Protein 3OWR (pdb70)

CATH classification: 2.60.40.4120

Secondary structure (DSSP, 8-state):
-TT---EEEEEEEEEEEEEEE-TTT-PEEEEEEEPEEEEEEEGGGTEEEEEEEPPPPBTTB-HHHHTT--GGGBEEEEEESTT---EEPTTPPPTTS-B--SS-EEEE--TTS---EEEEEEEEE-/-GGG---EEEEEEEEEEEEEEEPTTT-SEEEEEEEPEEEEEEETTTTEEEEEEEPPPPBTTB-HHHHTT--GGGEEEEEEE-TT---EE-TTPPPTTSEE--SS-EEEE--TTS---EEEEEEEE--/-GGG---EEEEEEEEEEEEEEE-TTT-PEEEEEEEPEEEEEEEGGGTEEEEEEEPPPPBTTB-HHHHTT--GGGEEEEEEESTT---EE-TTSPPTTSEE--SS-EEEE--TTS---EEEEEEEEE-/-GGGG---EEEEEEEEEEEEEEE-TTT--EEEEEEEPEEEEEEETTTTEEEEEEEPPPPBTTB-HHHHTT--TTSEEEEEEE-TT---EE-TTPPPTTSEE--SS-EEEE--TTS---EEEEEEEE--

Sequence (508 aa):
AYEEAEITKVGAYHRFYSGDKDAITGENIVAEKELDRTNNIDSEHGVVATTAVFTIPAAGGKFTEAERAKVSLSNNLVVYVNVSTAARVTPLDGSPKFGVPADWTREHKYSVAADGTKKIWTVKVTLNNKPAYEEAEITKVGAYHRFYSGDKDAITGENIVAEKELDRTNNIDSEEHGVATAVFTIPAAGGKFTEEAERAKVSLSNLVVYVNVSTAARVTPLDDGSPKFGVPADWTREHKYSVAADGTKKIWTVKVTLNKPAYEEAEITKVGAYHRFYSGDKDAITGENIIVAEKELDRTNNIDSEHGVVATAVFTIPAAGGKFTEAERAKVSLSNLVVYVNVSTAARVTPLDGSPKFGVPADWTREHKYSVAADGTKKIWTVKVTLNKLPAYEEAEITKVGAYHRFYSGDKDAITGENIVAEKELDRRTNNIDSEEEHGVATAVFTIPAAGGKFTEEAERAKVSLSNLVVYVNVSTAARVTPLDGSPKFGVPADWTRREHKYSVAADGTKKIWTVKKVTLNNKK

InterPro domains:
  IPR054460 DUF5018-related [PF22243] (39-154)

Organism: Bacteroides fragilis (strain ATCC 25285 / DSM 2151 / CCUG 4856 / JCM 11019 / LMG 10263 / NCTC 9343 / Onslow / VPI 2553 / EN-2) (NCBI:txid272559)

Structure (mmCIF, N/CA/C/O backbone):
data_3OWR
#
_entry.id   3OWR
#
_cell.length_a   103.967
_cell.length_b   103.967
_cell.length_c   59.866
_cell.angle_alpha   90.000
_cell.angle_beta   90.000
_cell.angle_gamma   90.000
#
_symmetry.space_group_name_H-M   'P 4'
#
loop_
_entity.id
_entity.type
_entity.pdbx_description
1 polymer 'uncharacterized hypothetical protein'
2 non-polymer DI(HYDROXYETHYL)ETHER
3 non-polymer 'PHOSPHATE ION'
4 non-polymer 'TETRAETHYLENE GLYCOL'
5 water water
#
loop_
_atom_site.group_PDB
_atom_site.id
_atom_site.type_symbol
_atom_site.label_atom_id
_atom_site.label_alt_id
_atom_site.label_comp_id
_atom_site.label_asym_id
_atom_site.label_entity_id
_atom_site.label_seq_id
_atom_site.pdbx_PDB_ins_code
_atom_site.Cartn_x
_atom_site.Cartn_y
_atom_site.Cartn_z
_atom_site.occupancy
_atom_site.B_iso_or_equiv
_atom_site.auth_seq_id
_atom_site.auth_comp_id
_atom_site.auth_asym_id
_atom_site.auth_atom_id
_atom_site.pdbx_PDB_model_num
ATOM 1 N N . ALA A 1 8 ? 65.921 24.135 32.819 1.00 51.77 33 ALA A N 1
ATOM 2 C CA . ALA A 1 8 ? 65.253 23.984 31.475 1.00 51.73 33 ALA A CA 1
ATOM 3 C C . ALA A 1 8 ? 63.955 23.163 31.590 1.00 50.94 33 ALA A C 1
ATOM 4 O O . ALA A 1 8 ? 62.869 23.661 31.281 1.00 50.06 33 ALA A O 1
ATOM 6 N N . TYR A 1 9 ? 64.088 21.909 32.037 1.00 50.33 34 TYR A N 1
ATOM 7 C CA . TYR A 1 9 ? 62.950 21.049 32.433 1.00 47.72 34 TYR A CA 1
ATOM 8 C C . TYR A 1 9 ? 62.292 21.531 33.745 1.00 43.94 34 TYR A C 1
ATOM 9 O O . TYR A 1 9 ? 61.252 21.001 34.163 1.00 42.07 34 TYR A O 1
ATOM 11 N N . GLU A 1 10 ? 62.939 22.493 34.407 1.00 40.91 35 GLU A N 1
ATOM 12 C CA . GLU A 1 10 ? 62.453 23.077 35.648 1.00 39.61 35 GLU A CA 1
ATOM 13 C C . GLU A 1 10 ? 61.518 24.247 35.406 1.00 32.38 35 GLU A C 1
ATOM 14 O O . GLU A 1 10 ? 61.078 24.856 36.360 1.00 33.40 35 GLU A O 1
ATOM 20 N N . GLU A 1 11 ? 61.212 24.601 34.155 1.00 28.28 36 GLU A N 1
ATOM 21 C CA . GLU A 1 11 ? 60.528 25.891 33.929 1.00 24.34 36 GLU A CA 1
ATOM 22 C C . GLU A 1 11 ? 59.007 25.748 33.948 1.00 19.62 36 GLU A C 1
ATOM 23 O O . GLU A 1 11 ? 58.460 24.817 33.377 1.00 21.16 36 GLU A O 1
ATOM 29 N N . ALA A 1 12 ? 58.352 26.669 34.665 1.00 18.63 37 ALA A N 1
ATOM 30 C CA . ALA A 1 12 ? 56.906 26.675 34.885 1.00 19.17 37 ALA A CA 1
ATOM 31 C C . ALA A 1 12 ? 56.409 28.084 34.634 1.00 18.39 37 ALA A C 1
ATOM 32 O O . ALA A 1 12 ? 55.699 28.675 35.468 1.00 18.65 37 ALA A O 1
ATOM 34 N N . GLU A 1 13 ? 56.795 28.641 33.485 1.00 19.36 38 GLU A N 1
ATOM 35 C CA . GLU A 1 13 ? 56.540 30.054 33.202 1.00 17.13 38 GLU A CA 1
ATOM 36 C C . GLU A 1 13 ? 55.376 30.201 32.268 1.00 18.08 38 GLU A C 1
ATOM 37 O O . GLU A 1 13 ? 55.142 29.333 31.434 1.00 19.03 38 GLU A O 1
ATOM 43 N N . ILE A 1 14 ? 54.621 31.288 32.425 1.00 15.68 39 ILE A N 1
ATOM 44 C CA . ILE A 1 14 ? 53.672 31.739 31.388 1.00 13.90 39 ILE A CA 1
ATOM 45 C C . ILE A 1 14 ? 54.483 32.586 30.436 1.00 15.11 39 ILE A C 1
ATOM 46 O O . ILE A 1 14 ? 55.255 33.446 30.867 1.00 17.01 39 ILE A O 1
ATOM 51 N N . THR A 1 15 ? 54.338 32.331 29.135 1.00 14.24 40 THR A N 1
ATOM 52 C CA . THR A 1 15 ? 55.096 33.068 28.125 1.00 16.42 40 THR A CA 1
ATOM 53 C C . THR A 1 15 ? 54.216 33.965 27.235 1.00 16.26 40 THR A C 1
ATOM 54 O O . THR A 1 15 ? 54.734 34.853 26.542 1.00 16.34 40 THR A O 1
ATOM 58 N N . LYS A 1 16 ? 52.900 33.755 27.280 1.00 14.78 41 LYS A N 1
ATOM 59 C CA . LYS A 1 16 ? 51.967 34.512 26.471 1.00 14.16 41 LYS A CA 1
ATOM 60 C C . LYS A 1 16 ? 50.584 34.415 27.070 1.00 15.72 41 LYS A C 1
ATOM 61 O O . LYS A 1 16 ? 50.171 33.359 27.564 1.00 14.60 41 LYS A O 1
ATOM 67 N N . VAL A 1 17 ? 49.839 35.504 26.992 1.00 13.63 42 VAL A N 1
ATOM 68 C CA . VAL A 1 17 ? 48.438 35.506 27.382 1.00 13.33 42 VAL A CA 1
ATOM 69 C C . VAL A 1 17 ? 47.720 36.089 26.196 1.00 13.29 42 VAL A C 1
ATOM 70 O O . VAL A 1 17 ? 47.956 37.243 25.850 1.00 15.95 42 VAL A O 1
ATOM 74 N N . GLY A 1 18 ? 46.846 35.292 25.574 1.00 13.47 43 GLY A N 1
ATOM 75 C CA . GLY A 1 18 ? 46.136 35.692 24.358 1.00 12.58 43 GLY A CA 1
ATOM 76 C C . GLY A 1 18 ? 44.636 35.543 24.509 1.00 11.35 43 GLY A C 1
ATOM 77 O O . GLY A 1 18 ? 44.152 35.018 25.520 1.00 11.70 43 GLY A O 1
ATOM 78 N N . ALA A 1 19 ? 43.900 35.996 23.499 1.00 12.23 44 ALA A N 1
ATOM 79 C CA . ALA A 1 19 ? 42.436 35.905 23.498 1.00 12.77 44 ALA A CA 1
ATOM 80 C C . ALA A 1 19 ? 41.955 35.853 22.073 1.00 13.63 44 ALA A C 1
ATOM 81 O O . ALA A 1 19 ? 42.604 36.396 21.164 1.00 11.89 44 ALA A O 1
ATOM 83 N N . TYR A 1 20 ? 40.808 35.204 21.895 1.00 12.85 45 TYR A N 1
ATOM 84 C CA . TYR A 1 20 ? 40.201 35.035 20.556 1.00 13.56 45 TYR A CA 1
ATOM 85 C C . TYR A 1 20 ? 38.693 34.803 20.739 1.00 15.01 45 TYR A C 1
ATOM 86 O O . TYR A 1 20 ? 38.199 34.517 21.837 1.00 14.72 45 TYR A O 1
ATOM 95 N N . HIS A 1 21 ? 37.971 34.971 19.652 1.00 16.19 46 HIS A N 1
ATOM 96 C CA . HIS A 1 21 ? 36.537 34.781 19.654 1.00 14.58 46 HIS A CA 1
ATOM 97 C C . HIS A 1 21 ? 36.195 33.915 18.473 1.00 14.46 46 HIS A C 1
ATOM 98 O O . HIS A 1 21 ? 36.450 34.293 17.342 1.00 13.38 46 HIS A O 1
ATOM 105 N N . ARG A 1 22 ? 35.620 32.745 18.745 1.00 15.23 47 ARG A N 1
ATOM 106 C CA . ARG A 1 22 ? 35.110 31.865 17.703 1.00 14.69 47 ARG A CA 1
ATOM 107 C C . ARG A 1 22 ? 33.591 31.954 17.649 1.00 13.72 47 ARG A C 1
ATOM 108 O O . ARG A 1 22 ? 32.936 32.135 18.666 1.00 17.42 47 ARG A O 1
ATOM 116 N N . PHE A 1 23 ? 33.016 31.859 16.458 1.00 13.68 48 PHE A N 1
ATOM 117 C CA . PHE A 1 23 ? 31.576 32.119 16.284 1.00 15.18 48 PHE A CA 1
ATOM 118 C C . PHE A 1 23 ? 31.173 31.563 14.938 1.00 17.12 48 PHE A C 1
ATOM 119 O O . PHE A 1 23 ? 32.013 31.426 14.034 1.00 15.26 48 PHE A O 1
ATOM 127 N N . TYR A 1 24 ? 29.912 31.186 14.798 1.00 17.56 49 TYR A N 1
ATOM 128 C CA . TYR A 1 24 ? 29.442 30.676 13.527 1.00 17.98 49 TYR A CA 1
ATOM 129 C C . TYR A 1 24 ? 29.355 31.783 12.506 1.00 19.38 49 TYR A C 1
ATOM 130 O O . TYR A 1 24 ? 28.747 32.817 12.756 1.00 19.45 49 TYR A O 1
ATOM 139 N N . SER A 1 25 ? 29.972 31.569 11.354 1.00 19.20 50 SER A N 1
ATOM 140 C CA . SER A 1 25 ? 30.037 32.623 10.339 1.00 21.36 50 SER A CA 1
ATOM 141 C C . SER A 1 25 ? 28.708 32.780 9.616 1.00 24.43 50 SER A C 1
ATOM 142 O O . SER A 1 25 ? 28.477 33.810 8.988 1.00 27.30 50 SER A O 1
ATOM 145 N N . GLY A 1 26 ? 27.865 31.751 9.698 1.00 24.71 51 GLY A N 1
ATOM 146 C CA . GLY A 1 26 ? 26.636 31.650 8.904 1.00 26.84 51 GLY A CA 1
ATOM 147 C C . GLY A 1 26 ? 26.810 30.839 7.621 1.00 25.69 51 GLY A C 1
ATOM 148 O O . GLY A 1 26 ? 25.827 30.552 6.951 1.00 26.82 51 GLY A O 1
ATOM 149 N N . ASP A 1 27 ? 28.052 30.514 7.247 1.00 22.49 52 ASP A N 1
ATOM 150 C CA . ASP A 1 27 ? 28.326 29.680 6.077 1.00 24.04 52 ASP A CA 1
ATOM 151 C C . ASP A 1 27 ? 28.296 28.208 6.467 1.00 23.26 52 ASP A C 1
ATOM 152 O O . ASP A 1 27 ? 28.560 27.839 7.635 1.00 21.25 52 ASP A O 1
ATOM 157 N N . LYS A 1 28 ? 28.071 27.375 5.463 1.00 20.53 53 LYS A N 1
ATOM 158 C CA . LYS A 1 28 ? 28.217 25.948 5.608 1.00 21.20 53 LYS A CA 1
ATOM 159 C C . LYS A 1 28 ? 29.271 25.461 4.639 1.00 21.44 53 LYS A C 1
ATOM 160 O O . LYS A 1 28 ? 29.430 26.018 3.531 1.00 22.72 53 LYS A O 1
ATOM 164 N N . ASP A 1 29 ? 30.013 24.440 5.069 1.00 19.01 54 ASP A N 1
ATOM 165 C CA . ASP A 1 29 ? 31.120 23.928 4.301 1.00 19.22 54 ASP A CA 1
ATOM 166 C C . ASP A 1 29 ? 30.626 23.424 2.937 1.00 22.35 54 ASP A C 1
ATOM 167 O O . ASP A 1 29 ? 29.590 22.751 2.838 1.00 23.35 54 ASP A O 1
ATOM 172 N N . ALA A 1 30 ? 31.407 23.708 1.902 1.00 21.66 55 ALA A N 1
ATOM 173 C CA . ALA A 1 30 ? 31.010 23.398 0.520 1.00 23.71 55 ALA A CA 1
ATOM 174 C C . ALA A 1 30 ? 30.941 21.911 0.226 1.00 24.97 55 ALA A C 1
ATOM 175 O O . ALA A 1 30 ? 30.241 21.505 -0.680 1.00 27.21 55 ALA A O 1
ATOM 177 N N . ILE A 1 31 ? 31.715 21.117 0.953 1.00 23.70 56 ILE A N 1
ATOM 178 C CA . ILE A 1 31 ? 31.754 19.683 0.765 1.00 24.92 56 ILE A CA 1
ATOM 179 C C . ILE A 1 31 ? 30.859 18.948 1.769 1.00 26.76 56 ILE A C 1
ATOM 180 O O . ILE A 1 31 ? 30.031 18.109 1.377 1.00 25.93 56 ILE A O 1
ATOM 185 N N . THR A 1 32 ? 31.001 19.272 3.055 1.00 23.76 57 THR A N 1
ATOM 186 C CA . THR A 1 32 ? 30.327 18.497 4.104 1.00 23.36 57 THR A CA 1
ATOM 187 C C . THR A 1 32 ? 29.032 19.122 4.642 1.00 23.60 57 THR A C 1
ATOM 188 O O . THR A 1 32 ? 28.241 18.434 5.281 1.00 25.11 57 THR A O 1
ATOM 192 N N . GLY A 1 33 ? 28.829 20.417 4.417 1.00 21.82 58 GLY A N 1
ATOM 193 C CA . GLY A 1 33 ? 27.659 21.124 4.973 1.00 24.24 58 GLY A CA 1
ATOM 194 C C . GLY A 1 33 ? 27.799 21.565 6.430 1.00 23.44 58 GLY A C 1
ATOM 195 O O . GLY A 1 33 ? 26.865 22.140 7.003 1.00 20.39 58 GLY A O 1
ATOM 196 N N . GLU A 1 34 ? 28.952 21.270 7.030 1.00 20.90 59 GLU A N 1
ATOM 197 C CA . GLU A 1 34 ? 29.196 21.590 8.443 1.00 19.29 59 GLU A CA 1
ATOM 198 C C . GLU A 1 34 ? 29.224 23.111 8.626 1.00 18.91 59 GLU A C 1
ATOM 199 O O . GLU A 1 34 ? 29.788 23.854 7.788 1.00 21.67 59 GLU A O 1
ATOM 205 N N . ASN A 1 35 ? 28.583 23.569 9.700 1.00 18.78 60 ASN A N 1
ATOM 206 C CA . ASN A 1 35 ? 28.555 24.981 10.069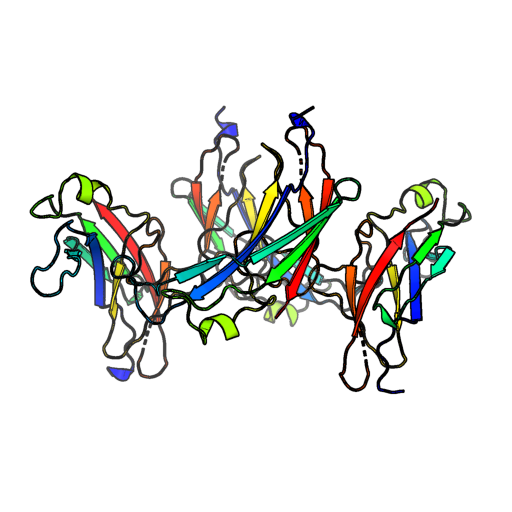 1.00 19.29 60 ASN A CA 1
ATOM 207 C C . ASN A 1 35 ? 29.980 25.474 10.283 1.00 18.22 60 ASN A C 1
ATOM 208 O O . ASN A 1 35 ? 30.724 24.903 11.078 1.00 22.00 60 ASN A O 1
ATOM 213 N N . ILE A 1 36 ? 30.346 26.534 9.578 1.00 18.14 61 ILE A N 1
ATOM 214 C CA . ILE A 1 36 ? 31.722 27.057 9.612 1.00 16.88 61 ILE A CA 1
ATOM 215 C C . ILE A 1 36 ? 31.929 27.976 10.805 1.00 16.65 61 ILE A C 1
ATOM 216 O O . ILE A 1 36 ? 31.113 28.839 11.099 1.00 16.48 61 ILE A O 1
ATOM 221 N N . VAL A 1 37 ? 33.020 27.744 11.522 1.00 16.75 62 VAL A N 1
ATOM 222 C CA . VAL A 1 37 ? 33.399 28.587 12.645 1.00 13.62 62 VAL A CA 1
ATOM 223 C C . VAL A 1 37 ? 34.512 29.531 12.221 1.00 15.58 62 VAL A C 1
ATOM 224 O O . VAL A 1 37 ? 35.589 29.093 11.841 1.00 17.88 62 VAL A O 1
ATOM 228 N N . ALA A 1 38 ? 34.241 30.821 12.299 1.00 15.33 63 ALA A N 1
ATOM 229 C CA . ALA A 1 38 ? 35.248 31.835 12.065 1.00 13.91 63 ALA A CA 1
ATOM 230 C C . ALA A 1 38 ? 35.949 32.110 13.394 1.00 14.67 63 ALA A C 1
ATOM 231 O O . ALA A 1 38 ? 35.291 32.119 14.451 1.00 14.94 63 ALA A O 1
ATOM 233 N N . GLU A 1 39 ? 37.267 32.361 13.341 1.00 15.23 64 GLU A N 1
ATOM 234 C CA . GLU A 1 39 ? 38.079 32.601 14.536 1.00 12.84 64 GLU A CA 1
ATOM 235 C C . GLU A 1 39 ? 38.765 33.949 14.385 1.00 15.20 64 GLU A C 1
ATOM 236 O O . GLU A 1 39 ? 39.446 34.167 13.391 1.00 14.95 64 GLU A O 1
ATOM 242 N N . LYS A 1 40 ? 38.514 34.853 15.333 1.00 12.52 65 LYS A N 1
ATOM 243 C CA . LYS A 1 40 ? 39.110 36.179 15.344 1.00 14.81 65 LYS A CA 1
ATOM 244 C C . LYS A 1 40 ? 40.024 36.303 16.555 1.00 14.19 65 LYS A C 1
ATOM 245 O O . LYS A 1 40 ? 39.554 36.295 17.685 1.00 12.43 65 LYS A O 1
ATOM 251 N N . GLU A 1 41 ? 41.331 36.406 16.309 1.00 12.93 66 GLU A N 1
ATOM 252 C CA . GLU A 1 41 ? 42.293 36.621 17.364 1.00 12.31 66 GLU A CA 1
ATOM 253 C C . GLU A 1 41 ? 42.230 38.074 17.804 1.00 13.61 66 GLU A C 1
ATOM 254 O O . GLU A 1 41 ? 42.158 38.984 16.993 1.00 13.01 66 GLU A O 1
ATOM 260 N N . LEU A 1 42 ? 42.233 38.307 19.102 1.00 11.84 67 LEU A N 1
ATOM 261 C CA . LEU A 1 42 ? 42.259 39.703 19.591 1.00 12.12 67 LEU A CA 1
ATOM 262 C C . LEU A 1 42 ? 43.684 40.227 19.617 1.00 12.18 67 LEU A C 1
ATOM 263 O O . LEU A 1 42 ? 44.664 39.472 19.810 1.00 12.71 67 LEU A O 1
ATOM 268 N N . ASP A 1 43 ? 43.826 41.532 19.361 1.00 12.46 68 ASP A N 1
ATOM 269 C CA . ASP A 1 43 ? 45.135 42.187 19.468 1.00 13.88 68 ASP A CA 1
ATOM 270 C C . ASP A 1 43 ? 45.514 42.200 20.946 1.00 16.65 68 ASP A C 1
ATOM 271 O O . ASP A 1 43 ? 44.643 42.191 21.799 1.00 17.23 68 ASP A O 1
ATOM 276 N N . ARG A 1 44 ? 46.810 42.192 21.246 1.00 16.70 69 ARG A N 1
ATOM 277 C CA . ARG A 1 44 ? 47.229 42.040 22.638 1.00 16.98 69 ARG A CA 1
ATOM 278 C C . ARG A 1 44 ? 48.542 42.733 22.926 1.00 16.08 69 ARG A C 1
ATOM 279 O O . ARG A 1 44 ? 49.404 42.834 22.035 1.00 16.91 69 ARG A O 1
ATOM 287 N N . THR A 1 45 ? 48.689 43.168 24.177 1.00 17.67 70 THR A N 1
ATOM 288 C CA . THR A 1 45 ? 50.002 43.408 24.777 1.00 18.97 70 THR A CA 1
ATOM 289 C C . THR A 1 45 ? 50.018 42.582 26.054 1.00 17.32 70 THR A C 1
ATOM 290 O O . THR A 1 45 ? 48.964 42.302 26.623 1.00 16.40 70 THR A O 1
ATOM 294 N N . ASN A 1 46 ? 51.195 42.131 26.468 1.00 15.71 71 ASN A N 1
ATOM 295 C CA . ASN A 1 46 ? 51.337 41.417 27.725 1.00 15.48 71 ASN A CA 1
ATOM 296 C C . ASN A 1 46 ? 52.325 42.143 28.618 1.00 16.67 71 ASN A C 1
ATOM 297 O O . ASN A 1 46 ? 53.286 42.757 28.125 1.00 19.08 71 ASN A O 1
ATOM 302 N N . ASN A 1 47 ? 52.129 42.002 29.920 1.00 14.70 72 ASN A N 1
ATOM 303 C CA . ASN A 1 47 ? 53.182 42.295 30.873 1.00 17.14 72 ASN A CA 1
ATOM 304 C C . ASN A 1 47 ? 53.311 41.082 31.791 1.00 17.40 72 ASN A C 1
ATOM 305 O O . ASN A 1 47 ? 52.494 40.879 32.695 1.00 17.49 72 ASN A O 1
ATOM 310 N N . ILE A 1 48 ? 54.311 40.252 31.509 1.00 14.99 73 ILE A N 1
ATOM 311 C CA . ILE A 1 48 ? 54.521 38.999 32.252 1.00 16.01 73 ILE A CA 1
ATOM 312 C C . ILE A 1 48 ? 55.625 39.281 33.264 1.00 17.34 73 ILE A C 1
ATOM 313 O O . ILE A 1 48 ? 56.765 39.545 32.893 1.00 17.91 73 ILE A O 1
ATOM 318 N N . ASP A 1 49 ? 55.253 39.320 34.542 1.00 15.32 74 ASP A N 1
ATOM 319 C CA . ASP A 1 49 ? 56.181 39.694 35.618 1.00 13.75 74 ASP A CA 1
ATOM 320 C C . ASP A 1 49 ? 56.409 38.439 36.476 1.00 15.91 74 ASP A C 1
ATOM 321 O O . ASP A 1 49 ? 55.730 38.220 37.486 1.00 15.65 74 ASP A O 1
ATOM 326 N N . SER A 1 50 ? 57.378 37.635 36.056 1.00 16.53 75 SER A N 1
ATOM 327 C CA . SER A 1 50 ? 57.639 36.324 36.659 1.00 17.00 75 SER A CA 1
ATOM 328 C C . SER A 1 50 ? 58.022 36.385 38.133 1.00 16.53 75 SER A C 1
ATOM 329 O O . SER A 1 50 ? 57.571 35.551 38.940 1.00 17.87 75 SER A O 1
ATOM 332 N N . GLU A 1 51 ? 58.850 37.356 38.494 1.00 15.40 76 GLU A N 1
ATOM 333 C CA . GLU A 1 51 ? 59.330 37.457 39.877 1.00 17.20 76 GLU A CA 1
ATOM 334 C C . GLU A 1 51 ? 58.214 37.842 40.857 1.00 14.87 76 GLU A C 1
ATOM 335 O O . GLU A 1 51 ? 58.358 37.651 42.076 1.00 15.24 76 GLU A O 1
ATOM 341 N N . HIS A 1 52 ? 57.109 38.359 40.332 1.00 14.09 77 HIS A N 1
ATOM 342 C CA . HIS A 1 52 ? 55.947 38.686 41.160 1.00 15.98 77 HIS A CA 1
ATOM 343 C C . HIS A 1 52 ? 54.756 37.768 40.924 1.00 16.32 77 HIS A C 1
ATOM 344 O O . HIS A 1 52 ? 53.684 37.960 41.526 1.00 17.51 77 HIS A O 1
ATOM 351 N N . GLY A 1 53 ? 54.942 36.754 40.077 1.00 15.99 78 GLY A N 1
ATOM 352 C CA . GLY A 1 53 ? 53.915 35.737 39.834 1.00 16.27 78 GLY A CA 1
ATOM 353 C C . GLY A 1 53 ? 52.654 36.280 39.173 1.00 16.42 78 GLY A C 1
ATOM 354 O O . GLY A 1 53 ? 51.564 35.752 39.392 1.00 17.38 78 GLY A O 1
ATOM 355 N N . VAL A 1 54 ? 52.797 37.314 38.358 1.00 16.58 79 VAL A N 1
ATOM 356 C CA A VAL A 1 54 ? 51.636 37.863 37.689 0.50 16.38 79 VAL A CA 1
ATOM 357 C CA B VAL A 1 54 ? 51.661 37.971 37.710 0.50 16.00 79 VAL A CA 1
ATOM 358 C C . VAL A 1 54 ? 51.889 38.076 36.194 1.00 15.22 79 VAL A C 1
ATOM 359 O O . VAL A 1 54 ? 52.952 38.504 35.771 1.00 16.22 79 VAL A O 1
ATOM 366 N N . ALA A 1 55 ? 50.880 37.710 35.415 1.00 15.50 80 ALA A N 1
ATOM 367 C CA . ALA A 1 55 ? 50.861 37.884 33.955 1.00 15.19 80 ALA A CA 1
ATOM 368 C C . ALA A 1 55 ? 49.634 38.702 33.629 1.00 17.11 80 ALA A C 1
ATOM 369 O O . ALA A 1 55 ? 48.532 38.324 33.986 1.00 17.36 80 ALA A O 1
ATOM 371 N N . THR A 1 56 ? 49.828 39.845 32.980 1.00 17.32 81 THR A N 1
ATOM 372 C CA A THR A 1 56 ? 48.768 40.762 32.662 0.50 16.49 81 THR A CA 1
ATOM 373 C CA B THR A 1 56 ? 48.706 40.691 32.626 0.50 15.71 81 THR A CA 1
ATOM 374 C C . THR A 1 56 ? 48.648 40.912 31.133 1.00 16.10 81 THR A C 1
ATOM 375 O O . THR A 1 56 ? 49.655 40.843 30.423 1.00 14.88 81 THR A O 1
ATOM 382 N N . ALA A 1 57 ? 47.437 41.148 30.654 1.00 14.52 82 ALA A N 1
ATOM 383 C CA . ALA A 1 57 ? 47.244 41.439 29.221 1.00 16.52 82 ALA A CA 1
ATOM 384 C C . ALA A 1 57 ? 46.213 42.534 29.034 1.00 16.75 82 ALA A C 1
ATOM 385 O O . ALA A 1 57 ? 45.296 42.675 29.853 1.00 17.28 82 ALA A O 1
ATOM 387 N N . VAL A 1 58 ? 46.389 43.318 27.971 1.00 17.02 83 VAL A N 1
ATOM 388 C CA . VAL A 1 58 ? 45.355 44.235 27.476 1.00 16.50 83 VAL A CA 1
ATOM 389 C C . VAL A 1 58 ? 45.045 43.772 26.059 1.00 15.33 83 VAL A C 1
ATOM 390 O O . VAL A 1 58 ? 45.945 43.682 25.189 1.00 15.41 83 VAL A O 1
ATOM 394 N N . PHE A 1 59 ? 43.780 43.440 25.838 1.00 14.89 84 PHE A N 1
ATOM 395 C CA . PHE A 1 59 ? 43.332 42.976 24.566 1.00 13.02 84 PHE A CA 1
ATOM 396 C C . PHE A 1 59 ? 42.556 44.089 23.895 1.00 15.52 84 PHE A C 1
ATOM 397 O O . PHE A 1 59 ? 41.815 44.819 24.539 1.00 17.02 84 PHE A O 1
ATOM 405 N N . THR A 1 60 ? 42.726 44.194 22.590 1.00 15.64 85 THR A N 1
ATOM 406 C CA . THR A 1 60 ? 41.953 45.130 21.800 1.00 16.87 85 THR A CA 1
ATOM 407 C C . THR A 1 60 ? 41.199 44.341 20.749 1.00 15.56 85 THR A C 1
ATOM 408 O O . THR A 1 60 ? 41.781 43.513 20.043 1.00 14.97 85 THR A O 1
ATOM 412 N N . ILE A 1 61 ? 39.905 44.613 20.669 1.00 17.85 86 ILE A N 1
ATOM 413 C CA . ILE A 1 61 ? 39.045 43.924 19.729 1.00 18.66 86 ILE A CA 1
ATOM 414 C C . ILE A 1 61 ? 39.284 44.567 18.377 1.00 17.68 86 ILE A C 1
ATOM 415 O O . ILE A 1 61 ? 39.102 45.785 18.215 1.00 16.02 86 ILE A O 1
ATOM 420 N N . PRO A 1 62 ? 39.694 43.766 17.402 1.00 16.88 87 PRO A N 1
ATOM 421 C CA . PRO A 1 62 ? 39.895 44.337 16.078 1.00 18.06 87 PRO A CA 1
ATOM 422 C C . PRO A 1 62 ? 38.619 44.890 15.459 1.00 16.22 87 PRO A C 1
ATOM 423 O O . PRO A 1 62 ? 37.516 44.525 15.853 1.00 14.66 87 PRO A O 1
ATOM 427 N N . ALA A 1 63 ? 38.794 45.752 14.473 1.00 16.11 88 ALA A N 1
ATOM 428 C CA . ALA A 1 63 ? 37.671 46.348 13.761 1.00 19.56 88 ALA A CA 1
ATOM 429 C C . ALA A 1 63 ? 36.808 45.285 13.100 1.00 19.85 88 ALA A C 1
ATOM 430 O O . ALA A 1 63 ? 37.331 44.270 12.641 1.00 17.49 88 ALA A O 1
ATOM 432 N N . ALA A 1 64 ? 35.495 45.541 13.038 1.00 17.60 89 ALA A N 1
ATOM 433 C CA . ALA A 1 64 ? 34.578 44.707 12.271 1.00 17.81 89 ALA A CA 1
ATOM 434 C C . ALA A 1 64 ? 35.097 44.549 10.844 1.00 16.38 89 ALA A C 1
ATOM 435 O O . ALA A 1 64 ? 35.716 45.474 10.280 1.00 16.69 89 ALA A O 1
ATOM 437 N N . GLY A 1 65 ? 34.896 43.355 10.308 1.00 17.46 90 GLY A N 1
ATOM 438 C CA . GLY A 1 65 ? 35.280 43.024 8.942 1.00 16.15 90 GLY A CA 1
ATOM 439 C C . GLY A 1 65 ? 34.997 41.583 8.592 1.00 16.44 90 GLY A C 1
ATOM 440 O O . GLY A 1 65 ? 35.021 40.722 9.454 1.00 18.14 90 GLY A O 1
ATOM 441 N N . GLY A 1 66 ? 34.780 41.314 7.303 1.00 16.47 91 GLY A N 1
ATOM 442 C CA . GLY A 1 66 ? 34.483 39.960 6.835 1.00 19.24 91 GLY A CA 1
ATOM 443 C C . GLY A 1 66 ? 33.292 39.417 7.597 1.00 20.74 91 GLY A C 1
ATOM 444 O O . GLY A 1 66 ? 32.312 40.142 7.803 1.00 20.29 91 GLY A O 1
ATOM 445 N N . LYS A 1 67 ? 33.380 38.177 8.063 1.00 17.12 92 LYS A N 1
ATOM 446 C CA . LYS A 1 67 ? 32.270 37.574 8.826 1.00 16.84 92 LYS A CA 1
ATOM 447 C C . LYS A 1 67 ? 32.169 38.089 10.278 1.00 17.01 92 LYS A C 1
ATOM 448 O O . LYS A 1 67 ? 31.162 37.858 10.964 1.00 17.10 92 LYS A O 1
ATOM 454 N N . PHE A 1 68 ? 33.205 38.799 10.726 1.00 15.10 93 PHE A N 1
ATOM 455 C CA . PHE A 1 68 ? 33.237 39.435 12.043 1.00 12.71 93 PHE A CA 1
ATOM 456 C C . PHE A 1 68 ? 32.544 40.783 11.928 1.00 15.10 93 PHE A C 1
ATOM 457 O O . PHE A 1 68 ? 33.179 41.842 11.913 1.00 17.92 93 PHE A O 1
ATOM 465 N N . THR A 1 69 ? 31.229 40.720 11.839 1.00 15.54 94 THR A N 1
ATOM 466 C CA . THR A 1 69 ? 30.408 41.876 11.602 1.00 18.68 94 THR A CA 1
ATOM 467 C C . THR A 1 69 ? 30.346 42.691 12.859 1.00 17.58 94 THR A C 1
ATOM 468 O O . THR A 1 69 ? 30.765 42.259 13.916 1.00 17.52 94 THR A O 1
ATOM 472 N N . GLU A 1 70 ? 29.821 43.900 12.735 1.00 20.50 95 GLU A N 1
ATOM 473 C CA . GLU A 1 70 ? 29.646 44.732 13.897 1.00 20.61 95 GLU A CA 1
ATOM 474 C C . GLU A 1 70 ? 28.742 44.059 14.941 1.00 18.17 95 GLU A C 1
ATOM 475 O O . GLU A 1 70 ? 29.012 44.160 16.153 1.00 17.67 95 GLU A O 1
ATOM 478 N N . ALA A 1 71 ? 27.694 43.389 14.469 1.00 18.52 96 ALA A N 1
ATOM 479 C CA . ALA A 1 71 ? 26.778 42.658 15.324 1.00 21.42 96 ALA A CA 1
ATOM 480 C C . ALA A 1 71 ? 27.541 41.600 16.136 1.00 20.51 96 ALA A C 1
ATOM 481 O O . ALA A 1 71 ? 27.330 41.454 17.356 1.00 22.36 96 ALA A O 1
ATOM 483 N N . GLU A 1 72 ? 28.446 40.885 15.474 1.00 19.78 97 GLU A N 1
ATOM 484 C CA . GLU A 1 72 ? 29.243 39.863 16.149 1.00 18.52 97 GLU A CA 1
ATOM 485 C C . GLU A 1 72 ? 30.264 40.456 17.108 1.00 18.43 97 GLU A C 1
A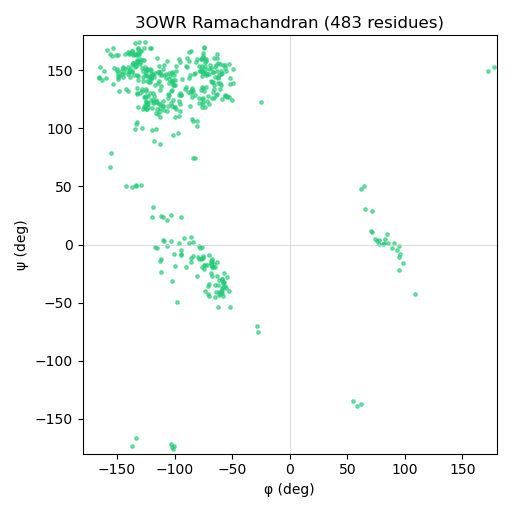TOM 486 O O . GLU A 1 72 ? 30.452 39.962 18.228 1.00 19.40 97 GLU A O 1
ATOM 492 N N . ARG A 1 73 ? 30.953 41.498 16.653 1.00 18.65 98 ARG A N 1
ATOM 493 C CA . ARG A 1 73 ? 31.893 42.242 17.500 1.00 17.25 98 ARG A CA 1
ATOM 494 C C . ARG A 1 73 ? 31.258 42.700 18.816 1.00 17.60 98 ARG A C 1
ATOM 495 O O . ARG A 1 73 ? 31.914 42.675 19.858 1.00 18.34 98 ARG A O 1
ATOM 503 N N . ALA A 1 74 ? 30.000 43.140 18.748 1.00 18.59 99 ALA A N 1
ATOM 504 C CA . ALA A 1 74 ? 29.242 43.557 19.945 1.00 21.24 99 ALA A CA 1
ATOM 505 C C . ALA A 1 74 ? 29.010 42.437 20.956 1.00 22.01 99 ALA A C 1
ATOM 506 O O . ALA A 1 74 ? 28.667 42.714 22.115 1.00 21.71 99 ALA A O 1
ATOM 508 N N . LYS A 1 75 ? 29.221 41.188 20.553 1.00 19.14 100 LYS A N 1
ATOM 509 C CA . LYS A 1 75 ? 29.019 40.066 21.476 1.00 21.71 100 LYS A CA 1
ATOM 510 C C . LYS A 1 75 ? 30.247 39.767 22.336 1.00 22.05 100 LYS A C 1
ATOM 511 O O . LYS A 1 75 ? 30.136 39.016 23.297 1.00 25.12 100 LYS A O 1
ATOM 517 N N . VAL A 1 76 ? 31.400 40.353 22.008 1.00 19.30 101 VAL A N 1
ATOM 518 C CA . VAL A 1 76 ? 32.638 40.098 22.734 1.00 20.51 101 VAL A CA 1
ATOM 519 C C . VAL A 1 76 ? 32.707 41.009 23.940 1.00 21.77 101 VAL A C 1
ATOM 520 O O . VAL A 1 76 ? 32.556 42.218 23.817 1.00 22.21 101 VAL A O 1
ATOM 524 N N . SER A 1 77 ? 32.923 40.428 25.112 1.00 20.74 102 SER A N 1
ATOM 525 C CA . SER A 1 77 ? 33.020 41.223 26.318 1.00 21.82 102 SER A CA 1
ATOM 526 C C . SER A 1 77 ? 33.854 40.517 27.371 1.00 20.58 102 SER A C 1
ATOM 527 O O . SER A 1 77 ? 34.148 39.308 27.306 1.00 19.76 102 SER A O 1
ATOM 530 N N . LEU A 1 78 ? 34.284 41.317 28.311 1.00 21.15 103 LEU A N 1
ATOM 531 C CA . LEU A 1 78 ? 35.143 40.849 29.372 1.00 20.38 103 LEU A CA 1
ATOM 532 C C . LEU A 1 78 ? 34.423 39.786 30.227 1.00 19.16 103 LEU A C 1
ATOM 533 O O . LEU A 1 78 ? 35.066 38.908 30.810 1.00 20.63 103 LEU A O 1
ATOM 538 N N . SER A 1 79 ? 33.092 39.854 30.272 1.00 20.62 104 SER A N 1
ATOM 539 C CA . SER A 1 79 ? 32.257 38.898 31.013 1.00 22.88 104 SER A CA 1
ATOM 540 C C . SER A 1 79 ? 32.092 37.509 30.360 1.00 22.91 104 SER A C 1
ATOM 541 O O . SER A 1 79 ? 31.556 36.598 31.010 1.00 20.88 104 SER A O 1
ATOM 544 N N . ASN A 1 80 ? 32.508 37.367 29.098 1.00 22.00 105 ASN A N 1
ATOM 545 C CA A ASN A 1 80 ? 32.381 36.093 28.375 0.50 24.39 105 ASN A CA 1
ATOM 546 C CA B ASN A 1 80 ? 32.357 36.114 28.340 0.50 24.83 105 ASN A CA 1
ATOM 547 C C . ASN A 1 80 ? 33.534 35.878 27.381 1.00 23.69 105 ASN A C 1
ATOM 548 O O . ASN A 1 80 ? 33.333 35.446 26.230 1.00 28.24 105 ASN A O 1
ATOM 557 N N . LEU A 1 81 ? 34.747 36.152 27.851 1.00 19.55 106 LEU A N 1
ATOM 558 C CA . LEU A 1 81 ? 35.939 36.184 27.057 1.00 17.71 106 LEU A CA 1
ATOM 559 C C . LEU A 1 81 ? 36.678 34.847 27.068 1.00 15.49 106 LEU A C 1
ATOM 560 O O . LEU A 1 81 ? 36.713 34.159 28.077 1.00 18.28 106 LEU A O 1
ATOM 565 N N . VAL A 1 82 ? 37.251 34.473 25.932 1.00 15.53 107 VAL A N 1
ATOM 566 C CA . VAL A 1 82 ? 38.070 33.247 25.849 1.00 14.57 107 VAL A CA 1
ATOM 567 C C . VAL A 1 82 ? 39.526 33.689 25.909 1.00 15.90 107 VAL A C 1
ATOM 568 O O . VAL A 1 82 ? 39.990 34.418 25.040 1.00 14.94 107 VAL A O 1
ATOM 572 N N . VAL A 1 83 ? 40.226 33.234 26.945 1.00 14.03 108 VAL A N 1
ATOM 573 C CA . VAL A 1 83 ? 41.633 33.561 27.173 1.00 12.86 108 VAL A CA 1
ATOM 574 C C . VAL A 1 83 ? 42.411 32.281 27.009 1.00 13.58 108 VAL A C 1
ATOM 575 O O . VAL A 1 83 ? 41.901 31.201 27.280 1.00 13.96 108 VAL A O 1
ATOM 579 N N . TYR A 1 84 ? 43.637 32.393 26.536 1.00 11.53 109 TYR A N 1
ATOM 580 C CA . TYR A 1 84 ? 44.543 31.244 26.481 1.00 14.62 109 TYR A CA 1
ATOM 581 C C . TYR A 1 84 ? 45.937 31.703 26.848 1.00 12.51 109 TYR A C 1
ATOM 582 O O . TYR A 1 84 ? 46.207 32.915 26.870 1.00 14.02 109 TYR A O 1
ATOM 591 N N . VAL A 1 85 ? 46.804 30.740 27.130 1.00 12.21 110 VAL A N 1
ATOM 592 C CA . VAL A 1 85 ? 48.189 31.038 27.410 1.00 14.36 110 VAL A CA 1
ATOM 593 C C . VAL A 1 85 ? 49.114 30.115 26.639 1.00 17.24 110 VAL A C 1
ATOM 594 O O . VAL A 1 85 ? 48.699 29.086 26.147 1.00 18.08 110 VAL A O 1
ATOM 598 N N . ASN A 1 86 ? 50.374 30.514 26.538 1.00 15.06 111 ASN A N 1
ATOM 599 C CA . ASN A 1 86 ? 51.449 29.605 26.237 1.00 15.87 111 ASN A CA 1
ATOM 600 C C . ASN A 1 86 ? 52.292 29.469 27.510 1.00 16.54 111 ASN A C 1
ATOM 601 O O . ASN A 1 86 ? 52.379 30.405 28.296 1.00 13.59 111 ASN A O 1
ATOM 606 N N . VAL A 1 87 ? 52.949 28.328 27.707 1.00 16.80 112 VAL A N 1
ATOM 607 C CA . VAL A 1 87 ? 53.766 28.121 28.896 1.00 16.80 112 VAL A CA 1
ATOM 608 C C . VAL A 1 87 ? 55.082 27.521 28.456 1.00 17.43 112 VAL A C 1
ATOM 609 O O . VAL A 1 87 ? 55.206 27.179 27.308 1.00 17.19 112 VAL A O 1
ATOM 613 N N . SER A 1 88 ? 56.029 27.367 29.373 1.00 17.98 113 SER A N 1
ATOM 614 C CA . SER A 1 88 ? 57.305 26.707 29.109 1.00 19.40 113 SER A CA 1
ATOM 615 C C . SER A 1 88 ? 57.118 25.370 28.410 1.00 21.11 113 SER A C 1
ATOM 616 O O . SER A 1 88 ? 56.108 24.680 28.600 1.00 20.28 113 SER A O 1
ATOM 619 N N . THR A 1 89 ? 58.120 24.991 27.628 1.00 26.16 114 THR A N 1
ATOM 620 C CA . THR A 1 89 ? 58.123 23.698 26.956 1.00 29.00 114 THR A CA 1
ATOM 621 C C . THR A 1 89 ? 57.886 22.569 27.947 1.00 28.96 114 THR A C 1
ATOM 622 O O . THR A 1 89 ? 58.555 22.480 28.972 1.00 32.50 114 THR A O 1
ATOM 626 N N . ALA A 1 90 ? 56.905 21.729 27.648 1.00 29.58 115 ALA A N 1
ATOM 627 C CA . ALA A 1 90 ? 56.631 20.535 28.447 1.00 32.48 115 ALA A CA 1
ATOM 628 C C . ALA A 1 90 ? 56.016 20.844 29.807 1.00 30.58 115 ALA A C 1
ATOM 629 O O . ALA A 1 90 ? 55.930 19.956 30.642 1.00 31.04 115 ALA A O 1
ATOM 631 N N . ALA A 1 91 ? 55.605 22.096 30.032 1.00 28.12 116 ALA A N 1
ATOM 632 C CA . ALA A 1 91 ? 54.861 22.469 31.226 1.00 24.43 116 ALA A CA 1
ATOM 633 C C . ALA A 1 91 ? 53.377 22.293 30.937 1.00 27.04 116 ALA A C 1
ATOM 634 O O . ALA A 1 91 ? 52.984 22.224 29.765 1.00 24.75 116 ALA A O 1
ATOM 636 N N . ARG A 1 92 ? 52.570 22.202 32.005 1.00 26.74 117 ARG A N 1
ATOM 637 C CA . ARG A 1 92 ? 51.100 22.045 31.955 1.00 28.83 117 ARG A CA 1
ATOM 638 C C . ARG A 1 92 ? 50.448 23.048 32.910 1.00 30.37 117 ARG A C 1
ATOM 639 O O . ARG A 1 92 ? 50.944 23.260 34.013 1.00 27.65 117 ARG A O 1
ATOM 647 N N . VAL A 1 93 ? 49.323 23.634 32.516 1.00 29.54 118 VAL A N 1
ATOM 648 C CA . VAL A 1 93 ? 48.663 24.630 33.366 1.00 29.13 118 VAL A CA 1
ATOM 649 C C . VAL A 1 93 ? 47.309 24.107 33.821 1.00 30.16 118 VAL A C 1
ATOM 650 O O . VAL A 1 93 ? 46.602 23.472 33.047 1.00 32.03 118 VAL A O 1
ATOM 654 N N . THR A 1 94 ? 46.975 24.346 35.090 1.00 29.07 119 THR A N 1
ATOM 655 C CA . THR A 1 94 ? 45.708 23.924 35.719 1.00 29.58 119 THR A CA 1
ATOM 656 C C . THR A 1 94 ? 45.081 25.128 36.437 1.00 27.26 119 THR A C 1
ATOM 657 O O . THR A 1 94 ? 45.768 25.778 37.221 1.00 27.12 119 THR A O 1
ATOM 661 N N . PRO A 1 95 ? 43.780 25.404 36.209 1.00 26.24 120 PRO A N 1
ATOM 662 C CA . PRO A 1 95 ? 43.111 26.448 36.979 1.00 24.68 120 PRO A CA 1
ATOM 663 C C . PRO A 1 95 ? 43.093 26.092 38.435 1.00 25.09 120 PRO A C 1
ATOM 664 O O . PRO A 1 95 ? 42.943 24.904 38.782 1.00 23.52 120 PRO A O 1
ATOM 668 N N . LEU A 1 96 ? 43.244 27.089 39.301 1.00 24.53 121 LEU A N 1
ATOM 669 C CA . LEU A 1 96 ? 43.014 26.850 40.700 1.00 27.11 121 LEU A CA 1
ATOM 670 C C . LEU A 1 96 ? 41.512 26.808 40.846 1.00 32.48 121 LEU A C 1
ATOM 671 O O . LEU A 1 96 ? 40.778 27.254 39.933 1.00 30.74 121 LEU A O 1
ATOM 676 N N . ASP A 1 97 ? 41.045 26.215 41.953 1.00 33.45 122 ASP A N 1
ATOM 677 C CA . ASP A 1 97 ? 39.615 25.968 42.126 1.00 33.26 122 ASP A CA 1
ATOM 678 C C . ASP A 1 97 ? 38.904 27.293 41.987 1.00 30.62 122 ASP A C 1
ATOM 679 O O . ASP A 1 97 ? 39.280 28.260 42.618 1.00 30.82 122 ASP A O 1
ATOM 681 N N . GLY A 1 98 ? 37.900 27.336 41.128 1.00 30.46 123 GLY A N 1
ATOM 682 C CA . GLY A 1 98 ? 37.154 28.550 40.901 1.00 29.83 123 GLY A CA 1
ATOM 683 C C . GLY A 1 98 ? 37.612 29.385 39.723 1.00 27.46 123 GLY A C 1
ATOM 684 O O . GLY A 1 98 ? 36.834 30.190 39.211 1.00 30.04 123 GLY A O 1
ATOM 685 N N . SER A 1 99 ? 38.859 29.237 39.276 1.00 22.26 124 SER A N 1
ATOM 686 C CA . SER A 1 99 ? 39.268 29.924 38.068 1.00 21.18 124 SER A CA 1
ATOM 687 C C . SER A 1 99 ? 38.706 29.232 36.820 1.00 22.90 124 SER A C 1
ATOM 688 O O . SER A 1 99 ? 38.516 28.014 36.822 1.00 22.92 124 SER A O 1
ATOM 691 N N . PRO A 1 100 ? 38.440 30.010 35.754 1.00 22.15 125 PRO A N 1
ATOM 692 C CA . PRO A 1 100 ? 37.986 29.429 34.512 1.00 22.73 125 PRO A CA 1
ATOM 693 C C . PRO A 1 100 ? 39.070 28.684 33.764 1.00 22.34 125 PRO A C 1
ATOM 694 O O . PRO A 1 100 ? 40.277 28.948 33.937 1.00 19.36 125 PRO A O 1
ATOM 698 N N . LYS A 1 101 ? 38.624 27.787 32.902 1.00 20.58 126 LYS A N 1
ATOM 699 C CA . LYS A 1 101 ? 39.503 27.101 32.000 1.00 20.49 126 LYS A CA 1
ATOM 700 C C . LYS A 1 101 ? 39.901 28.063 30.882 1.00 19.20 126 LYS A C 1
ATOM 701 O O . LYS A 1 101 ? 39.124 28.910 30.426 1.00 22.43 126 LYS A O 1
ATOM 705 N N . PHE A 1 102 ? 41.113 27.889 30.399 1.00 19.50 127 PHE A N 1
ATOM 706 C CA . PHE A 1 102 ? 41.537 28.606 29.203 1.00 16.81 127 PHE A CA 1
ATOM 707 C C . PHE A 1 102 ? 40.824 27.970 28.030 1.00 19.63 127 PHE A C 1
ATOM 708 O O . PHE A 1 102 ? 40.508 26.775 28.054 1.00 18.66 127 PHE A O 1
ATOM 716 N N . GLY A 1 103 ? 40.516 28.773 27.021 1.00 19.70 128 GLY A N 1
ATOM 717 C CA . GLY A 1 103 ? 39.801 28.252 25.851 1.00 21.80 128 GLY A CA 1
ATOM 718 C C . GLY A 1 103 ? 38.297 28.136 25.990 1.00 21.81 128 GLY A C 1
ATOM 719 O O . GLY A 1 103 ? 37.637 27.699 25.067 1.00 20.70 128 GLY A O 1
ATOM 720 N N . VAL A 1 104 ? 37.738 28.534 27.121 1.00 20.17 129 VAL A N 1
ATOM 721 C CA . VAL A 1 104 ? 36.303 28.509 27.298 1.00 22.84 129 VAL A CA 1
ATOM 722 C C . VAL A 1 104 ? 35.813 29.937 27.613 1.00 21.21 129 VAL A C 1
ATOM 723 O O . VAL A 1 104 ? 36.459 30.652 28.396 1.00 19.81 129 VAL A O 1
ATOM 727 N N . PRO A 1 105 ? 34.667 30.350 27.047 1.00 21.41 130 PRO A N 1
ATOM 728 C CA . PRO A 1 105 ? 34.113 31.657 27.415 1.00 20.75 130 PRO A CA 1
ATOM 729 C C . PRO A 1 105 ? 33.933 31.780 28.921 1.00 20.70 130 PRO A C 1
ATOM 730 O O . PRO A 1 105 ? 33.343 30.908 29.548 1.00 18.02 130 PRO A O 1
ATOM 734 N N . ALA A 1 106 ? 34.465 32.849 29.499 1.00 19.54 131 ALA A N 1
ATOM 735 C CA . ALA A 1 106 ? 34.503 32.974 30.958 1.00 19.28 131 ALA A CA 1
ATOM 736 C C . ALA A 1 106 ? 34.470 34.422 31.436 1.00 17.69 131 ALA A C 1
ATOM 737 O O . ALA A 1 106 ? 34.744 35.367 30.670 1.00 15.11 131 ALA A O 1
ATOM 739 N N . ASP A 1 107 ? 34.143 34.578 32.721 1.00 18.25 132 ASP A N 1
ATOM 740 C CA . ASP A 1 107 ? 34.049 35.906 33.324 1.00 19.25 132 ASP A CA 1
ATOM 741 C C . ASP A 1 107 ? 35.459 36.358 33.659 1.00 18.96 132 ASP A C 1
ATOM 742 O O . ASP A 1 107 ? 36.017 35.927 34.672 1.00 17.77 132 ASP A O 1
ATOM 747 N N . TRP A 1 108 ? 36.010 37.238 32.814 1.00 16.41 133 TRP A N 1
ATOM 748 C CA . TRP A 1 108 ? 37.339 37.796 33.030 1.00 13.91 133 TRP A CA 1
ATOM 749 C C . TRP A 1 108 ? 37.295 39.239 33.564 1.00 15.78 133 TRP A C 1
ATOM 750 O O . TRP A 1 108 ? 38.263 39.964 33.422 1.00 16.51 133 TRP A O 1
ATOM 761 N N . THR A 1 109 ? 36.211 39.625 34.237 1.00 16.27 134 THR A N 1
ATOM 762 C CA . THR A 1 109 ? 36.135 40.938 34.883 1.00 15.83 134 THR A CA 1
ATOM 763 C C . THR A 1 109 ? 36.911 40.979 36.208 1.00 15.67 134 THR A C 1
ATOM 764 O O . THR A 1 109 ? 36.958 42.019 36.849 1.00 18.62 134 THR A O 1
ATOM 768 N N . ARG A 1 110 ? 37.479 39.848 36.614 1.00 14.25 135 ARG A N 1
ATOM 769 C CA . ARG A 1 110 ? 38.302 39.738 37.808 1.00 14.79 135 ARG A CA 1
ATOM 770 C C . ARG A 1 110 ? 39.508 38.897 37.449 1.00 15.50 135 ARG A C 1
ATOM 771 O O . ARG A 1 110 ? 39.429 38.093 36.521 1.00 15.31 135 ARG A O 1
ATOM 779 N N . GLU A 1 111 ? 40.603 39.052 38.193 1.00 15.48 136 GLU A N 1
ATOM 780 C CA . GLU A 1 111 ? 41.772 38.219 37.991 1.00 16.26 136 GLU A CA 1
ATOM 781 C C . GLU A 1 111 ? 41.576 36.796 38.503 1.00 14.97 136 GLU A C 1
ATOM 782 O O . GLU A 1 111 ? 40.769 36.533 39.410 1.00 16.21 136 GLU A O 1
ATOM 788 N N . HIS A 1 112 ? 42.362 35.876 37.954 1.00 15.40 137 HIS A N 1
ATOM 789 C CA . HIS A 1 112 ? 42.228 34.492 38.311 1.00 15.54 137 HIS A CA 1
ATOM 790 C C . HIS A 1 112 ? 43.599 33.835 38.428 1.00 16.78 137 HIS A C 1
ATOM 791 O O . HIS A 1 112 ? 44.550 34.239 37.753 1.00 19.36 137 HIS A O 1
ATOM 798 N N . LYS A 1 113 ? 43.664 32.803 39.255 1.00 15.58 138 LYS A N 1
ATOM 799 C CA . LYS A 1 113 ? 44.888 32.065 39.514 1.00 17.55 138 LYS A CA 1
ATOM 800 C C . LYS A 1 113 ? 44.963 30.672 38.894 1.00 16.16 138 LYS A C 1
ATOM 801 O O . LYS A 1 113 ? 43.956 29.954 38.771 1.00 18.62 138 LYS A O 1
ATOM 807 N N . TYR A 1 114 ? 46.197 30.332 38.527 1.00 16.52 139 TYR A N 1
ATOM 808 C CA . TYR A 1 114 ? 46.601 29.125 37.812 1.00 16.00 139 TYR A CA 1
ATOM 809 C C . TYR A 1 114 ? 47.871 28.515 38.401 1.00 18.02 139 TYR A C 1
ATOM 810 O O . TYR A 1 114 ? 48.736 29.213 38.923 1.00 16.31 139 TYR A O 1
ATOM 819 N N . SER A 1 115 ? 47.977 27.196 38.317 1.00 17.19 140 SER A N 1
ATOM 820 C CA . SER A 1 115 ? 49.191 26.491 38.694 1.00 19.86 140 SER A CA 1
ATOM 821 C C . SER A 1 115 ? 49.806 25.967 37.404 1.00 20.45 140 SER A C 1
ATOM 822 O O . SER A 1 115 ? 49.148 25.256 36.634 1.00 21.25 140 SER A O 1
ATOM 825 N N . VAL A 1 116 ? 51.051 26.338 37.143 1.00 19.11 141 VAL A N 1
ATOM 826 C CA . VAL A 1 116 ? 51.782 25.813 36.003 1.00 16.91 141 VAL A CA 1
ATOM 827 C C . VAL A 1 116 ? 52.754 24.765 36.500 1.00 17.88 141 VAL A C 1
ATOM 828 O O . VAL A 1 116 ? 53.590 25.055 37.395 1.00 18.71 141 VAL A O 1
ATOM 840 N N . ALA A 1 118 ? 55.835 22.258 35.807 1.00 20.19 143 ALA A N 1
ATOM 841 C CA . ALA A 1 118 ? 56.987 22.011 34.967 1.00 20.89 143 ALA A CA 1
ATOM 842 C C . ALA A 1 118 ? 57.117 20.509 34.745 1.00 24.25 143 ALA A C 1
ATOM 843 O O . ALA A 1 118 ? 56.514 19.706 35.465 1.00 26.67 143 ALA A O 1
ATOM 845 N N . ALA A 1 119 ? 57.910 20.129 33.747 1.00 27.56 144 ALA A N 1
ATOM 846 C CA . ALA A 1 119 ? 58.069 18.713 33.376 1.00 31.08 144 ALA A CA 1
ATOM 847 C C . ALA A 1 119 ? 58.571 17.870 34.554 1.00 30.23 144 ALA A C 1
ATOM 848 O O . ALA A 1 119 ? 58.174 16.712 34.710 1.00 32.84 144 ALA A O 1
ATOM 850 N N . ASP A 1 120 ? 59.386 18.471 35.421 1.00 29.88 145 ASP A N 1
ATOM 851 C CA . ASP A 1 120 ? 59.927 17.757 36.583 1.00 30.47 145 ASP A CA 1
ATOM 852 C C . ASP A 1 120 ? 58.935 17.626 37.760 1.00 30.80 145 ASP A C 1
ATOM 853 O O . ASP A 1 120 ? 59.256 17.027 38.781 1.00 28.57 145 ASP A O 1
ATOM 858 N N . GLY A 1 121 ? 57.738 18.188 37.605 1.00 29.06 146 GLY A N 1
ATOM 859 C CA . GLY A 1 121 ? 56.687 18.039 38.581 1.00 29.60 146 GLY A CA 1
ATOM 860 C C . GLY A 1 121 ? 56.624 19.206 39.564 1.00 27.64 146 GLY A C 1
ATOM 861 O O . GLY A 1 121 ? 55.704 19.269 40.383 1.00 29.05 146 GLY A O 1
ATOM 862 N N . THR A 1 122 ? 57.603 20.112 39.526 1.00 24.69 147 THR A N 1
ATOM 863 C CA . THR A 1 122 ? 57.519 21.323 40.355 1.00 23.88 147 THR A CA 1
ATOM 864 C C . THR A 1 122 ? 56.511 22.281 39.735 1.00 21.80 147 THR A C 1
ATOM 865 O O . THR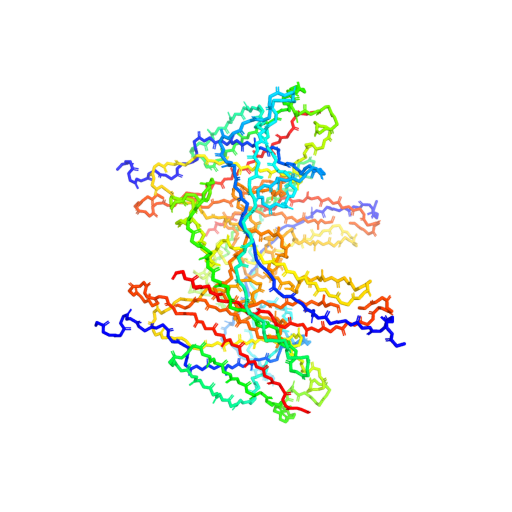 A 1 122 ? 56.123 22.118 38.574 1.00 20.39 147 THR A O 1
ATOM 869 N N . LYS A 1 123 ? 56.048 23.251 40.526 1.00 19.88 148 LYS A N 1
ATOM 870 C CA . LYS A 1 123 ? 54.979 24.132 40.096 1.00 19.84 148 LYS A CA 1
ATOM 871 C C . LYS A 1 123 ? 55.275 25.590 40.439 1.00 19.25 148 LYS A C 1
ATOM 872 O O . LYS A 1 123 ? 56.155 25.898 41.259 1.00 22.32 148 LYS A O 1
ATOM 878 N N . LYS A 1 124 ? 54.534 26.473 39.795 1.00 16.43 149 LYS A N 1
ATOM 879 C CA . LYS A 1 124 ? 54.530 27.898 40.129 1.00 15.13 149 LYS A CA 1
ATOM 880 C C . LYS A 1 124 ? 53.108 28.414 39.977 1.00 16.75 149 LYS A C 1
ATOM 881 O O . LYS A 1 124 ? 52.453 28.148 38.971 1.00 15.97 149 LYS A O 1
ATOM 887 N N . ILE A 1 125 ? 52.647 29.176 40.968 1.00 16.16 150 ILE A N 1
ATOM 888 C CA . ILE A 1 125 ? 51.340 29.833 40.905 1.00 15.53 150 ILE A CA 1
ATOM 889 C C . ILE A 1 125 ? 51.416 31.164 40.176 1.00 16.61 150 ILE A C 1
ATOM 890 O O . ILE A 1 125 ? 52.314 31.986 40.421 1.00 17.41 150 ILE A O 1
ATOM 895 N N . TRP A 1 126 ? 50.482 31.371 39.258 1.00 15.99 151 TRP A N 1
ATOM 896 C CA . TRP A 1 126 ? 50.388 32.613 38.505 1.00 12.81 151 TRP A CA 1
ATOM 897 C C . TRP A 1 126 ? 49.040 33.257 38.682 1.00 12.52 151 TRP A C 1
ATOM 898 O O . TRP A 1 126 ? 48.012 32.587 38.619 1.00 18.39 151 TRP A O 1
ATOM 909 N N . THR A 1 127 ? 49.053 34.568 38.816 1.00 13.24 152 THR A N 1
ATOM 910 C CA . THR A 1 127 ? 47.849 35.392 38.719 1.00 14.25 152 THR A CA 1
ATOM 911 C C . THR A 1 127 ? 47.762 35.926 37.300 1.00 14.56 152 THR A C 1
ATOM 912 O O . THR A 1 127 ? 48.756 36.462 36.782 1.00 16.32 152 THR A O 1
ATOM 916 N N . VAL A 1 128 ? 46.612 35.747 36.644 1.00 12.75 153 VAL A N 1
ATOM 917 C CA . VAL A 1 128 ? 46.412 36.239 35.271 1.00 13.36 153 VAL A CA 1
ATOM 918 C C . VAL A 1 128 ? 45.282 37.261 35.335 1.00 15.28 153 VAL A C 1
ATOM 919 O O . VAL A 1 128 ? 44.183 36.961 35.843 1.00 14.80 153 VAL A O 1
ATOM 923 N N . LYS A 1 129 ? 45.575 38.464 34.890 1.00 13.09 154 LYS A N 1
ATOM 924 C CA . LYS A 1 129 ? 44.597 39.533 34.868 1.00 14.41 154 LYS A CA 1
ATOM 925 C C . LYS A 1 129 ? 44.566 40.135 33.488 1.00 16.67 154 LYS A C 1
ATOM 926 O O . LYS A 1 129 ? 45.609 40.501 32.967 1.00 15.89 154 LYS A O 1
ATOM 932 N N . VAL A 1 130 ? 43.369 40.336 32.948 1.00 17.05 155 VAL A N 1
ATOM 933 C CA . VAL A 1 130 ? 43.237 40.904 31.626 1.00 16.76 155 VAL A CA 1
ATOM 934 C C . VAL A 1 130 ? 42.201 42.013 31.616 1.00 18.31 155 VAL A C 1
ATOM 935 O O . VAL A 1 130 ? 41.343 42.079 32.498 1.00 15.80 155 VAL A O 1
ATOM 939 N N . THR A 1 131 ? 42.332 42.897 30.629 1.00 16.97 156 THR A N 1
ATOM 940 C CA . THR A 1 131 ? 41.370 43.954 30.359 1.00 20.29 156 THR A CA 1
ATOM 941 C C . THR A 1 131 ? 41.115 43.958 28.863 1.00 18.36 156 THR A C 1
ATOM 942 O O . THR A 1 131 ? 41.887 43.385 28.092 1.00 18.37 156 THR A O 1
ATOM 946 N N . LEU A 1 132 ? 40.030 44.614 28.471 1.00 18.49 157 LEU A N 1
ATOM 947 C CA . LEU A 1 132 ? 39.538 44.579 27.100 1.00 17.69 157 LEU A CA 1
ATOM 948 C C . LEU A 1 132 ? 39.197 46.010 26.596 1.00 17.52 157 LEU A C 1
ATOM 949 O O . LEU A 1 132 ? 38.487 46.751 27.261 1.00 21.34 157 LEU A O 1
ATOM 954 N N . ASN A 1 133 ? 39.708 46.336 25.411 1.00 19.60 158 ASN A N 1
ATOM 955 C CA A ASN A 1 133 ? 39.496 47.636 24.777 0.50 18.87 158 ASN A CA 1
ATOM 956 C CA B ASN A 1 133 ? 39.658 47.648 24.745 0.50 19.60 158 ASN A CA 1
ATOM 957 C C . ASN A 1 133 ? 38.785 47.450 23.459 1.00 19.79 158 ASN A C 1
ATOM 958 O O . ASN A 1 133 ? 38.964 46.458 22.786 1.00 19.94 158 ASN A O 1
ATOM 967 N N . LYS A 1 134 ? 37.903 48.404 23.122 1.00 20.03 159 LYS A N 1
ATOM 968 C CA . LYS A 1 134 ? 36.925 48.305 21.999 1.00 23.02 159 LYS A CA 1
ATOM 969 C C . LYS A 1 134 ? 36.924 49.583 21.172 1.00 22.23 159 LYS A C 1
ATOM 970 O O . LYS A 1 134 ? 37.249 50.635 21.719 1.00 19.64 159 LYS A O 1
ATOM 977 N N . PRO B 1 7 ? 21.442 57.237 50.513 1.00 42.99 32 PRO B N 1
ATOM 978 C CA . PRO B 1 7 ? 22.877 57.450 50.799 1.00 43.21 32 PRO B CA 1
ATOM 979 C C . PRO B 1 7 ? 23.500 56.337 51.688 1.00 41.21 32 PRO B C 1
ATOM 980 O O . PRO B 1 7 ? 24.468 55.687 51.270 1.00 39.51 32 PRO B O 1
ATOM 982 N N . ALA B 1 8 ? 22.944 56.110 52.883 1.00 40.47 33 ALA B N 1
ATOM 983 C CA . ALA B 1 8 ? 23.289 54.924 53.699 1.00 38.44 33 ALA B CA 1
ATOM 984 C C . ALA B 1 8 ? 22.781 53.614 53.041 1.00 36.26 33 ALA B C 1
ATOM 985 O O . ALA B 1 8 ? 23.350 52.531 53.269 1.00 33.21 33 ALA B O 1
ATOM 987 N N . TYR B 1 9 ? 21.735 53.724 52.209 1.00 34.76 34 TYR B N 1
ATOM 988 C CA . TYR B 1 9 ? 21.156 52.568 51.491 1.00 34.26 34 TYR B CA 1
ATOM 989 C C . TYR B 1 9 ? 22.035 52.121 50.309 1.00 32.93 34 TYR B C 1
ATOM 990 O O . TYR B 1 9 ? 21.806 51.062 49.697 1.00 32.40 34 TYR B O 1
ATOM 992 N N . GLU B 1 10 ? 23.042 52.930 49.991 1.00 28.99 35 GLU B N 1
ATOM 993 C CA . GLU B 1 10 ? 23.915 52.686 48.845 1.00 30.03 35 GLU B CA 1
ATOM 994 C C . GLU B 1 10 ? 25.251 52.070 49.225 1.00 24.13 35 GLU B C 1
ATOM 995 O O . GLU B 1 10 ? 26.026 51.717 48.347 1.00 24.18 35 GLU B O 1
ATOM 1001 N N . GLU B 1 11 ? 25.539 51.984 50.515 1.00 22.37 36 GLU B N 1
ATOM 1002 C CA . GLU B 1 11 ? 26.846 51.486 50.971 1.00 21.28 36 GLU B CA 1
ATOM 1003 C C . GLU B 1 11 ? 27.002 49.984 50.863 1.00 19.66 36 GLU B C 1
ATOM 1004 O O . GLU B 1 11 ? 26.202 49.223 51.415 1.00 19.01 36 GLU B O 1
ATOM 1010 N N . ALA B 1 12 ? 28.075 49.584 50.173 1.00 19.34 37 ALA B N 1
ATOM 1011 C CA . ALA B 1 12 ? 28.435 48.200 49.937 1.00 18.36 37 ALA B CA 1
ATOM 1012 C C . ALA B 1 12 ? 29.901 47.985 50.338 1.00 17.46 37 ALA B C 1
ATOM 1013 O O . ALA B 1 12 ? 30.695 47.465 49.559 1.00 19.34 37 ALA B O 1
ATOM 1015 N N . GLU B 1 13 ? 30.261 48.413 51.562 1.00 15.87 38 GLU B N 1
ATOM 1016 C CA . GLU B 1 13 ? 31.631 48.396 52.060 1.00 16.64 38 GLU B CA 1
ATOM 1017 C C . GLU B 1 13 ? 31.930 47.211 52.949 1.00 16.62 38 GLU B C 1
ATOM 1018 O O . GLU B 1 13 ? 31.063 46.732 53.637 1.00 15.87 38 GLU B O 1
ATOM 1024 N N . ILE B 1 14 ? 33.184 46.772 52.919 1.00 16.34 39 ILE B N 1
ATOM 1025 C CA . ILE B 1 14 ? 33.799 45.991 53.993 1.00 15.30 39 ILE B CA 1
ATOM 1026 C C . ILE B 1 14 ? 34.509 47.008 54.877 1.00 15.76 39 ILE B C 1
ATOM 1027 O O . ILE B 1 14 ? 35.273 47.851 54.380 1.00 14.61 39 ILE B O 1
ATOM 1032 N N . THR B 1 15 ? 34.251 46.965 56.181 1.00 15.20 40 THR B N 1
ATOM 1033 C CA . THR B 1 15 ? 34.783 47.960 57.111 1.00 15.42 40 THR B CA 1
ATOM 1034 C C . THR B 1 15 ? 35.722 47.380 58.140 1.00 15.30 40 THR B C 1
ATOM 1035 O O . THR B 1 15 ? 36.272 48.121 58.938 1.00 14.57 40 THR B O 1
ATOM 1039 N N . LYS B 1 16 ? 35.912 46.059 58.104 1.00 14.63 41 LYS B N 1
ATOM 1040 C CA . LYS B 1 16 ? 36.824 45.356 59.015 1.00 14.05 41 LYS B CA 1
ATOM 1041 C C . LYS B 1 16 ? 37.066 43.960 58.482 1.00 13.79 41 LYS B C 1
ATOM 1042 O O . LYS B 1 16 ? 36.153 43.299 57.959 1.00 14.65 41 LYS B O 1
ATOM 1048 N N . VAL B 1 17 ? 38.286 43.486 58.641 1.00 14.24 42 VAL B N 1
ATOM 1049 C CA . VAL B 1 17 ? 38.592 42.090 58.389 1.00 14.02 42 VAL B CA 1
ATOM 1050 C C . VAL B 1 17 ? 39.238 41.468 59.642 1.00 15.77 42 VAL B C 1
ATOM 1051 O O . VAL B 1 17 ? 40.284 41.918 60.090 1.00 15.66 42 VAL B O 1
ATOM 1055 N N . GLY B 1 18 ? 38.644 40.406 60.158 1.00 14.55 43 GLY B N 1
ATOM 1056 C CA . GLY B 1 18 ? 39.202 39.695 61.318 1.00 17.41 43 GLY B CA 1
ATOM 1057 C C . GLY B 1 18 ? 39.371 38.212 61.072 1.00 13.96 43 GLY B C 1
ATOM 1058 O O . GLY B 1 18 ? 38.902 37.682 60.058 1.00 13.78 43 GLY B O 1
ATOM 1059 N N . ALA B 1 19 ? 40.075 37.533 61.980 1.00 11.12 44 ALA B N 1
ATOM 1060 C CA . ALA B 1 19 ? 40.271 36.080 61.872 1.00 12.38 44 ALA B CA 1
ATOM 1061 C C . ALA B 1 19 ? 40.270 35.362 63.220 1.00 12.56 44 ALA B C 1
ATOM 1062 O O . ALA B 1 19 ? 40.668 35.938 64.241 1.00 13.69 44 ALA B O 1
ATOM 1064 N N . TYR B 1 20 ? 39.777 34.121 63.219 1.00 12.65 45 TYR B N 1
ATOM 1065 C CA . TYR B 1 20 ? 39.848 33.225 64.388 1.00 12.55 45 TYR B CA 1
ATOM 1066 C C . TYR B 1 20 ? 40.577 31.953 64.027 1.00 14.57 45 TYR B C 1
ATOM 1067 O O . TYR B 1 20 ? 40.431 31.418 62.907 1.00 14.56 45 TYR B O 1
ATOM 1076 N N . HIS B 1 21 ? 41.328 31.452 64.991 1.00 12.46 46 HIS B N 1
ATOM 1077 C CA . HIS B 1 21 ? 41.851 30.130 64.914 1.00 13.52 46 HIS B CA 1
ATOM 1078 C C . HIS B 1 21 ? 40.924 29.288 65.755 1.00 15.40 46 HIS B C 1
ATOM 1079 O O . HIS B 1 21 ? 40.821 29.506 66.973 1.00 14.25 46 HIS B O 1
ATOM 1086 N N . ARG B 1 22 ? 40.294 28.316 65.096 1.00 15.10 47 ARG B N 1
ATOM 1087 C CA . ARG B 1 22 ? 39.289 27.430 65.701 1.00 16.13 47 ARG B CA 1
ATOM 1088 C C . ARG B 1 22 ? 39.870 26.027 65.779 1.00 17.22 47 ARG B C 1
ATOM 1089 O O . ARG B 1 22 ? 40.519 25.557 64.838 1.00 16.02 47 ARG B O 1
ATOM 1097 N N . PHE B 1 23 ? 39.673 25.355 66.905 1.00 17.99 48 PHE B N 1
ATOM 1098 C CA . PHE B 1 23 ? 40.352 24.089 67.137 1.00 19.35 48 PHE B CA 1
ATOM 1099 C C . PHE B 1 23 ? 39.504 23.177 68.017 1.00 21.46 48 PHE B C 1
ATOM 1100 O O . PHE B 1 23 ? 38.747 23.657 68.875 1.00 19.97 48 PHE B O 1
ATOM 1108 N N . TYR B 1 24 ? 39.667 21.873 67.791 1.00 22.06 49 TYR B N 1
ATOM 1109 C CA . TYR B 1 24 ? 38.979 20.830 68.545 1.00 22.33 49 TYR B CA 1
ATOM 1110 C C . TYR B 1 24 ? 39.774 20.420 69.760 1.00 22.60 49 TYR B C 1
ATOM 1111 O O . TYR B 1 24 ? 41.003 20.496 69.744 1.00 22.95 49 TYR B O 1
ATOM 1120 N N . SER B 1 25 ? 39.073 19.933 70.785 1.00 21.18 50 SER B N 1
ATOM 1121 C CA . SER B 1 25 ? 39.684 19.211 71.904 1.00 20.25 50 SER B CA 1
ATOM 1122 C C . SER B 1 25 ? 39.387 17.710 71.846 1.00 21.18 50 SER B C 1
ATOM 1123 O O . SER B 1 25 ? 38.426 17.285 71.236 1.00 19.67 50 SER B O 1
ATOM 1126 N N . GLY B 1 26 ? 40.214 16.912 72.503 1.00 24.32 51 GLY B N 1
ATOM 1127 C CA . GLY B 1 26 ? 39.903 15.497 72.720 1.00 24.06 51 GLY B CA 1
ATOM 1128 C C . GLY B 1 26 ? 38.822 15.329 73.789 1.00 22.69 51 GLY B C 1
ATOM 1129 O O . GLY B 1 26 ? 38.185 14.271 73.868 1.00 22.54 51 GLY B O 1
ATOM 1130 N N . ASP B 1 27 ? 38.601 16.379 74.583 1.00 20.43 52 ASP B N 1
ATOM 1131 C CA . ASP B 1 27 ? 37.607 16.379 75.682 1.00 23.86 52 ASP B CA 1
ATOM 1132 C C . ASP B 1 27 ? 36.182 16.518 75.111 1.00 23.02 52 ASP B C 1
ATOM 1133 O O . ASP B 1 27 ? 35.966 17.256 74.161 1.00 21.73 52 ASP B O 1
ATOM 1138 N N . LYS B 1 28 ? 35.215 15.864 75.743 1.00 22.59 53 LYS B N 1
ATOM 1139 C CA . LYS B 1 28 ? 33.824 15.869 75.275 1.00 21.86 53 LYS B CA 1
ATOM 1140 C C . LYS B 1 28 ? 32.971 16.805 76.102 1.00 19.15 53 LYS B C 1
ATOM 1141 O O . LYS B 1 28 ? 33.112 16.847 77.322 1.00 20.20 53 LYS B O 1
ATOM 1147 N N . ASP B 1 29 ? 32.064 17.517 75.429 1.00 15.76 54 ASP B N 1
ATOM 1148 C CA . ASP B 1 29 ? 31.077 18.384 76.032 1.00 16.70 54 ASP B CA 1
ATOM 1149 C C . ASP B 1 29 ? 30.019 17.499 76.664 1.00 16.76 54 ASP B C 1
ATOM 1150 O O . ASP B 1 29 ? 29.375 16.702 75.974 1.00 17.18 54 ASP B O 1
ATOM 1155 N N . ALA B 1 30 ? 29.873 17.600 77.975 1.00 15.82 55 ALA B N 1
ATOM 1156 C CA . ALA B 1 30 ? 28.901 16.762 78.702 1.00 16.84 55 ALA B CA 1
ATOM 1157 C C . ALA B 1 30 ? 27.483 16.875 78.199 1.00 17.75 55 ALA B C 1
ATOM 1158 O O . ALA B 1 30 ? 26.736 15.922 78.307 1.00 19.41 55 ALA B O 1
ATOM 1160 N N . ILE B 1 31 ? 27.084 18.070 77.766 1.00 16.27 56 ILE B N 1
ATOM 1161 C CA . ILE B 1 31 ? 25.705 18.313 77.336 1.00 21.07 56 ILE B CA 1
ATOM 1162 C C . ILE B 1 31 ? 25.392 17.845 75.905 1.00 21.96 56 ILE B C 1
ATOM 1163 O O . ILE B 1 31 ? 24.240 17.519 75.600 1.00 21.53 56 ILE B O 1
ATOM 1168 N N . THR B 1 32 ? 26.407 17.810 75.044 1.00 20.66 57 THR B N 1
ATOM 1169 C CA . THR B 1 32 ? 26.209 17.480 73.627 1.00 19.96 57 THR B CA 1
ATOM 1170 C C . THR B 1 32 ? 26.810 16.147 73.207 1.00 20.92 57 THR B C 1
ATOM 1171 O O . THR B 1 32 ? 26.395 15.572 72.196 1.00 22.38 57 THR B O 1
ATOM 1175 N N . GLY B 1 33 ? 27.804 15.668 73.946 1.00 17.88 58 GLY B N 1
ATOM 1176 C CA . GLY B 1 33 ? 28.561 14.484 73.555 1.00 22.12 58 GLY B CA 1
ATOM 1177 C C . GLY B 1 33 ? 29.597 14.701 72.462 1.00 22.39 58 GLY B C 1
ATOM 1178 O O . GLY B 1 33 ? 30.292 13.758 72.057 1.00 24.00 58 GLY B O 1
ATOM 1179 N N . GLU B 1 34 ? 29.720 15.926 71.969 1.00 18.69 59 GLU B N 1
ATOM 1180 C CA . GLU B 1 34 ? 30.672 16.207 70.898 1.00 19.33 59 GLU B CA 1
ATOM 1181 C C . GLU B 1 34 ? 31.967 16.751 71.487 1.00 19.65 59 GLU B C 1
ATOM 1182 O O . GLU B 1 34 ? 31.982 17.235 72.638 1.00 19.80 59 GLU B O 1
ATOM 1188 N N . ASN B 1 35 ? 33.048 16.653 70.711 1.00 21.00 60 ASN B N 1
ATOM 1189 C CA . ASN B 1 35 ? 34.341 17.237 71.094 1.00 18.50 60 ASN B CA 1
ATOM 1190 C C . ASN B 1 35 ? 34.228 18.735 71.280 1.00 19.03 60 ASN B C 1
ATOM 1191 O O . ASN B 1 35 ? 33.542 19.412 70.504 1.00 19.14 60 ASN B O 1
ATOM 1196 N N . ILE B 1 36 ? 34.854 19.263 72.332 1.00 16.39 61 ILE B N 1
ATOM 1197 C CA . ILE B 1 36 ? 34.723 20.693 72.613 1.00 14.94 61 ILE B CA 1
ATOM 1198 C C . ILE B 1 36 ? 35.452 21.444 71.490 1.00 16.17 61 ILE B C 1
ATOM 1199 O O . ILE B 1 36 ? 36.479 20.990 70.999 1.00 16.89 61 ILE B O 1
ATOM 1204 N N . VAL B 1 37 ? 34.873 22.549 71.048 1.00 14.21 62 VAL B N 1
ATOM 1205 C CA . VAL B 1 37 ? 35.436 23.355 69.984 1.00 14.59 62 VAL B CA 1
ATOM 1206 C C . VAL B 1 37 ? 35.540 24.791 70.475 1.00 15.09 62 VAL B C 1
ATOM 1207 O O . VAL B 1 37 ? 34.568 25.369 70.953 1.00 13.61 62 VAL B O 1
ATOM 1211 N N . ALA B 1 38 ? 36.737 25.350 70.367 1.00 15.16 63 ALA B N 1
ATOM 1212 C CA . ALA B 1 38 ? 36.984 26.686 70.818 1.00 11.71 63 ALA B CA 1
ATOM 1213 C C . ALA B 1 38 ? 37.682 27.529 69.741 1.00 12.55 63 ALA B C 1
ATOM 1214 O O . ALA B 1 38 ? 38.208 27.010 68.747 1.00 15.49 63 ALA B O 1
ATOM 1216 N N . GLU B 1 39 ? 37.696 28.829 69.971 1.00 13.20 64 GLU B N 1
ATOM 1217 C CA . GLU B 1 39 ? 38.393 29.742 69.062 1.00 14.94 64 GLU B CA 1
ATOM 1218 C C . GLU B 1 39 ? 38.981 30.985 69.732 1.00 14.18 64 GLU B C 1
ATOM 1219 O O . GLU B 1 39 ? 38.394 31.596 70.655 1.00 14.88 64 GLU B O 1
ATOM 1225 N N . LYS B 1 40 ? 40.123 31.382 69.190 1.00 14.61 65 LYS B N 1
ATOM 1226 C CA . LYS B 1 40 ? 40.871 32.551 69.606 1.00 13.24 65 LYS B CA 1
ATOM 1227 C C . LYS B 1 40 ? 40.964 33.558 68.462 1.00 14.04 65 LYS B C 1
ATOM 1228 O O . LYS B 1 40 ? 41.380 33.229 67.351 1.00 11.81 65 LYS B O 1
ATOM 1234 N N . GLU B 1 41 ? 40.589 34.801 68.729 1.00 12.71 66 GLU B N 1
ATOM 1235 C CA . GLU B 1 41 ? 40.728 35.790 67.704 1.00 11.78 66 GLU B CA 1
ATOM 1236 C C . GLU B 1 41 ? 42.190 36.190 67.572 1.00 12.47 66 GLU B C 1
ATOM 1237 O O . GLU B 1 41 ? 42.871 36.449 68.566 1.00 11.35 66 GLU B O 1
ATOM 1243 N N . LEU B 1 42 ? 42.648 36.263 66.336 1.00 13.28 67 LEU B N 1
ATOM 1244 C CA . LEU B 1 42 ? 44.004 36.691 66.021 1.00 11.98 67 LEU B CA 1
ATOM 1245 C C . LEU B 1 42 ? 44.138 38.207 66.110 1.00 12.95 67 LEU B C 1
ATOM 1246 O O . LEU B 1 42 ? 43.180 38.940 65.881 1.00 14.50 67 LEU B O 1
ATOM 1251 N N . ASP B 1 43 ? 45.338 38.664 66.466 1.00 13.54 68 ASP B N 1
ATOM 1252 C CA . ASP B 1 43 ? 45.658 40.095 66.529 1.00 15.58 68 ASP B CA 1
ATOM 1253 C C . ASP B 1 43 ? 45.730 40.591 65.088 1.00 16.22 68 ASP B C 1
ATOM 1254 O O . ASP B 1 43 ? 46.097 39.818 64.188 1.00 16.55 68 ASP B O 1
ATOM 1259 N N . ARG B 1 44 ? 45.344 41.837 64.837 1.00 15.36 69 ARG B N 1
ATOM 1260 C CA . ARG B 1 44 ? 45.160 42.262 63.451 1.00 17.01 69 ARG B CA 1
ATOM 1261 C C . ARG B 1 44 ? 45.593 43.679 63.187 1.00 15.29 69 ARG B C 1
ATOM 1262 O O . ARG B 1 44 ? 45.500 44.538 64.057 1.00 16.72 69 ARG B O 1
ATOM 1270 N N . THR B 1 45 ? 46.016 43.906 61.948 1.00 15.63 70 THR B N 1
ATOM 1271 C CA . THR B 1 45 ? 46.031 45.213 61.338 1.00 15.75 70 THR B CA 1
ATOM 1272 C C . THR B 1 45 ? 45.206 45.110 60.046 1.00 15.06 70 THR B C 1
ATOM 1273 O O . THR B 1 45 ? 45.126 44.036 59.442 1.00 13.70 70 THR B O 1
ATOM 1277 N N . ASN B 1 46 ? 44.492 46.172 59.714 1.00 15.10 71 ASN B N 1
ATOM 1278 C CA . ASN B 1 46 ? 43.729 46.250 58.449 1.00 14.83 71 ASN B CA 1
ATOM 1279 C C . ASN B 1 46 ? 44.221 47.435 57.624 1.00 14.19 71 ASN B C 1
ATOM 1280 O O . ASN B 1 46 ? 44.544 48.504 58.174 1.00 14.69 71 ASN B O 1
ATOM 1285 N N . ASN B 1 47 ? 44.232 47.249 56.304 1.00 13.04 72 ASN B N 1
ATOM 1286 C CA . ASN B 1 47 ? 44.414 48.346 55.372 1.00 16.51 72 ASN B CA 1
ATOM 1287 C C . ASN B 1 47 ? 43.345 48.203 54.315 1.00 16.33 72 ASN B C 1
ATOM 1288 O O . ASN B 1 47 ? 43.385 47.288 53.474 1.00 18.17 72 ASN B O 1
ATOM 1293 N N . ILE B 1 48 ? 42.340 49.063 54.401 1.00 16.47 73 ILE B N 1
ATOM 1294 C CA . ILE B 1 48 ? 41.184 48.931 53.549 1.00 18.11 73 ILE B CA 1
ATOM 1295 C C . ILE B 1 48 ? 41.157 50.065 52.542 1.00 18.10 73 ILE B C 1
ATOM 1296 O O . ILE B 1 48 ? 41.120 51.274 52.894 1.00 17.61 73 ILE B O 1
ATOM 1301 N N . ASP B 1 49 ? 41.213 49.679 51.271 1.00 18.45 74 ASP B N 1
ATOM 1302 C CA . ASP B 1 49 ? 41.199 50.637 50.160 1.00 20.29 74 ASP B CA 1
ATOM 1303 C C . ASP B 1 49 ? 39.773 50.597 49.630 1.00 19.92 74 ASP B C 1
ATOM 1304 O O . ASP B 1 49 ? 39.409 49.729 48.832 1.00 19.07 74 ASP B O 1
ATOM 1309 N N . SER B 1 50 ? 38.947 51.514 50.123 1.00 17.55 75 SER B N 1
ATOM 1310 C CA . SER B 1 50 ? 37.549 51.572 49.748 1.00 19.07 75 SER B CA 1
ATOM 1311 C C . SER B 1 50 ? 37.342 51.906 48.268 1.00 20.20 75 SER B C 1
ATOM 1312 O O . SER B 1 50 ? 36.524 51.275 47.615 1.00 21.87 75 SER B O 1
ATOM 1315 N N . GLU B 1 51 ? 38.068 52.903 47.771 1.00 20.96 76 GLU B N 1
ATOM 1316 C CA A GLU B 1 51 ? 37.885 53.342 46.399 0.50 22.35 76 GLU B CA 1
ATOM 1317 C CA B GLU B 1 51 ? 38.018 53.360 46.363 0.50 23.67 76 GLU B CA 1
ATOM 1318 C C . GLU B 1 51 ? 38.063 52.188 45.394 1.00 21.53 76 GLU B C 1
ATOM 1319 O O . GLU B 1 51 ? 37.317 52.105 44.413 1.00 24.70 76 GLU B O 1
ATOM 1330 N N . HIS B 1 52 ? 38.999 51.292 45.655 1.00 20.10 77 HIS B N 1
ATOM 1331 C CA . HIS B 1 52 ? 39.238 50.141 44.777 1.00 19.25 77 HIS B CA 1
ATOM 1332 C C . HIS B 1 52 ? 38.693 48.811 45.266 1.00 18.85 77 HIS B C 1
ATOM 1333 O O . HIS B 1 52 ? 38.871 47.775 44.592 1.00 15.93 77 HIS B O 1
ATOM 1340 N N . GLY B 1 53 ? 37.993 48.802 46.398 1.00 16.11 78 GLY B N 1
ATOM 1341 C CA . GLY B 1 53 ? 37.426 47.549 46.910 1.00 17.29 78 GLY B CA 1
ATOM 1342 C C . GLY B 1 53 ? 38.493 46.504 47.246 1.00 15.40 78 GLY B C 1
ATOM 1343 O O . GLY B 1 53 ? 38.408 45.360 46.824 1.00 14.03 78 GLY B O 1
ATOM 1344 N N . VAL B 1 54 ? 39.525 46.901 47.958 1.00 14.44 79 VAL B N 1
ATOM 1345 C CA . VAL B 1 54 ? 40.594 45.953 48.362 1.00 12.40 79 VAL B CA 1
ATOM 1346 C C . VAL B 1 54 ? 40.743 46.051 49.890 1.00 14.86 79 VAL B C 1
ATOM 1347 O O . VAL B 1 54 ? 41.085 47.122 50.435 1.00 15.96 79 VAL B O 1
ATOM 1351 N N . ALA B 1 55 ? 40.495 44.946 50.578 1.00 15.07 80 ALA B N 1
ATOM 1352 C CA . ALA B 1 55 ? 40.582 44.875 52.050 1.00 15.22 80 ALA B CA 1
ATOM 1353 C C . ALA B 1 55 ? 41.689 43.912 52.401 1.00 18.05 80 ALA B C 1
ATOM 1354 O O . ALA B 1 55 ? 41.586 42.723 52.121 1.00 18.91 80 ALA B O 1
ATOM 1356 N N . THR B 1 56 ? 42.762 44.425 52.984 1.00 16.44 81 THR B N 1
ATOM 1357 C CA . THR B 1 56 ? 43.902 43.614 53.332 1.00 16.22 81 THR B CA 1
ATOM 1358 C C . THR B 1 56 ? 44.044 43.570 54.883 1.00 18.52 81 THR B C 1
ATOM 1359 O O . THR B 1 56 ? 43.706 44.539 55.594 1.00 17.61 81 THR B O 1
ATOM 1363 N N . ALA B 1 57 ? 44.553 42.452 55.380 1.00 14.21 82 ALA B N 1
ATOM 1364 C CA . ALA B 1 57 ? 44.749 42.267 56.810 1.00 14.00 82 ALA B CA 1
ATOM 1365 C C . ALA B 1 57 ? 46.012 41.458 57.023 1.00 14.98 82 ALA B C 1
ATOM 1366 O O . ALA B 1 57 ? 46.322 40.570 56.219 1.00 14.74 82 ALA B O 1
ATOM 1368 N N . VAL B 1 58 ? 46.729 41.797 58.097 1.00 13.69 83 VAL B N 1
ATOM 1369 C CA . VAL B 1 58 ? 47.883 41.051 58.563 1.00 13.89 83 VAL B CA 1
ATOM 1370 C C . VAL B 1 58 ? 47.508 40.584 59.960 1.00 15.70 83 VAL B C 1
ATOM 1371 O O . VAL B 1 58 ? 47.093 41.396 60.835 1.00 13.57 83 VAL B O 1
ATOM 1375 N N . PHE B 1 59 ? 47.588 39.280 60.159 1.00 13.15 84 PHE B N 1
ATOM 1376 C CA . PHE B 1 59 ? 47.278 38.708 61.455 1.00 12.66 84 PHE B CA 1
ATOM 1377 C C . PHE B 1 59 ? 48.525 38.203 62.149 1.00 14.85 84 PHE B C 1
ATOM 1378 O O . PHE B 1 59 ? 49.446 37.731 61.496 1.00 15.40 84 PHE B O 1
ATOM 1386 N N . THR B 1 60 ? 48.547 38.312 63.469 1.00 15.39 85 THR B N 1
ATOM 1387 C CA . THR B 1 60 ? 49.616 37.728 64.293 1.00 15.99 85 THR B CA 1
ATOM 1388 C C . THR B 1 60 ? 48.953 36.921 65.410 1.00 16.07 85 THR B C 1
ATOM 1389 O O . THR B 1 60 ? 47.799 37.146 65.760 1.00 14.64 85 THR B O 1
ATOM 1393 N N . ILE B 1 61 ? 49.687 35.959 65.952 1.00 14.98 86 ILE B N 1
ATOM 1394 C CA . ILE B 1 61 ? 49.104 34.980 66.841 1.00 15.58 86 ILE B CA 1
ATOM 1395 C C . ILE B 1 61 ? 49.324 35.454 68.276 1.00 15.92 86 ILE B C 1
ATOM 1396 O O . ILE B 1 61 ? 50.466 35.617 68.695 1.00 13.86 86 ILE B O 1
ATOM 1401 N N . PRO B 1 62 ? 48.242 35.654 69.030 1.00 16.17 87 PRO B N 1
ATOM 1402 C CA . PRO B 1 62 ? 48.346 36.021 70.456 1.00 18.11 87 PRO B CA 1
ATOM 1403 C C . PRO B 1 62 ? 49.231 35.054 71.214 1.00 16.68 87 PRO B C 1
ATOM 1404 O O . PRO B 1 62 ? 49.376 33.900 70.822 1.00 15.83 87 PRO B O 1
ATOM 1408 N N . ALA B 1 63 ? 49.804 35.523 72.309 1.00 17.82 88 ALA B N 1
ATOM 1409 C CA . ALA B 1 63 ? 50.629 34.685 73.162 1.00 16.48 88 ALA B CA 1
ATOM 1410 C C . ALA B 1 63 ? 49.758 33.600 73.806 1.00 15.38 88 ALA B C 1
ATOM 1411 O O . ALA B 1 63 ? 48.534 33.758 73.873 1.00 16.71 88 ALA B O 1
ATOM 1413 N N . ALA B 1 64 ? 50.380 32.526 74.290 1.00 16.38 89 ALA B N 1
ATOM 1414 C CA . ALA B 1 64 ? 49.669 31.453 74.998 1.00 19.03 89 ALA B CA 1
ATOM 1415 C C . ALA B 1 64 ? 48.848 32.076 76.100 1.00 18.62 89 ALA B C 1
ATOM 1416 O O . ALA B 1 64 ? 49.287 33.010 76.770 1.00 19.90 89 ALA B O 1
ATOM 1418 N N . GLY B 1 65 ? 47.641 31.589 76.264 1.00 18.63 90 GLY B N 1
ATOM 1419 C CA . GLY B 1 65 ? 46.741 32.115 77.273 1.00 22.38 90 GLY B CA 1
ATOM 1420 C C . GLY B 1 65 ? 46.033 30.984 77.984 1.00 24.22 90 GLY B C 1
ATOM 1421 O O . GLY B 1 65 ? 46.360 29.822 77.782 1.00 27.27 90 GLY B O 1
ATOM 1422 N N . GLY B 1 66 ? 45.074 31.338 78.831 1.00 22.31 91 GLY B N 1
ATOM 1423 C CA . GLY B 1 66 ? 44.395 30.374 79.661 1.00 21.82 91 GLY B CA 1
ATOM 1424 C C . GLY B 1 66 ? 44.315 28.965 79.101 1.00 20.12 91 GLY B C 1
ATOM 1425 O O . GLY B 1 66 ? 44.924 28.036 79.649 1.00 22.47 91 GLY B O 1
ATOM 1426 N N . LYS B 1 67 ? 43.518 28.803 78.061 1.00 16.90 92 LYS B N 1
ATOM 1427 C CA . LYS B 1 67 ? 43.294 27.480 77.457 1.00 16.16 92 LYS B CA 1
ATOM 1428 C C . LYS B 1 67 ? 43.731 27.453 75.990 1.00 16.27 92 LYS B C 1
ATOM 1429 O O . LYS B 1 67 ? 43.284 26.610 75.231 1.00 20.02 92 LYS B O 1
ATOM 1435 N N . PHE B 1 68 ? 44.653 28.362 75.642 1.00 16.99 93 PHE B N 1
ATOM 1436 C CA . PHE B 1 68 ? 45.277 28.469 74.320 1.00 15.60 93 PHE B CA 1
ATOM 1437 C C . PHE B 1 68 ? 46.744 28.186 74.533 1.00 16.39 93 PHE B C 1
ATOM 1438 O O . PHE B 1 68 ? 47.524 29.065 74.940 1.00 16.31 93 PHE B O 1
ATOM 1446 N N . THR B 1 69 ? 47.128 26.958 74.244 1.00 17.00 94 THR B N 1
ATOM 1447 C CA . THR B 1 69 ? 48.445 26.472 74.581 1.00 17.87 94 THR B CA 1
ATOM 1448 C C . THR B 1 69 ? 49.466 26.827 73.504 1.00 18.20 94 THR B C 1
ATOM 1449 O O . THR B 1 69 ? 49.126 27.196 72.387 1.00 15.36 94 THR B O 1
ATOM 1453 N N . GLU B 1 70 ? 50.733 26.660 73.857 1.00 20.62 95 GLU B N 1
ATOM 1454 C CA A GLU B 1 70 ? 51.837 26.892 72.930 0.50 19.76 95 GLU B CA 1
ATOM 1455 C CA B GLU B 1 70 ? 51.840 26.903 72.942 0.50 19.85 95 GLU B CA 1
ATOM 1456 C C . GLU B 1 70 ? 51.759 25.886 71.786 1.00 19.00 95 GLU B C 1
ATOM 1457 O O . GLU B 1 70 ? 52.021 26.221 70.647 1.00 19.84 95 GLU B O 1
ATOM 1468 N N . ALA B 1 71 ? 51.353 24.659 72.093 1.00 18.79 96 ALA B N 1
ATOM 1469 C CA . ALA B 1 71 ? 51.144 23.629 71.063 1.00 20.46 96 ALA B CA 1
ATOM 1470 C C . ALA B 1 71 ? 50.066 24.053 70.050 1.00 18.35 96 ALA B C 1
ATOM 1471 O O . ALA B 1 71 ? 50.217 23.881 68.836 1.00 17.70 96 ALA B O 1
ATOM 1473 N N . GLU B 1 72 ? 48.987 24.633 70.555 1.00 19.52 97 GLU B N 1
ATOM 1474 C CA . GLU B 1 72 ? 47.904 25.080 69.696 1.00 18.78 97 GLU B CA 1
ATOM 1475 C C . GLU B 1 72 ? 48.332 26.297 68.857 1.00 18.96 97 GLU B C 1
ATOM 1476 O O . GLU B 1 72 ? 47.947 26.413 67.673 1.00 17.68 97 GLU B O 1
ATOM 1482 N N . ARG B 1 73 ? 49.176 27.162 69.418 1.00 17.62 98 ARG B N 1
ATOM 1483 C CA . ARG B 1 73 ? 49.710 28.287 68.649 1.00 18.13 98 ARG B CA 1
ATOM 1484 C C . ARG B 1 73 ? 50.466 27.821 67.422 1.00 17.09 98 ARG B C 1
ATOM 1485 O O . ARG B 1 73 ? 50.403 28.479 66.377 1.00 18.66 98 ARG B O 1
ATOM 1493 N N . ALA B 1 74 ? 51.198 26.708 67.545 1.00 17.81 99 ALA B N 1
ATOM 1494 C CA . ALA B 1 74 ? 51.973 26.144 66.440 1.00 20.28 99 ALA B CA 1
ATOM 1495 C C . ALA B 1 74 ? 51.077 25.606 65.329 1.00 18.71 99 ALA B C 1
ATOM 1496 O O . ALA B 1 74 ? 51.544 25.329 64.253 1.00 19.70 99 ALA B O 1
ATOM 1498 N N . LYS B 1 75 ? 49.790 25.469 65.589 1.00 19.40 100 LYS B N 1
ATOM 1499 C CA . LYS B 1 75 ? 48.863 24.948 64.591 1.00 21.07 100 LYS B CA 1
ATOM 1500 C C . LYS B 1 75 ? 48.146 26.025 63.754 1.00 19.67 100 LYS B C 1
ATOM 1501 O O . LYS B 1 75 ? 47.475 25.688 62.789 1.00 19.19 100 LYS B O 1
ATOM 1507 N N . VAL B 1 76 ? 48.274 27.299 64.115 1.00 18.14 101 VAL B N 1
ATOM 1508 C CA . VAL B 1 76 ? 47.577 28.357 63.391 1.00 16.37 101 VAL B CA 1
ATOM 1509 C C . VAL B 1 76 ? 48.104 28.384 61.958 1.00 16.01 101 VAL B C 1
ATOM 1510 O O . VAL B 1 76 ? 49.317 28.379 61.729 1.00 15.69 101 VAL B O 1
ATOM 1514 N N . SER B 1 77 ? 47.185 28.375 60.997 1.00 18.37 102 SER B N 1
ATOM 1515 C CA . SER B 1 77 ? 47.565 28.281 59.590 1.00 19.92 102 SER B CA 1
ATOM 1516 C C . SER B 1 77 ? 46.511 28.926 58.713 1.00 20.61 102 SER B C 1
ATOM 1517 O O . SER B 1 77 ? 45.310 28.751 58.944 1.00 17.86 102 SER B O 1
ATOM 1520 N N . LEU B 1 78 ? 46.973 29.669 57.706 1.00 19.19 103 LEU B N 1
ATOM 1521 C CA . LEU B 1 78 ? 46.103 30.204 56.644 1.00 18.73 103 LEU B CA 1
ATOM 1522 C C . LEU B 1 78 ? 45.310 29.163 55.875 1.00 18.80 103 LEU B C 1
ATOM 1523 O O . LEU B 1 78 ? 44.238 29.472 55.328 1.00 17.03 103 LEU B O 1
ATOM 1528 N N . SER B 1 79 ? 45.816 27.930 55.862 1.00 17.37 104 SER B N 1
ATOM 1529 C CA . SER B 1 79 ? 45.174 26.817 55.204 1.00 19.90 104 SER B CA 1
ATOM 1530 C C . SER B 1 79 ? 43.852 26.400 55.866 1.00 19.84 104 SER B C 1
ATOM 1531 O O . SER B 1 79 ? 43.080 25.675 55.272 1.00 18.92 104 SER B O 1
ATOM 1534 N N . ASN B 1 80 ? 43.593 26.875 57.088 1.00 18.52 105 ASN B N 1
ATOM 1535 C CA . ASN B 1 80 ? 42.438 26.460 57.854 1.00 18.13 105 ASN B CA 1
ATOM 1536 C C . ASN B 1 80 ? 42.124 27.564 58.863 1.00 18.56 105 ASN B C 1
ATOM 1537 O O . ASN B 1 80 ? 42.314 27.408 60.094 1.00 18.63 105 ASN B O 1
ATOM 1542 N N . LEU B 1 81 ? 41.714 28.710 58.325 1.00 17.54 106 LEU B N 1
ATOM 1543 C CA . LEU B 1 81 ? 41.469 29.884 59.146 1.00 17.70 106 LEU B CA 1
ATOM 1544 C C . LEU B 1 81 ? 40.036 30.327 58.991 1.00 14.69 106 LEU B C 1
ATOM 1545 O O . LEU B 1 81 ? 39.498 30.259 57.902 1.00 14.89 106 LEU B O 1
ATOM 1550 N N . VAL B 1 82 ? 39.437 30.792 60.083 1.00 14.19 107 VAL B N 1
ATOM 1551 C CA . VAL B 1 82 ? 38.144 31.471 60.044 1.00 16.54 107 VAL B CA 1
ATOM 1552 C C . VAL B 1 82 ? 38.381 32.955 59.786 1.00 18.59 107 VAL B C 1
ATOM 1553 O O . VAL B 1 82 ? 39.051 33.601 60.572 1.00 19.16 107 VAL B O 1
ATOM 1557 N N . VAL B 1 83 ? 37.848 33.494 58.686 1.00 16.21 108 VAL B N 1
ATOM 1558 C CA . VAL B 1 83 ? 37.957 34.932 58.440 1.00 14.61 108 VAL B CA 1
ATOM 1559 C C . VAL B 1 83 ? 36.555 35.498 58.511 1.00 16.63 108 VAL B C 1
ATOM 1560 O O . VAL B 1 83 ? 35.585 34.834 58.086 1.00 16.84 108 VAL B O 1
ATOM 1564 N N . TYR B 1 84 ? 36.424 36.682 59.103 1.00 15.28 109 TYR B N 1
ATOM 1565 C CA . TYR B 1 84 ? 35.137 37.379 59.102 1.00 15.00 109 TYR B CA 1
ATOM 1566 C C . TYR B 1 84 ? 35.324 38.809 58.650 1.00 13.74 109 TYR B C 1
ATOM 1567 O O . TYR B 1 84 ? 36.416 39.354 58.734 1.00 15.74 109 TYR B O 1
ATOM 1576 N N . VAL B 1 85 ? 34.224 39.412 58.205 1.00 15.03 110 VAL B N 1
ATOM 1577 C CA . VAL B 1 85 ? 34.204 40.809 57.831 1.00 13.52 110 VAL B CA 1
ATOM 1578 C C . VAL B 1 85 ? 32.986 41.457 58.431 1.00 14.17 110 VAL B C 1
ATOM 1579 O O . VAL B 1 85 ? 31.980 40.795 58.755 1.00 15.94 110 VAL B O 1
ATOM 1583 N N . ASN B 1 86 ? 33.105 42.759 58.667 1.00 12.53 111 ASN B N 1
ATOM 1584 C CA . ASN B 1 86 ? 31.948 43.623 58.873 1.00 15.29 111 ASN B CA 1
ATOM 1585 C C . ASN B 1 86 ? 31.690 44.372 57.576 1.00 14.81 111 ASN B C 1
ATOM 1586 O O . ASN B 1 86 ? 32.642 44.849 56.905 1.00 14.25 111 ASN B O 1
ATOM 1591 N N . VAL B 1 87 ? 30.421 44.456 57.218 1.00 15.61 112 VAL B N 1
ATOM 1592 C CA . VAL B 1 87 ? 29.987 45.169 56.029 1.00 15.17 112 VAL B CA 1
ATOM 1593 C C . VAL B 1 87 ? 29.022 46.267 56.430 1.00 18.95 112 VAL B C 1
ATOM 1594 O O . VAL B 1 87 ? 28.585 46.351 57.588 1.00 17.47 112 VAL B O 1
ATOM 1598 N N . SER B 1 88 ? 28.719 47.130 55.471 1.00 16.79 113 SER B N 1
ATOM 1599 C CA . SER B 1 88 ? 27.768 48.199 55.663 1.00 18.00 113 SER B CA 1
ATOM 1600 C C . SER B 1 88 ? 26.436 47.650 56.145 1.00 17.02 113 SER B C 1
ATOM 1601 O O . SER B 1 88 ? 26.059 46.509 55.837 1.00 17.42 113 SER B O 1
ATOM 1604 N N . THR B 1 89 ? 25.741 48.458 56.936 1.00 18.92 114 THR B N 1
ATOM 1605 C CA . THR B 1 89 ? 24.420 48.107 57.450 1.00 21.84 114 THR B CA 1
ATOM 1606 C C . THR B 1 89 ? 23.485 47.734 56.314 1.00 22.00 114 THR B C 1
ATOM 1607 O O . THR B 1 89 ? 23.361 48.483 55.335 1.00 23.67 114 THR B O 1
ATOM 1611 N N . ALA B 1 90 ? 22.878 46.559 56.454 1.00 22.10 115 ALA B N 1
ATOM 1612 C CA . ALA B 1 90 ? 21.906 46.012 55.523 1.00 23.45 115 ALA B CA 1
ATOM 1613 C C . ALA B 1 90 ? 22.499 45.475 54.192 1.00 24.67 115 ALA B C 1
ATOM 1614 O O . ALA B 1 90 ? 21.739 45.085 53.296 1.00 24.40 115 ALA B O 1
ATOM 1616 N N . ALA B 1 91 ? 23.832 45.468 54.061 1.00 23.11 116 ALA B N 1
ATOM 1617 C CA . ALA B 1 91 ? 24.494 44.910 52.867 1.00 23.07 116 ALA B CA 1
ATOM 1618 C C . ALA B 1 91 ? 24.607 43.391 52.954 1.00 21.36 116 ALA B C 1
ATOM 1619 O O . ALA B 1 91 ? 24.559 42.800 54.044 1.00 23.49 116 ALA B O 1
ATOM 1621 N N . ARG B 1 92 ? 24.731 42.749 51.809 1.00 21.31 117 ARG B N 1
ATOM 1622 C CA . ARG B 1 92 ? 24.830 41.295 51.774 1.00 23.17 117 ARG B CA 1
ATOM 1623 C C . ARG B 1 92 ? 26.053 40.866 50.969 1.00 23.30 117 ARG B C 1
ATOM 1624 O O . ARG B 1 92 ? 26.371 41.475 49.939 1.00 21.39 117 ARG B O 1
ATOM 1626 N N . VAL B 1 93 ? 26.727 39.826 51.449 1.00 23.65 118 VAL B N 1
ATOM 1627 C CA . VAL B 1 93 ? 27.948 39.307 50.816 1.00 25.92 118 VAL B CA 1
ATOM 1628 C C . VAL B 1 93 ? 27.690 38.042 49.998 1.00 24.67 118 VAL B C 1
ATOM 1629 O O . VAL B 1 93 ? 27.038 37.115 50.462 1.00 26.25 118 VAL B O 1
ATOM 1633 N N . THR B 1 94 ? 28.224 38.012 48.784 1.00 22.97 119 THR B N 1
ATOM 1634 C CA . THR B 1 94 ? 28.198 36.833 47.897 1.00 23.58 119 THR B CA 1
ATOM 1635 C C . THR B 1 94 ? 29.633 36.469 47.513 1.00 22.89 119 THR B C 1
ATOM 1636 O O . THR B 1 94 ? 30.316 37.275 46.876 1.00 23.03 119 THR B O 1
ATOM 1640 N N . PRO B 1 95 ? 30.094 35.257 47.876 1.00 23.09 120 PRO B N 1
ATOM 1641 C CA . PRO B 1 95 ? 31.419 34.803 47.424 1.00 22.52 120 PRO B CA 1
ATOM 1642 C C . PRO B 1 95 ? 31.459 34.575 45.930 1.00 21.85 120 PRO B C 1
ATOM 1643 O O . PRO B 1 95 ? 30.509 34.062 45.356 1.00 20.37 120 PRO B O 1
ATOM 1647 N N . LEU B 1 96 ? 32.562 34.964 45.308 1.00 20.77 121 LEU B N 1
ATOM 1648 C CA . LEU B 1 96 ? 32.775 34.729 43.897 1.00 21.48 121 LEU B CA 1
ATOM 1649 C C . LEU B 1 96 ? 33.937 33.727 43.649 1.00 22.46 121 LEU B C 1
ATOM 1650 O O . LEU B 1 96 ? 34.768 33.506 44.521 1.00 21.43 121 LEU B O 1
ATOM 1655 N N A ASP B 1 97 ? 34.016 33.162 42.441 0.50 23.85 122 ASP B N 1
ATOM 1656 N N B ASP B 1 97 ? 33.947 33.129 42.455 0.50 24.37 122 ASP B N 1
ATOM 1657 C CA A ASP B 1 97 ? 35.188 32.360 42.019 0.50 24.80 122 ASP B CA 1
ATOM 1658 C CA B ASP B 1 97 ? 35.076 32.315 41.977 0.50 25.51 122 ASP B CA 1
ATOM 1659 C C A ASP B 1 97 ? 35.610 31.242 42.985 0.50 26.57 122 ASP B C 1
ATOM 1660 C C B ASP B 1 97 ? 35.586 31.288 42.999 0.50 27.01 122 ASP B C 1
ATOM 1661 O O A ASP B 1 97 ? 36.810 31.052 43.206 0.50 29.61 122 ASP B O 1
ATOM 1662 O O B ASP B 1 97 ? 36.792 31.215 43.271 0.50 29.58 122 ASP B O 1
ATOM 1671 N N . GLY B 1 98 ? 34.673 30.537 43.591 1.00 25.18 123 GLY B N 1
ATOM 1672 C CA . GLY B 1 98 ? 35.065 29.523 44.585 1.00 26.13 123 GLY B CA 1
ATOM 1673 C C . GLY B 1 98 ? 35.652 30.059 45.907 1.00 25.03 123 GLY B C 1
ATOM 1674 O O . GLY B 1 98 ? 36.321 29.311 46.641 1.00 22.34 123 GLY B O 1
ATOM 1675 N N . SER B 1 99 ? 35.402 31.338 46.215 1.00 21.19 124 SER B N 1
ATOM 1676 C CA . SER B 1 99 ? 35.741 31.921 47.520 1.00 19.59 124 SER B CA 1
ATOM 1677 C C . SER B 1 99 ? 34.980 31.240 48.627 1.00 20.02 124 SER B C 1
ATOM 1678 O O . SER B 1 99 ? 33.817 30.852 48.425 1.00 18.88 124 SER B O 1
ATOM 1681 N N . PRO B 1 100 ? 35.622 31.075 49.794 1.00 18.48 125 PRO B N 1
ATOM 1682 C CA . PRO B 1 100 ? 34.945 30.487 50.938 1.00 19.58 125 PRO B CA 1
ATOM 1683 C C . PRO B 1 100 ? 33.951 31.414 51.620 1.00 16.91 125 PRO B C 1
ATOM 1684 O O . PRO B 1 100 ? 34.008 32.642 51.451 1.00 18.64 125 PRO B O 1
ATOM 1688 N N . LYS B 1 101 ? 33.032 30.826 52.386 1.00 18.31 126 LYS B N 1
ATOM 1689 C CA . LYS B 1 101 ? 32.182 31.582 53.293 1.00 19.59 126 LYS B CA 1
ATOM 1690 C C . LYS B 1 101 ? 33.040 32.251 54.368 1.00 18.51 126 LYS B C 1
ATOM 1691 O O . LYS B 1 101 ? 34.103 31.721 54.775 1.00 18.25 126 LYS B O 1
ATOM 1693 N N . PHE B 1 102 ? 32.588 33.399 54.847 1.00 18.34 127 PHE B N 1
ATOM 1694 C CA . PHE B 1 102 ? 33.174 33.972 56.071 1.00 18.62 127 PHE B CA 1
ATOM 1695 C C . PHE B 1 102 ? 32.642 33.200 57.279 1.00 19.59 127 PHE B C 1
ATOM 1696 O O . PHE B 1 102 ? 31.575 32.600 57.210 1.00 20.23 127 PHE B O 1
ATOM 1704 N N . GLY B 1 103 ? 33.394 33.161 58.375 1.00 16.85 128 GLY B N 1
ATOM 1705 C CA . GLY B 1 103 ? 32.856 32.579 59.616 1.00 19.03 128 GLY B CA 1
ATOM 1706 C C . GLY B 1 103 ? 33.090 31.090 59.762 1.00 19.12 128 GLY B C 1
ATOM 1707 O O . GLY B 1 103 ? 32.710 30.501 60.774 1.00 21.63 128 GLY B O 1
ATOM 1708 N N . VAL B 1 104 ? 33.692 30.459 58.752 1.00 19.35 129 VAL B N 1
ATOM 1709 C CA . VAL B 1 104 ? 34.027 29.061 58.838 1.00 18.49 129 VAL B CA 1
ATOM 1710 C C . VAL B 1 104 ? 35.495 28.848 58.480 1.00 17.97 129 VAL B C 1
ATOM 1711 O O . VAL B 1 104 ? 36.053 29.613 57.709 1.00 21.14 129 VAL B O 1
ATOM 1715 N N . PRO B 1 105 ? 36.107 27.793 59.039 1.00 18.52 130 PRO B N 1
ATOM 1716 C CA . PRO B 1 105 ? 37.479 27.478 58.681 1.00 19.15 130 PRO B CA 1
ATOM 1717 C C . PRO B 1 105 ? 37.611 27.185 57.191 1.00 19.89 130 PRO B C 1
ATOM 1718 O O . PRO B 1 105 ? 36.785 26.452 56.595 1.00 18.37 130 PRO B O 1
ATOM 1722 N N . ALA B 1 106 ? 38.630 27.786 56.593 1.00 16.53 131 ALA B N 1
ATOM 1723 C CA . ALA B 1 106 ? 38.757 27.777 55.142 1.00 17.66 131 ALA B CA 1
ATOM 1724 C C . ALA B 1 106 ? 40.177 28.049 54.722 1.00 17.93 131 ALA B C 1
ATOM 1725 O O . ALA B 1 106 ? 41.006 28.475 55.529 1.00 18.19 131 ALA B O 1
ATOM 1727 N N . ASP B 1 107 ? 40.444 27.812 53.443 1.00 16.64 132 ASP B N 1
ATOM 1728 C CA . ASP B 1 107 ? 41.749 28.035 52.840 1.00 17.55 132 ASP B CA 1
ATOM 1729 C C . ASP B 1 107 ? 41.869 29.503 52.441 1.00 17.75 132 ASP B C 1
ATOM 1730 O O . ASP B 1 107 ? 41.277 29.942 51.455 1.00 17.37 132 ASP B O 1
ATOM 1735 N N . TRP B 1 108 ? 42.658 30.230 53.226 1.00 16.08 133 TRP B N 1
ATOM 1736 C CA . TRP B 1 108 ? 42.952 31.623 53.025 1.00 16.06 133 TRP B CA 1
ATOM 1737 C C . TRP B 1 108 ? 44.394 31.827 52.589 1.00 18.69 133 TRP B C 1
ATOM 1738 O O . TRP B 1 108 ? 44.940 32.912 52.768 1.00 16.73 133 TRP B O 1
ATOM 1749 N N . THR B 1 109 ? 45.003 30.792 51.989 1.00 19.45 134 THR B N 1
ATOM 1750 C CA . THR B 1 109 ? 46.359 30.922 51.451 1.00 19.70 134 THR B CA 1
ATOM 1751 C C . THR B 1 109 ? 46.468 31.883 50.255 1.00 22.28 134 THR B C 1
ATOM 1752 O O . THR B 1 109 ? 47.556 32.347 49.938 1.00 22.67 134 THR B O 1
ATOM 1756 N N . ARG B 1 110 ? 45.356 32.168 49.588 1.00 19.04 135 ARG B N 1
ATOM 1757 C CA . ARG B 1 110 ? 45.337 33.125 48.487 1.00 19.96 135 ARG B CA 1
ATOM 1758 C C . ARG B 1 110 ? 44.190 34.121 48.664 1.00 18.59 135 ARG B C 1
ATOM 1759 O O . ARG B 1 110 ? 43.268 33.871 49.442 1.00 17.95 135 ARG B O 1
ATOM 1767 N N . GLU B 1 111 ? 44.247 35.235 47.930 1.00 17.62 136 GLU B N 1
ATOM 1768 C CA . GLU B 1 111 ? 43.201 36.251 47.982 1.00 17.19 136 GLU B CA 1
ATOM 1769 C C . GLU B 1 111 ? 41.879 35.651 47.460 1.00 17.50 136 GLU B C 1
ATOM 1770 O O . GLU B 1 111 ? 41.887 34.682 46.699 1.00 18.39 136 GLU B O 1
ATOM 1776 N N . HIS B 1 112 ? 40.763 36.218 47.898 1.00 16.83 137 HIS B N 1
ATOM 1777 C CA . HIS B 1 112 ? 39.415 35.757 47.541 1.00 19.01 137 HIS B CA 1
ATOM 1778 C C . HIS B 1 112 ? 38.520 36.973 47.239 1.00 20.83 137 HIS B C 1
ATOM 1779 O O . HIS B 1 112 ? 38.724 38.059 47.785 1.00 21.58 137 HIS B O 1
ATOM 1786 N N . LYS B 1 113 ? 37.555 36.787 46.353 1.00 17.68 138 LYS B N 1
ATOM 1787 C CA . LYS B 1 113 ? 36.691 37.870 45.887 1.00 17.04 138 LYS B CA 1
ATOM 1788 C C . LYS B 1 113 ? 35.229 37.630 46.268 1.00 17.53 138 LYS B C 1
ATOM 1789 O O . LYS B 1 113 ? 34.771 36.482 46.314 1.00 17.03 138 LYS B O 1
ATOM 1795 N N . TYR B 1 114 ? 34.543 38.745 46.520 1.00 16.86 139 TYR B N 1
ATOM 1796 C CA . TYR B 1 114 ? 33.206 38.815 47.021 1.00 15.61 139 TYR B CA 1
ATOM 1797 C C . TYR B 1 114 ? 32.501 39.931 46.310 1.00 15.81 139 TYR B C 1
ATOM 1798 O O . TYR B 1 114 ? 33.135 40.905 45.913 1.00 18.31 139 TYR B O 1
ATOM 1807 N N . SER B 1 115 ? 31.203 39.761 46.084 1.00 16.82 140 SER B N 1
ATOM 1808 C CA . SER B 1 115 ? 30.360 40.875 45.706 1.00 17.92 140 SER B CA 1
ATOM 1809 C C . SER B 1 115 ? 29.557 41.298 46.923 1.00 19.23 140 SER B C 1
ATOM 1810 O O . SER B 1 115 ? 28.838 40.489 47.516 1.00 21.38 140 SER B O 1
ATOM 1813 N N . VAL B 1 116 ? 29.694 42.559 47.322 1.00 18.13 141 VAL B N 1
ATOM 1814 C CA . VAL B 1 116 ? 28.906 43.096 48.431 1.00 16.35 141 VAL B CA 1
ATOM 1815 C C . VAL B 1 116 ? 27.781 43.932 47.837 1.00 15.99 141 VAL B C 1
ATOM 1816 O O . VAL B 1 116 ? 28.030 44.841 47.055 1.00 17.05 141 VAL B O 1
ATOM 1828 N N . ALA B 1 118 ? 24.610 46.495 48.465 1.00 20.69 143 ALA B N 1
ATOM 1829 C CA . ALA B 1 118 ? 23.898 47.409 49.336 1.00 20.90 143 ALA B CA 1
ATOM 1830 C C . ALA B 1 118 ? 22.403 47.154 49.259 1.00 25.13 143 ALA B C 1
ATOM 1831 O O . ALA B 1 118 ? 21.900 46.497 48.315 1.00 21.40 143 ALA B O 1
ATOM 1833 N N . ALA B 1 119 ? 21.698 47.681 50.259 1.00 26.08 144 ALA B N 1
ATOM 1834 C CA . ALA B 1 119 ? 20.239 47.533 50.365 1.00 27.41 144 ALA B CA 1
ATOM 1835 C C . ALA B 1 119 ? 19.518 47.995 49.111 1.00 28.74 144 ALA B C 1
ATOM 1836 O O . ALA B 1 119 ? 18.417 47.521 48.808 1.00 30.23 144 ALA B O 1
ATOM 1838 N N . ASP B 1 120 ? 20.119 48.939 48.402 1.00 28.90 145 ASP B N 1
ATOM 1839 C CA . ASP B 1 120 ? 19.521 49.482 47.179 1.00 28.47 145 ASP B CA 1
ATOM 1840 C C . ASP B 1 120 ? 19.941 48.762 45.889 1.00 27.79 145 ASP B C 1
ATOM 1841 O O . ASP B 1 120 ? 19.606 49.212 44.796 1.00 30.74 145 ASP B O 1
ATOM 1846 N N . GLY B 1 121 ? 20.686 47.672 46.019 1.00 26.68 146 GLY B N 1
ATOM 1847 C CA . GLY B 1 121 ? 21.129 46.900 44.879 1.00 25.37 146 GLY B CA 1
ATOM 1848 C C . GLY B 1 121 ? 22.470 47.335 44.312 1.00 24.50 146 GLY B C 1
ATOM 1849 O O . GLY B 1 121 ? 22.920 46.742 43.343 1.00 21.89 146 GLY B O 1
ATOM 1850 N N . THR B 1 122 ? 23.127 48.339 44.910 1.00 22.46 147 THR B N 1
ATOM 1851 C CA . THR B 1 122 ? 24.471 48.722 44.460 1.00 22.13 147 THR B CA 1
ATOM 1852 C C . THR B 1 122 ? 25.459 47.652 44.879 1.00 20.60 147 THR B C 1
ATOM 1853 O O . THR B 1 122 ? 25.590 47.346 46.082 1.00 22.32 147 THR B O 1
ATOM 1857 N N . LYS B 1 123 ? 26.162 47.114 43.895 1.00 17.37 148 LYS B N 1
ATOM 1858 C CA . LYS B 1 123 ? 27.107 46.014 44.073 1.00 19.28 148 LYS B CA 1
ATOM 1859 C C . LYS B 1 123 ? 28.520 46.543 43.994 1.00 18.90 148 LYS B C 1
ATOM 1860 O O . LYS B 1 123 ? 28.810 47.390 43.133 1.00 19.06 148 LYS B O 1
ATOM 1866 N N . LYS B 1 124 ? 29.402 46.057 44.870 1.00 16.89 149 LYS B N 1
ATOM 1867 C CA . LYS B 1 124 ? 30.801 46.444 44.836 1.00 15.27 149 LYS B CA 1
ATOM 1868 C C . LYS B 1 124 ? 31.637 45.181 44.934 1.00 15.80 149 LYS B C 1
ATOM 1869 O O . LYS B 1 124 ? 31.357 44.318 45.757 1.00 16.05 149 LYS B O 1
ATOM 1875 N N . ILE B 1 125 ? 32.664 45.078 44.087 1.00 14.95 150 ILE B N 1
ATOM 1876 C CA . ILE B 1 125 ? 33.535 43.920 44.103 1.00 14.73 150 ILE B CA 1
ATOM 1877 C C . ILE B 1 125 ? 34.581 44.181 45.149 1.00 16.96 150 ILE B C 1
ATOM 1878 O O . ILE B 1 125 ? 35.167 45.268 45.179 1.00 14.59 150 ILE B O 1
ATOM 1883 N N . TRP B 1 126 ? 34.841 43.175 45.980 1.00 14.79 151 TRP B N 1
ATOM 1884 C CA . TRP B 1 126 ? 35.819 43.288 47.033 1.00 14.67 151 TRP B CA 1
ATOM 1885 C C . TRP B 1 126 ? 36.830 42.189 46.916 1.00 14.93 151 TRP B C 1
ATOM 1886 O O . TRP B 1 126 ? 36.464 41.035 46.755 1.00 13.74 151 TRP B O 1
ATOM 1897 N N . THR B 1 127 ? 38.104 42.555 46.988 1.00 13.29 152 THR B N 1
ATOM 1898 C CA . THR B 1 127 ? 39.183 41.563 47.075 1.00 12.81 152 THR B CA 1
ATOM 1899 C C . THR B 1 127 ? 39.664 41.577 48.529 1.00 15.80 152 THR B C 1
ATOM 1900 O O . THR B 1 127 ? 39.977 42.644 49.061 1.00 16.74 152 THR B O 1
ATOM 1904 N N . VAL B 1 128 ? 39.728 40.402 49.153 1.00 15.53 153 VAL B N 1
ATOM 1905 C CA . VAL B 1 128 ? 40.156 40.230 50.559 1.00 16.51 153 VAL B CA 1
ATOM 1906 C C . VAL B 1 128 ? 41.450 39.416 50.575 1.00 17.73 153 VAL B C 1
ATOM 1907 O O . VAL B 1 128 ? 41.473 38.287 50.100 1.00 16.75 153 VAL B O 1
ATOM 1911 N N . LYS B 1 129 ? 42.526 40.031 51.052 1.00 14.77 154 LYS B N 1
ATOM 1912 C CA . LYS B 1 129 ? 43.850 39.427 51.089 1.00 18.66 154 LYS B CA 1
ATOM 1913 C C . LYS B 1 129 ? 44.280 39.388 52.539 1.00 17.24 154 LYS B C 1
ATOM 1914 O O . LYS B 1 129 ? 44.294 40.436 53.206 1.00 18.60 154 LYS B O 1
ATOM 1920 N N . VAL B 1 130 ? 44.626 38.213 53.028 1.00 17.72 155 VAL B N 1
ATOM 1921 C CA . VAL B 1 130 ? 45.064 38.088 54.422 1.00 18.68 155 VAL B CA 1
ATOM 1922 C C . VAL B 1 130 ? 46.403 37.357 54.431 1.00 22.67 155 VAL B C 1
ATOM 1923 O O . VAL B 1 130 ? 46.637 36.443 53.616 1.00 21.01 155 VAL B O 1
ATOM 1927 N N . THR B 1 131 ? 47.263 37.775 55.353 1.00 17.78 156 THR B N 1
ATOM 1928 C CA . THR B 1 131 ? 48.523 37.127 55.591 1.00 19.05 156 THR B CA 1
ATOM 1929 C C . THR B 1 131 ? 48.709 36.896 57.080 1.00 17.58 156 THR B C 1
ATOM 1930 O O . THR B 1 131 ? 48.065 37.549 57.905 1.00 16.08 156 THR B O 1
ATOM 1934 N N . LEU B 1 132 ? 49.558 35.931 57.404 1.00 15.44 157 LEU B N 1
ATOM 1935 C CA . LEU B 1 132 ? 49.883 35.621 58.785 1.00 18.00 157 LEU B CA 1
ATOM 1936 C C . LEU B 1 132 ? 51.348 35.936 58.978 1.00 18.69 157 LEU B C 1
ATOM 1937 O O . LEU B 1 132 ? 52.196 35.446 58.229 1.00 21.10 157 LEU B O 1
ATOM 1942 N N . ASN B 1 133 ? 51.654 36.811 59.922 1.00 16.78 158 ASN B N 1
ATOM 1943 C CA . ASN B 1 133 ? 53.027 37.060 60.283 1.00 17.01 158 ASN B CA 1
ATOM 1944 C C . ASN B 1 133 ? 53.392 36.262 61.553 1.00 20.09 158 ASN B C 1
ATOM 1945 O O . ASN B 1 133 ? 52.804 36.445 62.622 1.00 21.62 158 ASN B O 1
ATOM 1950 N N . LYS B 1 134 ? 54.326 35.334 61.404 1.00 17.77 159 LYS B N 1
ATOM 1951 C CA . LYS B 1 134 ? 54.654 34.385 62.457 1.00 18.24 159 LYS B CA 1
ATOM 1952 C C . LYS B 1 134 ? 56.001 33.773 62.225 1.00 22.25 159 LYS B C 1
ATOM 1953 O O . LYS B 1 134 ? 56.596 33.896 61.131 1.00 19.58 159 LYS B O 1
ATOM 1960 N N . PRO C 1 7 ? 28.771 -17.675 64.203 1.00 67.43 32 PRO C N 1
ATOM 1961 C CA . PRO C 1 7 ? 27.460 -17.051 64.103 1.00 65.70 32 PRO C CA 1
ATOM 1962 C C . PRO C 1 7 ? 27.456 -15.585 64.545 1.00 64.17 32 PRO C C 1
ATOM 1963 O O . PRO C 1 7 ? 27.116 -14.711 63.736 1.00 63.93 32 PRO C O 1
ATOM 1965 N N . ALA C 1 8 ? 27.847 -15.326 65.801 1.00 62.07 33 ALA C N 1
ATOM 1966 C CA . ALA C 1 8 ? 27.718 -13.990 66.437 1.00 59.27 33 ALA C CA 1
ATOM 1967 C C . ALA C 1 8 ? 28.790 -12.943 66.061 1.00 57.62 33 ALA C C 1
ATOM 1968 O O . ALA C 1 8 ? 28.629 -11.751 66.374 1.00 57.81 33 ALA C O 1
ATOM 1970 N N . TYR C 1 9 ? 29.875 -13.382 65.416 1.00 55.87 34 TYR C N 1
ATOM 1971 C CA . TYR C 1 9 ? 30.873 -12.470 64.833 1.00 52.49 34 TYR C CA 1
ATOM 1972 C C . TYR C 1 9 ? 30.315 -11.804 63.567 1.00 47.61 34 TYR C C 1
ATOM 1973 O O . TYR C 1 9 ? 30.850 -10.796 63.091 1.00 46.48 34 TYR C O 1
ATOM 1975 N N . GLU C 1 10 ? 29.251 -12.394 63.022 1.00 43.01 35 GLU C N 1
ATOM 1976 C CA . GLU C 1 10 ? 28.624 -11.936 61.793 1.00 39.76 35 GLU C CA 1
ATOM 1977 C C . GLU C 1 10 ? 27.416 -11.013 62.014 1.00 35.21 35 GLU C C 1
ATOM 1978 O O . GLU C 1 10 ? 26.817 -10.582 61.033 1.00 35.84 35 GLU C O 1
ATOM 1980 N N . GLU C 1 11 ? 27.058 -10.693 63.264 1.00 28.46 36 GLU C N 1
ATOM 1981 C CA . GLU C 1 11 ? 25.803 -9.964 63.502 1.00 25.36 36 GLU C CA 1
ATOM 1982 C C . GLU C 1 11 ? 25.999 -8.457 63.479 1.00 20.80 36 GLU C C 1
ATOM 1983 O O . GLU C 1 11 ? 26.944 -7.923 64.065 1.00 21.33 36 GLU C O 1
ATOM 1989 N N . ALA C 1 12 ? 25.077 -7.795 62.792 1.00 18.50 37 ALA C N 1
ATOM 1990 C CA . ALA C 1 12 ? 25.131 -6.368 62.514 1.00 21.62 37 ALA C CA 1
ATOM 1991 C C . ALA C 1 12 ? 23.743 -5.753 62.730 1.00 20.94 37 ALA C C 1
ATOM 1992 O O . ALA C 1 12 ? 23.237 -4.960 61.895 1.00 17.85 37 ALA C O 1
ATOM 1994 N N . GLU C 1 13 ? 23.157 -6.080 63.891 1.00 20.44 38 GLU C N 1
ATOM 1995 C CA . GLU C 1 13 ? 21.789 -5.689 64.206 1.00 18.34 38 GLU C CA 1
ATOM 1996 C C . GLU C 1 13 ? 21.707 -4.506 65.156 1.00 19.14 38 GLU C C 1
ATOM 1997 O O . GLU C 1 13 ? 22.562 -4.339 66.012 1.00 19.33 38 GLU C O 1
ATOM 2003 N N . ILE C 1 14 ? 20.651 -3.693 65.012 1.00 17.11 39 ILE C N 1
ATOM 2004 C CA . ILE C 1 14 ? 20.215 -2.780 66.072 1.00 13.64 39 ILE C CA 1
ATOM 2005 C C . ILE C 1 14 ? 19.311 -3.545 66.992 1.00 15.03 39 ILE C C 1
ATOM 2006 O O . ILE C 1 14 ? 18.422 -4.273 66.540 1.00 14.86 39 ILE C O 1
ATOM 2011 N N . THR C 1 15 ? 19.576 -3.451 68.297 1.00 16.79 40 THR C N 1
ATOM 2012 C CA . THR C 1 15 ? 18.795 -4.154 69.316 1.00 17.12 40 THR C CA 1
ATOM 2013 C C . THR C 1 15 ? 17.950 -3.224 70.222 1.00 17.65 40 THR C C 1
ATOM 2014 O O . THR C 1 15 ? 17.059 -3.694 70.950 1.00 17.12 40 THR C O 1
ATOM 2018 N N . LYS C 1 16 ? 18.204 -1.920 70.165 1.00 16.56 41 LYS C N 1
ATOM 2019 C CA . LYS C 1 16 ? 17.493 -0.920 71.003 1.00 15.19 41 LYS C CA 1
ATOM 2020 C C . LYS C 1 16 ? 17.706 0.473 70.415 1.00 15.52 41 LYS C C 1
ATOM 2021 O O . LYS C 1 16 ? 18.783 0.757 6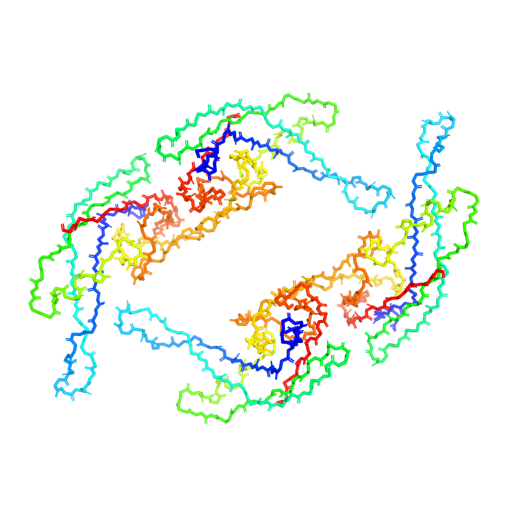9.905 1.00 15.19 41 LYS C O 1
ATOM 2027 N N . VAL C 1 17 ? 16.660 1.309 70.446 1.00 14.17 42 VAL C N 1
ATOM 2028 C CA . VAL C 1 17 ? 16.747 2.696 70.074 1.00 14.23 42 VAL C CA 1
ATOM 2029 C C . VAL C 1 17 ? 16.242 3.496 71.273 1.00 14.25 42 VAL C C 1
ATOM 2030 O O . VAL C 1 17 ? 15.107 3.343 71.697 1.00 14.66 42 VAL C O 1
ATOM 2034 N N . GLY C 1 18 ? 17.100 4.353 71.808 1.00 13.00 43 GLY C N 1
ATOM 2035 C CA . GLY C 1 18 ? 16.814 5.060 73.047 1.00 14.64 43 GLY C CA 1
ATOM 2036 C C . GLY C 1 18 ? 17.037 6.535 72.867 1.00 15.94 43 GLY C C 1
ATOM 2037 O O . GLY C 1 18 ? 17.634 6.950 71.856 1.00 13.65 43 GLY C O 1
ATOM 2038 N N . ALA C 1 19 ? 16.546 7.316 73.829 1.00 13.62 44 ALA C N 1
ATOM 2039 C CA . ALA C 1 19 ? 16.804 8.756 73.858 1.00 14.06 44 ALA C CA 1
ATOM 2040 C C . ALA C 1 19 ? 16.936 9.256 75.283 1.00 15.41 44 ALA C C 1
ATOM 2041 O O . ALA C 1 19 ? 16.339 8.693 76.190 1.00 15.27 44 ALA C O 1
ATOM 2043 N N . TYR C 1 20 ? 17.713 10.335 75.458 1.00 14.44 45 TYR C N 1
ATOM 2044 C CA . TYR C 1 20 ? 17.832 10.970 76.769 1.00 15.26 45 TYR C CA 1
ATOM 2045 C C . TYR C 1 20 ? 18.081 12.450 76.593 1.00 17.03 45 TYR C C 1
ATOM 2046 O O . TYR C 1 20 ? 18.412 12.920 75.504 1.00 14.75 45 TYR C O 1
ATOM 2055 N N . HIS C 1 21 ? 17.856 13.188 77.672 1.00 15.68 46 HIS C N 1
ATOM 2056 C CA . HIS C 1 21 ? 18.102 14.608 77.699 1.00 16.77 46 HIS C CA 1
ATOM 2057 C C . HIS C 1 21 ? 19.013 14.940 78.876 1.00 18.07 46 HIS C C 1
ATOM 2058 O O . HIS C 1 21 ? 18.634 14.722 80.045 1.00 15.86 46 HIS C O 1
ATOM 2065 N N . ARG C 1 22 ? 20.197 15.477 78.572 1.00 16.89 47 ARG C N 1
ATOM 2066 C CA . ARG C 1 22 ? 21.109 15.979 79.590 1.00 17.50 47 ARG C CA 1
ATOM 2067 C C . ARG C 1 22 ? 21.038 17.496 79.721 1.00 17.47 47 ARG C C 1
ATOM 2068 O O . ARG C 1 22 ? 20.830 18.206 78.741 1.00 17.12 47 ARG C O 1
ATOM 2076 N N . PHE C 1 23 ? 21.223 17.992 80.944 1.00 16.69 48 PHE C N 1
ATOM 2077 C CA . PHE C 1 23 ? 21.162 19.422 81.214 1.00 17.17 48 PHE C CA 1
ATOM 2078 C C . PHE C 1 23 ? 21.848 19.756 82.526 1.00 16.23 48 PHE C C 1
ATOM 2079 O O . PHE C 1 23 ? 21.897 18.920 83.450 1.00 15.18 48 PHE C O 1
ATOM 2087 N N . TYR C 1 24 ? 22.417 20.954 82.614 1.00 17.53 49 TYR C N 1
ATOM 2088 C CA . TYR C 1 24 ? 22.919 21.442 83.904 1.00 17.71 49 TYR C CA 1
ATOM 2089 C C . TYR C 1 24 ? 21.739 21.633 84.844 1.00 18.28 49 TYR C C 1
ATOM 2090 O O . TYR C 1 24 ? 20.772 22.327 84.505 1.00 17.58 49 TYR C O 1
ATOM 2099 N N . SER C 1 25 ? 21.833 21.016 86.015 1.00 18.66 50 SER C N 1
ATOM 2100 C CA . SER C 1 25 ? 20.792 21.096 87.023 1.00 21.57 50 SER C CA 1
ATOM 2101 C C . SER C 1 25 ? 20.789 22.448 87.723 1.00 25.19 50 SER C C 1
ATOM 2102 O O . SER C 1 25 ? 19.788 22.814 88.321 1.00 26.42 50 SER C O 1
ATOM 2105 N N . GLY C 1 26 ? 21.917 23.169 87.663 1.00 26.96 51 GLY C N 1
ATOM 2106 C CA . GLY C 1 26 ? 22.127 24.421 88.430 1.00 28.94 51 GLY C CA 1
ATOM 2107 C C . GLY C 1 26 ? 22.800 24.168 89.761 1.00 28.56 51 GLY C C 1
ATOM 2108 O O . GLY C 1 26 ? 23.134 25.097 90.483 1.00 29.91 51 GLY C O 1
ATOM 2109 N N . ASP C 1 27 ? 23.005 22.894 90.094 1.00 27.99 52 ASP C N 1
ATOM 2110 C CA . ASP C 1 27 ? 23.734 22.509 91.292 1.00 27.78 52 ASP C CA 1
ATOM 2111 C C . ASP C 1 27 ? 25.229 22.363 91.011 1.00 26.46 52 ASP C C 1
ATOM 2112 O O . ASP C 1 27 ? 25.635 22.050 89.885 1.00 22.83 52 ASP C O 1
ATOM 2117 N N . LYS C 1 28 ? 26.032 22.555 92.061 1.00 27.07 53 LYS C N 1
ATOM 2118 C CA . LYS C 1 28 ? 27.433 22.153 92.075 1.00 27.23 53 LYS C CA 1
ATOM 2119 C C . LYS C 1 28 ? 27.737 21.109 93.164 1.00 26.97 53 LYS C C 1
ATOM 2120 O O . LYS C 1 28 ? 27.153 21.138 94.251 1.00 25.86 53 LYS C O 1
ATOM 2126 N N . ASP C 1 29 ? 28.669 20.209 92.876 1.00 28.79 54 ASP C N 1
ATOM 2127 C CA . ASP C 1 29 ? 29.276 19.311 93.880 1.00 33.38 54 ASP C CA 1
ATOM 2128 C C . ASP C 1 29 ? 30.213 20.058 94.884 1.00 35.30 54 ASP C C 1
ATOM 2129 O O . ASP C 1 29 ? 31.228 20.642 94.479 1.00 38.69 54 ASP C O 1
ATOM 2134 N N . ALA C 1 30 ? 29.910 19.975 96.178 1.00 38.08 55 ALA C N 1
ATOM 2135 C CA . ALA C 1 30 ? 30.699 20.644 97.252 1.00 39.59 55 ALA C CA 1
ATOM 2136 C C . ALA C 1 30 ? 32.236 20.401 97.278 1.00 41.57 55 ALA C C 1
ATOM 2137 O O . ALA C 1 30 ? 33.022 21.362 97.321 1.00 42.52 55 ALA C O 1
ATOM 2139 N N . ILE C 1 31 ? 32.646 19.130 97.288 1.00 40.35 56 ILE C N 1
ATOM 2140 C CA . ILE C 1 31 ? 34.052 18.742 97.367 1.00 40.83 56 ILE C CA 1
ATOM 2141 C C . ILE C 1 31 ? 34.869 19.229 96.172 1.00 42.87 56 ILE C C 1
ATOM 2142 O O . ILE C 1 31 ? 35.903 19.897 96.346 1.00 44.33 56 ILE C O 1
ATOM 2144 N N . THR C 1 32 ? 34.412 18.893 94.958 1.00 40.62 57 THR C N 1
ATOM 2145 C CA . THR C 1 32 ? 35.173 19.200 93.752 1.00 38.89 57 THR C CA 1
ATOM 2146 C C . THR C 1 32 ? 34.813 20.565 93.171 1.00 37.16 57 THR C C 1
ATOM 2147 O O . THR C 1 32 ? 35.576 21.133 92.363 1.00 40.33 57 THR C O 1
ATOM 2151 N N . GLY C 1 33 ? 33.649 21.074 93.558 1.00 35.42 58 GLY C N 1
ATOM 2152 C CA . GLY C 1 33 ? 33.111 22.300 92.963 1.00 35.82 58 GLY C CA 1
ATOM 2153 C C . GLY C 1 33 ? 32.480 22.114 91.596 1.00 30.97 58 GLY C C 1
ATOM 2154 O O . GLY C 1 33 ? 32.034 23.079 90.990 1.00 33.00 58 GLY C O 1
ATOM 2155 N N . GLU C 1 34 ? 32.404 20.874 91.119 1.00 28.71 59 GLU C N 1
ATOM 2156 C CA . GLU C 1 34 ? 31.993 20.602 89.733 1.00 23.49 59 GLU C CA 1
ATOM 2157 C C . GLU C 1 34 ? 30.504 20.818 89.476 1.00 22.49 59 GLU C C 1
ATOM 2158 O O . GLU C 1 34 ? 29.655 20.561 90.345 1.00 22.57 59 GLU C O 1
ATOM 2164 N N . ASN C 1 35 ? 30.164 21.279 88.274 1.00 21.54 60 ASN C N 1
ATOM 2165 C CA . ASN C 1 35 ? 28.752 21.378 87.897 1.00 20.05 60 ASN C CA 1
ATOM 2166 C C . ASN C 1 35 ? 28.105 20.021 87.825 1.00 18.79 60 ASN C C 1
ATOM 2167 O O . ASN C 1 35 ? 28.732 19.044 87.423 1.00 19.76 60 ASN C O 1
ATOM 2172 N N . ILE C 1 36 ? 26.841 19.977 88.226 1.00 18.19 61 ILE C N 1
ATOM 2173 C CA A ILE C 1 36 ? 26.054 18.757 88.161 0.50 18.31 61 ILE C CA 1
ATOM 2174 C CA B ILE C 1 36 ? 26.046 18.752 88.170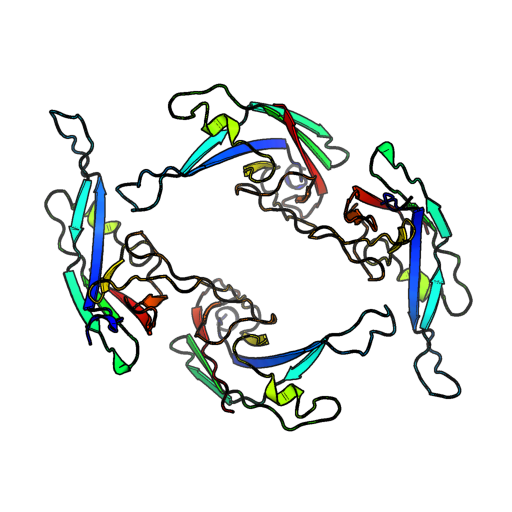 0.50 18.10 61 ILE C CA 1
ATOM 2175 C C . ILE C 1 36 ? 25.256 18.746 86.876 1.00 18.14 61 ILE C C 1
ATOM 2176 O O . ILE C 1 36 ? 24.559 19.728 86.553 1.00 18.74 61 ILE C O 1
ATOM 2185 N N . VAL C 1 37 ? 25.348 17.640 86.141 1.00 16.39 62 VAL C N 1
ATOM 2186 C CA . VAL C 1 37 ? 24.558 17.430 84.948 1.00 13.68 62 VAL C CA 1
ATOM 2187 C C . VAL C 1 37 ? 23.559 16.298 85.194 1.00 16.13 62 VAL C C 1
ATOM 2188 O O . VAL C 1 37 ? 23.951 15.163 85.479 1.00 15.71 62 VAL C O 1
ATOM 2192 N N . ALA C 1 38 ? 22.270 16.618 85.131 1.00 15.38 63 ALA C N 1
ATOM 2193 C CA . ALA C 1 38 ? 21.235 15.582 85.268 1.00 16.13 63 ALA C CA 1
ATOM 2194 C C . ALA C 1 38 ? 20.977 14.968 83.908 1.00 16.40 63 ALA C C 1
ATOM 2195 O O . ALA C 1 38 ? 21.061 15.667 82.883 1.00 18.39 63 ALA C O 1
ATOM 2197 N N . GLU C 1 39 ? 20.664 13.663 83.894 1.00 16.50 64 GLU C N 1
ATOM 2198 C CA . GLU C 1 39 ? 20.340 12.931 82.679 1.00 15.18 64 GLU C CA 1
ATOM 2199 C C . GLU C 1 39 ? 18.979 12.280 82.867 1.00 16.63 64 GLU C C 1
ATOM 2200 O O . GLU C 1 39 ? 18.792 11.522 83.817 1.00 15.96 64 GLU C O 1
ATOM 2206 N N . LYS C 1 40 ? 18.056 12.609 81.963 1.00 14.63 65 LYS C N 1
ATOM 2207 C CA . LYS C 1 40 ? 16.688 12.118 81.970 1.00 15.91 65 LYS C CA 1
ATOM 2208 C C . LYS C 1 40 ? 16.466 11.219 80.774 1.00 14.14 65 LYS C C 1
ATOM 2209 O O . LYS C 1 40 ? 16.415 11.699 79.626 1.00 16.33 65 LYS C O 1
ATOM 2215 N N . GLU C 1 41 ? 16.322 9.923 81.028 1.00 16.66 66 GLU C N 1
ATOM 2216 C CA . GLU C 1 41 ? 16.047 8.967 79.964 1.00 16.13 66 GLU C CA 1
ATOM 2217 C C . GLU C 1 41 ? 14.598 9.150 79.505 1.00 17.07 66 GLU C C 1
ATOM 2218 O O . GLU C 1 41 ? 13.707 9.304 80.341 1.00 14.41 66 GLU C O 1
ATOM 2224 N N . LEU C 1 42 ? 14.345 9.168 78.196 1.00 16.02 67 LEU C N 1
ATOM 2225 C CA . LEU C 1 42 ? 12.949 9.224 77.734 1.00 13.62 67 LEU C CA 1
ATOM 2226 C C . LEU C 1 42 ? 12.342 7.828 77.746 1.00 15.18 67 LEU C C 1
ATOM 2227 O O . LEU C 1 42 ? 13.029 6.816 77.552 1.00 15.74 67 LEU C O 1
ATOM 2232 N N . ASP C 1 43 ? 11.046 7.774 78.014 1.00 14.86 68 ASP C N 1
ATOM 2233 C CA . ASP C 1 43 ? 10.311 6.523 77.898 1.00 16.27 68 ASP C CA 1
ATOM 2234 C C . ASP C 1 43 ? 10.274 6.124 76.421 1.00 17.55 68 ASP C C 1
ATOM 2235 O O . ASP C 1 43 ? 10.276 6.982 75.518 1.00 18.09 68 ASP C O 1
ATOM 2240 N N . ARG C 1 44 ? 10.260 4.831 76.154 1.00 18.89 69 ARG C N 1
ATOM 2241 C CA . ARG C 1 44 ? 10.339 4.375 74.772 1.00 20.35 69 ARG C CA 1
ATOM 2242 C C . ARG C 1 44 ? 9.523 3.118 74.497 1.00 19.49 69 ARG C C 1
ATOM 2243 O O . ARG C 1 44 ? 9.331 2.270 75.379 1.00 19.93 69 ARG C O 1
ATOM 2251 N N . THR C 1 45 ? 9.102 3.005 73.244 1.00 20.56 70 THR C N 1
ATOM 2252 C CA . THR C 1 45 ? 8.765 1.734 72.635 1.00 20.07 70 THR C CA 1
ATOM 2253 C C . THR C 1 45 ? 9.615 1.628 71.363 1.00 19.55 70 THR C C 1
ATOM 2254 O O . THR C 1 45 ? 9.967 2.646 70.752 1.00 16.83 70 THR C O 1
ATOM 2258 N N . ASN C 1 46 ? 9.993 0.404 71.011 1.00 16.27 71 ASN C N 1
ATOM 2259 C CA . ASN C 1 46 ? 10.691 0.121 69.760 1.00 18.20 71 ASN C CA 1
ATOM 2260 C C . ASN C 1 46 ? 9.930 -0.848 68.869 1.00 19.09 71 ASN C C 1
ATOM 2261 O O . ASN C 1 46 ? 9.190 -1.729 69.340 1.00 19.84 71 ASN C O 1
ATOM 2266 N N . ASN C 1 47 ? 10.124 -0.690 67.572 1.00 17.04 72 ASN C N 1
ATOM 2267 C CA . ASN C 1 47 ? 9.716 -1.686 66.616 1.00 19.49 72 ASN C CA 1
ATOM 2268 C C . ASN C 1 47 ? 10.876 -1.860 65.657 1.00 17.75 72 ASN C C 1
ATOM 2269 O O . ASN C 1 47 ? 11.076 -1.056 64.747 1.00 16.65 72 ASN C O 1
ATOM 2274 N N . ILE C 1 48 ? 11.650 -2.915 65.889 1.00 16.88 73 ILE C N 1
ATOM 2275 C CA . ILE C 1 48 ? 12.877 -3.161 65.133 1.00 17.44 73 ILE C CA 1
ATOM 2276 C C . ILE C 1 48 ? 12.585 -4.314 64.182 1.00 19.20 73 ILE C C 1
ATOM 2277 O O . ILE C 1 48 ? 12.267 -5.434 64.617 1.00 18.86 73 ILE C O 1
ATOM 2282 N N . ASP C 1 49 ? 12.625 -4.010 62.897 1.00 18.05 74 ASP C N 1
ATOM 2283 C CA . ASP C 1 49 ? 12.233 -4.929 61.840 1.00 20.46 74 ASP C CA 1
ATOM 2284 C C . ASP C 1 49 ? 13.454 -5.202 60.965 1.00 19.23 74 ASP C C 1
ATOM 2285 O O . ASP C 1 49 ? 13.669 -4.570 59.908 1.00 17.68 74 ASP C O 1
ATOM 2290 N N . SER C 1 50 ? 14.204 -6.221 61.359 1.00 19.76 75 SER C N 1
ATOM 2291 C CA . SER C 1 50 ? 15.476 -6.566 60.703 1.00 18.07 75 SER C CA 1
ATOM 2292 C C . SER C 1 50 ? 15.341 -6.942 59.233 1.00 19.16 75 SER C C 1
ATOM 2293 O O . SER C 1 50 ? 16.144 -6.511 58.398 1.00 18.53 75 SER C O 1
ATOM 2296 N N . GLU C 1 51 ? 14.337 -7.746 58.907 1.00 16.70 76 GLU C N 1
ATOM 2297 C CA . GLU C 1 51 ? 14.211 -8.234 57.549 1.00 17.56 76 GLU C CA 1
ATOM 2298 C C . GLU C 1 51 ? 13.870 -7.131 56.542 1.00 18.77 76 GLU C C 1
ATOM 2299 O O . GLU C 1 51 ? 14.047 -7.333 55.327 1.00 20.59 76 GLU C O 1
ATOM 2305 N N . HIS C 1 52 ? 13.369 -5.991 57.035 1.00 16.47 77 HIS C N 1
ATOM 2306 C CA . HIS C 1 52 ? 13.107 -4.817 56.208 1.00 17.16 77 HIS C CA 1
ATOM 2307 C C . HIS C 1 52 ? 14.076 -3.651 56.471 1.00 17.85 77 HIS C C 1
ATOM 2308 O O . HIS C 1 52 ? 13.944 -2.568 55.878 1.00 20.90 77 HIS C O 1
ATOM 2315 N N . GLY C 1 53 ? 15.050 -3.864 57.341 1.00 14.80 78 GLY C N 1
ATOM 2316 C CA . GLY C 1 53 ? 16.122 -2.894 57.507 1.00 16.58 78 GLY C CA 1
ATOM 2317 C C . GLY C 1 53 ? 15.733 -1.603 58.202 1.00 18.20 78 GLY C C 1
ATOM 2318 O O . GLY C 1 53 ? 16.386 -0.560 57.985 1.00 18.40 78 GLY C O 1
ATOM 2319 N N . VAL C 1 54 ? 14.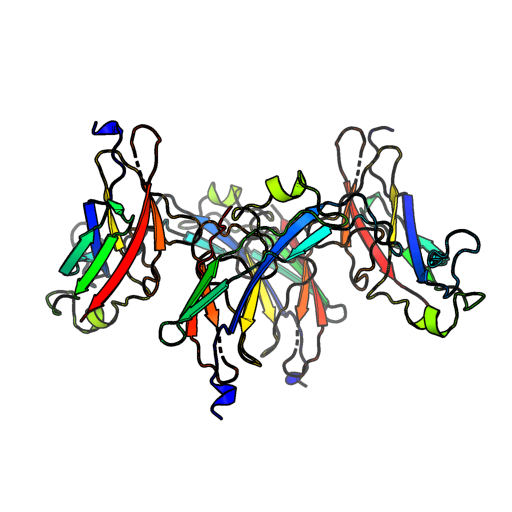726 -1.690 59.078 1.00 18.33 79 VAL C N 1
ATOM 2320 C CA A VAL C 1 54 ? 14.207 -0.493 59.729 0.50 17.14 79 VAL C CA 1
ATOM 2321 C CA B VAL C 1 54 ? 14.110 -0.517 59.723 0.50 17.88 79 VAL C CA 1
ATOM 2322 C C . VAL C 1 54 ? 13.989 -0.700 61.237 1.00 16.61 79 VAL C C 1
ATOM 2323 O O . VAL C 1 54 ? 13.509 -1.739 61.689 1.00 18.44 79 VAL C O 1
ATOM 2330 N N . ALA C 1 55 ? 14.379 0.324 61.997 1.00 15.69 80 ALA C N 1
ATOM 2331 C CA . ALA C 1 55 ? 14.228 0.374 63.447 1.00 15.08 80 ALA C CA 1
ATOM 2332 C C . ALA C 1 55 ? 13.482 1.664 63.774 1.00 16.76 80 ALA C C 1
ATOM 2333 O O . ALA C 1 55 ? 13.952 2.726 63.419 1.00 18.14 80 ALA C O 1
ATOM 2335 N N . THR C 1 56 ? 12.310 1.573 64.406 1.00 16.38 81 THR C N 1
ATOM 2336 C CA . THR C 1 56 ? 11.528 2.756 64.742 1.00 16.96 81 THR C CA 1
ATOM 2337 C C . THR C 1 56 ? 11.339 2.810 66.268 1.00 17.66 81 THR C C 1
ATOM 2338 O O . THR C 1 56 ? 11.289 1.766 66.956 1.00 18.80 81 THR C O 1
ATOM 2342 N N . ALA C 1 57 ? 11.271 4.021 66.788 1.00 16.00 82 ALA C N 1
ATOM 2343 C CA . ALA C 1 57 ? 10.990 4.249 68.195 1.00 16.75 82 ALA C CA 1
ATOM 2344 C C . ALA C 1 57 ? 9.958 5.359 68.358 1.00 17.31 82 ALA C C 1
ATOM 2345 O O . ALA C 1 57 ? 9.920 6.287 67.564 1.00 19.50 82 ALA C O 1
ATOM 2347 N N . VAL C 1 58 ? 9.111 5.230 69.383 1.00 17.95 83 VAL C N 1
ATOM 2348 C CA . VAL C 1 58 ? 8.279 6.322 69.851 1.00 17.61 83 VAL C CA 1
ATOM 2349 C C . VAL C 1 58 ? 8.786 6.669 71.247 1.00 15.60 83 VAL C C 1
ATOM 2350 O O . VAL C 1 58 ? 8.823 5.803 72.135 1.00 17.92 83 VAL C O 1
ATOM 2354 N N . PHE C 1 59 ? 9.211 7.917 71.430 1.00 16.76 84 PHE C N 1
ATOM 2355 C CA . PHE C 1 59 ? 9.672 8.389 72.724 1.00 16.53 84 PHE C CA 1
ATOM 2356 C C . PHE C 1 59 ? 8.584 9.218 73.374 1.00 17.73 84 PHE C C 1
ATOM 2357 O O . PHE C 1 59 ? 7.892 9.974 72.710 1.00 18.34 84 PHE C O 1
ATOM 2365 N N . THR C 1 60 ? 8.424 9.050 74.679 1.00 18.57 85 THR C N 1
ATOM 2366 C CA . THR C 1 60 ? 7.519 9.898 75.446 1.00 18.52 85 THR C CA 1
ATOM 2367 C C . THR C 1 60 ? 8.330 10.637 76.492 1.00 20.48 85 THR C C 1
ATOM 2368 O O . THR C 1 60 ? 9.141 10.038 77.206 1.00 22.36 85 THR C O 1
ATOM 2372 N N . ILE C 1 61 ? 8.137 11.944 76.569 1.00 21.73 86 ILE C N 1
ATOM 2373 C CA . ILE C 1 61 ? 8.865 12.730 77.529 1.00 19.54 86 ILE C CA 1
ATOM 2374 C C . ILE C 1 61 ? 8.246 12.505 78.905 1.00 18.69 86 ILE C C 1
ATOM 2375 O O . ILE C 1 61 ? 7.056 12.792 79.118 1.00 18.02 86 ILE C O 1
ATOM 2380 N N . PRO C 1 62 ? 9.038 12.021 79.862 1.00 18.24 87 PRO C N 1
ATOM 2381 C CA . PRO C 1 62 ? 8.435 11.788 81.182 1.00 19.45 87 PRO C CA 1
ATOM 2382 C C . PRO C 1 62 ? 7.937 13.071 81.853 1.00 18.79 87 PRO C C 1
ATOM 2383 O O . PRO C 1 62 ? 8.324 14.167 81.455 1.00 19.06 87 PRO C O 1
ATOM 2387 N N . ALA C 1 63 ? 7.104 12.936 82.877 1.00 19.84 88 ALA C N 1
ATOM 2388 C CA . ALA C 1 63 ? 6.589 14.091 83.610 1.00 19.15 88 ALA C CA 1
ATOM 2389 C C . ALA C 1 63 ? 7.732 14.887 84.215 1.00 19.56 88 ALA C C 1
ATOM 2390 O O . ALA C 1 63 ? 8.792 14.334 84.549 1.00 17.22 88 ALA C O 1
ATOM 2392 N N . ALA C 1 64 ? 7.532 16.189 84.335 1.00 18.35 89 ALA C N 1
ATOM 2393 C CA . ALA C 1 64 ? 8.469 17.045 85.076 1.00 17.86 89 ALA C CA 1
ATOM 2394 C C . ALA C 1 64 ? 8.581 16.544 86.518 1.00 19.63 89 ALA C C 1
ATOM 2395 O O . ALA C 1 64 ? 7.616 16.011 87.096 1.00 18.97 89 ALA C O 1
ATOM 2397 N N . GLY C 1 65 ? 9.756 16.717 87.099 1.00 18.54 90 GLY C N 1
ATOM 2398 C CA . GLY C 1 65 ? 10.002 16.260 88.465 1.00 19.13 90 GLY C CA 1
ATOM 2399 C C . GLY C 1 65 ? 11.462 16.400 88.802 1.00 17.15 90 GLY C C 1
ATOM 2400 O O . GLY C 1 65 ? 12.308 16.287 87.916 1.00 18.07 90 GLY C O 1
ATOM 2401 N N . GLY C 1 66 ? 11.756 16.637 90.080 1.00 15.29 91 GLY C N 1
ATOM 2402 C CA . GLY C 1 66 ? 13.152 16.767 90.501 1.00 16.94 91 GLY C CA 1
ATOM 2403 C C . GLY C 1 66 ? 13.738 17.964 89.757 1.00 18.79 91 GLY C C 1
ATOM 2404 O O . GLY C 1 66 ? 13.056 18.967 89.616 1.00 19.46 91 GLY C O 1
ATOM 2405 N N . LYS C 1 67 ? 14.968 17.847 89.251 1.00 19.60 92 LYS C N 1
ATOM 2406 C CA . LYS C 1 67 ? 15.601 18.963 88.548 1.00 18.71 92 LYS C CA 1
ATOM 2407 C C . LYS C 1 67 ? 15.094 19.094 87.102 1.00 18.33 92 LYS C C 1
ATOM 2408 O O . LYS C 1 67 ? 15.356 20.102 86.441 1.00 17.06 92 LYS C O 1
ATOM 2414 N N . PHE C 1 68 ? 14.354 18.079 86.642 1.00 16.07 93 PHE C N 1
ATOM 2415 C CA . PHE C 1 68 ? 13.721 18.059 85.315 1.00 16.07 93 PHE C CA 1
ATOM 2416 C C . PHE C 1 68 ? 12.412 18.835 85.441 1.00 16.43 93 PHE C C 1
ATOM 2417 O O . PHE C 1 68 ? 11.294 18.273 85.475 1.00 17.40 93 PHE C O 1
ATOM 2425 N N . THR C 1 69 ? 12.569 20.144 85.527 1.00 18.56 94 THR C N 1
ATOM 2426 C CA . THR C 1 69 ? 11.463 21.052 85.776 1.00 20.24 94 THR C CA 1
ATOM 2427 C C . THR C 1 69 ? 10.630 21.186 84.512 1.00 21.93 94 THR C C 1
ATOM 2428 O O . THR C 1 69 ? 11.013 20.706 83.443 1.00 18.81 94 THR C O 1
ATOM 2432 N N . GLU C 1 70 ? 9.469 21.810 84.620 1.00 22.14 95 GLU C N 1
ATOM 2433 C CA . GLU C 1 70 ? 8.671 21.989 83.421 1.00 25.58 95 GLU C CA 1
ATOM 2434 C C . GLU C 1 70 ? 9.355 22.898 82.412 1.00 23.55 95 GLU C C 1
ATOM 2435 O O . GLU C 1 70 ? 9.234 22.678 81.225 1.00 22.70 95 GLU C O 1
ATOM 2441 N N . ALA C 1 71 ? 10.080 23.906 82.883 1.00 23.34 96 ALA C N 1
ATOM 2442 C CA . ALA C 1 71 ? 10.888 24.734 81.994 1.00 25.91 96 ALA C CA 1
ATOM 2443 C C . ALA C 1 71 ? 11.912 23.887 81.231 1.00 24.81 96 ALA C C 1
ATOM 2444 O O . ALA C 1 71 ? 12.104 24.057 80.008 1.00 24.00 96 ALA C O 1
ATOM 2446 N N . GLU C 1 72 ? 12.541 22.943 81.928 1.00 22.11 97 GLU C N 1
ATOM 2447 C CA . GLU C 1 72 ? 13.509 22.059 81.281 1.00 19.89 97 GLU C CA 1
ATOM 2448 C C . GLU C 1 72 ? 12.830 21.073 80.347 1.00 17.63 97 GLU C C 1
ATOM 2449 O O . GLU C 1 72 ? 13.311 20.813 79.246 1.00 18.80 97 GLU C O 1
ATOM 2455 N N . ARG C 1 73 ? 11.716 20.502 80.792 1.00 18.03 98 ARG C N 1
ATOM 2456 C CA . ARG C 1 73 ? 10.938 19.615 79.948 1.00 20.16 98 ARG C CA 1
ATOM 2457 C C . ARG C 1 73 ? 10.550 20.301 78.620 1.00 20.90 98 ARG C C 1
ATOM 2458 O O . ARG C 1 73 ? 10.555 19.661 77.554 1.00 17.38 98 ARG C O 1
ATOM 2466 N N . ALA C 1 74 ? 10.253 21.598 78.695 1.00 18.80 99 ALA C N 1
ATOM 2467 C CA . ALA C 1 74 ? 9.814 22.372 77.521 1.00 22.83 99 ALA C CA 1
ATOM 2468 C C . ALA C 1 74 ? 10.906 22.508 76.441 1.00 22.85 99 ALA C C 1
ATOM 2469 O O . ALA C 1 74 ? 10.607 22.815 75.273 1.00 21.60 99 ALA C O 1
ATOM 2471 N N . LYS C 1 75 ? 12.153 22.241 76.813 1.00 21.14 100 LYS C N 1
ATOM 2472 C CA . LYS C 1 75 ? 13.276 22.387 75.887 1.00 22.84 100 LYS C CA 1
ATOM 2473 C C . LYS C 1 75 ? 13.492 21.149 75.033 1.00 22.49 100 LYS C C 1
ATOM 2474 O O . LYS C 1 75 ? 14.241 21.197 74.045 1.00 25.47 100 LYS C O 1
ATOM 2480 N N . VAL C 1 76 ? 12.885 20.024 75.415 1.00 21.26 101 VAL C N 1
ATOM 2481 C CA . VAL C 1 76 ? 13.094 18.778 74.704 1.00 20.48 101 VAL C CA 1
ATOM 2482 C C . VAL C 1 76 ? 12.298 18.810 73.419 1.00 21.46 101 VAL C C 1
ATOM 2483 O O . VAL C 1 76 ? 11.103 19.060 73.435 1.00 22.30 101 VAL C O 1
ATOM 2487 N N . SER C 1 77 ? 12.980 18.577 72.307 1.00 22.24 102 SER C N 1
ATOM 2488 C CA . SER C 1 77 ? 12.368 18.713 71.006 1.00 25.24 102 SER C CA 1
ATOM 2489 C C . SER C 1 77 ? 12.916 17.684 70.005 1.00 21.79 102 SER C C 1
ATOM 2490 O O . SER C 1 77 ? 14.081 17.302 70.072 1.00 22.56 102 SER C O 1
ATOM 2493 N N . LEU C 1 78 ? 12.052 17.243 69.100 1.00 21.82 103 LEU C N 1
ATOM 2494 C CA . LEU C 1 78 ? 12.419 16.313 68.042 1.00 22.22 103 LEU C CA 1
ATOM 2495 C C . LEU C 1 78 ? 13.530 16.880 67.158 1.00 19.47 103 LEU C C 1
ATOM 2496 O O . LEU C 1 78 ? 14.350 16.123 66.636 1.00 18.61 103 LEU C O 1
ATOM 2501 N N . SER C 1 79 ? 13.569 18.211 67.044 1.00 20.96 104 SER C N 1
ATOM 2502 C CA . SER C 1 79 ? 14.577 18.954 66.296 1.00 23.05 104 SER C CA 1
ATOM 2503 C C . SER C 1 79 ? 15.986 19.006 66.906 1.00 22.92 104 SER C C 1
ATOM 2504 O O . SER C 1 79 ? 16.929 19.353 66.206 1.00 21.02 104 SER C O 1
ATOM 2507 N N . ASN C 1 80 ? 16.131 18.705 68.193 1.00 22.63 105 ASN C N 1
ATOM 2508 C CA . ASN C 1 80 ? 17.438 18.723 68.835 1.00 25.07 105 ASN C CA 1
ATOM 2509 C C . ASN C 1 80 ? 17.563 17.571 69.858 1.00 22.18 105 ASN C C 1
ATOM 2510 O O . ASN C 1 80 ? 17.939 17.777 70.996 1.00 24.80 105 ASN C O 1
ATOM 2515 N N . LEU C 1 81 ? 17.242 16.365 69.422 1.00 20.51 106 LEU C N 1
ATOM 2516 C CA . LEU C 1 81 ? 17.098 15.195 70.277 1.00 17.37 106 LEU C CA 1
ATOM 2517 C C . LEU C 1 81 ? 18.337 14.312 70.232 1.00 16.34 106 LEU C C 1
ATOM 2518 O O . LEU C 1 81 ? 18.909 14.127 69.178 1.00 14.56 106 LEU C O 1
ATOM 2523 N N . VAL C 1 82 ? 18.716 13.745 71.377 1.00 15.80 107 VAL C N 1
ATOM 2524 C CA . VAL C 1 82 ? 19.806 12.763 71.457 1.00 14.24 107 VAL C CA 1
ATOM 2525 C C . VAL C 1 82 ? 19.212 11.391 71.406 1.00 16.94 107 VAL C C 1
ATOM 2526 O O . VAL C 1 82 ? 18.454 10.991 72.300 1.00 18.31 107 VAL C O 1
ATOM 2530 N N . VAL C 1 83 ? 19.532 10.683 70.339 1.00 13.96 108 VAL C N 1
ATOM 2531 C CA . VAL C 1 83 ? 19.090 9.307 70.143 1.00 15.88 108 VAL C CA 1
ATOM 2532 C C . VAL C 1 83 ? 20.332 8.457 70.234 1.00 13.56 108 VAL C C 1
ATOM 2533 O O . VAL C 1 83 ? 21.405 8.883 69.814 1.00 16.01 108 VAL C O 1
ATOM 2537 N N . TYR C 1 84 ? 20.196 7.249 70.780 1.00 15.46 109 TYR C N 1
ATOM 2538 C CA . TYR C 1 84 ? 21.262 6.295 70.839 1.00 15.69 109 TYR C CA 1
ATOM 2539 C C . TYR C 1 84 ? 20.746 4.914 70.539 1.00 16.66 109 TYR C C 1
ATOM 2540 O O . TYR C 1 84 ? 19.549 4.667 70.560 1.00 14.92 109 TYR C O 1
ATOM 2549 N N . VAL C 1 85 ? 21.668 4.006 70.254 1.00 14.84 110 VAL C N 1
ATOM 2550 C CA . VAL C 1 85 ? 21.302 2.649 69.961 1.00 14.75 110 VAL C CA 1
ATOM 2551 C C . VAL C 1 85 ? 22.148 1.638 70.742 1.00 14.40 110 VAL C C 1
ATOM 2552 O O . VAL C 1 85 ? 23.184 1.973 71.318 1.00 18.66 110 VAL C O 1
ATOM 2556 N N . ASN C 1 86 ? 21.665 0.414 70.803 1.00 15.70 111 ASN C N 1
ATOM 2557 C CA . ASN C 1 86 ? 22.496 -0.721 71.131 1.00 15.36 111 ASN C CA 1
ATOM 2558 C C . ASN C 1 86 ? 22.540 -1.525 69.835 1.00 17.74 111 ASN C C 1
ATOM 2559 O O . ASN C 1 86 ? 21.549 -1.548 69.080 1.00 16.92 111 ASN C O 1
ATOM 2564 N N . VAL C 1 87 ? 23.672 -2.177 69.591 1.00 18.71 112 VAL C N 1
ATOM 2565 C CA . VAL C 1 87 ? 23.866 -3.046 68.430 1.00 20.41 112 VAL C CA 1
ATOM 2566 C C . VAL C 1 87 ? 24.447 -4.374 68.894 1.00 20.91 112 VAL C C 1
ATOM 2567 O O . VAL C 1 87 ? 24.828 -4.514 70.070 1.00 19.46 112 VAL C O 1
ATOM 2571 N N . SER C 1 88 ? 24.566 -5.317 67.967 1.00 21.83 113 SER C N 1
ATOM 2572 C CA . SER C 1 88 ? 25.085 -6.655 68.270 1.00 22.97 113 SER C CA 1
ATOM 2573 C C . SER C 1 88 ? 26.475 -6.592 68.896 1.00 23.41 113 SER C C 1
ATOM 2574 O O . SER C 1 88 ? 27.229 -5.668 68.643 1.00 21.05 113 SER C O 1
ATOM 2577 N N . THR C 1 89 ? 26.840 -7.606 69.671 1.00 27.89 114 THR C N 1
ATOM 2578 C CA . THR C 1 89 ? 28.155 -7.612 70.333 1.00 31.96 114 THR C CA 1
ATOM 2579 C C . THR C 1 89 ? 29.312 -7.315 69.360 1.00 32.38 114 THR C C 1
ATOM 2580 O O . THR C 1 89 ? 29.434 -7.969 68.340 1.00 33.73 114 THR C O 1
ATOM 2584 N N . ALA C 1 90 ? 30.114 -6.297 69.663 1.00 31.84 115 ALA C N 1
ATOM 2585 C CA . ALA C 1 90 ? 31.294 -5.943 68.858 1.00 33.52 115 ALA C CA 1
ATOM 2586 C C . ALA C 1 90 ? 30.986 -5.343 67.476 1.00 32.66 115 ALA C C 1
ATOM 2587 O O . ALA C 1 90 ? 31.893 -5.189 66.647 1.00 31.84 115 ALA C O 1
ATOM 2589 N N . ALA C 1 91 ? 29.725 -4.979 67.221 1.00 27.95 116 ALA C N 1
ATOM 2590 C CA . ALA C 1 91 ? 29.397 -4.245 66.011 1.00 25.74 116 ALA C CA 1
ATOM 2591 C C . ALA C 1 91 ? 29.743 -2.785 66.255 1.00 27.82 116 ALA C C 1
ATOM 2592 O O . ALA C 1 91 ? 29.869 -2.348 67.425 1.00 28.82 116 ALA C O 1
ATOM 2594 N N . ARG C 1 92 ? 29.912 -2.041 65.168 1.00 26.84 117 ARG C N 1
ATOM 2595 C CA . ARG C 1 92 ? 30.179 -0.595 65.208 1.00 29.84 117 ARG C CA 1
ATOM 2596 C C . ARG C 1 92 ? 29.231 0.111 64.231 1.00 31.26 117 ARG C C 1
ATOM 2597 O O . ARG C 1 92 ? 28.951 -0.438 63.158 1.00 30.06 117 ARG C O 1
ATOM 2599 N N . VAL C 1 93 ? 28.772 1.322 64.575 1.00 32.50 118 VAL C N 1
ATOM 2600 C CA . VAL C 1 93 ? 27.803 2.069 63.747 1.00 29.88 118 VAL C CA 1
ATOM 2601 C C . VAL C 1 93 ? 28.396 3.312 63.150 1.00 31.32 118 VAL C C 1
ATOM 2602 O O . VAL C 1 93 ? 29.025 4.091 63.852 1.00 33.93 118 VAL C O 1
ATOM 2606 N N . THR C 1 94 ? 28.167 3.511 61.862 1.00 30.46 119 THR C N 1
ATOM 2607 C CA . THR C 1 94 ? 28.584 4.713 61.154 1.00 32.88 119 THR C CA 1
ATOM 2608 C C . THR C 1 94 ? 27.345 5.343 60.533 1.00 29.87 119 THR C C 1
ATOM 2609 O O . THR C 1 94 ? 26.619 4.662 59.797 1.00 31.95 119 THR C O 1
ATOM 2613 N N . PRO C 1 95 ? 27.114 6.644 60.777 1.00 28.49 120 PRO C N 1
ATOM 2614 C CA . PRO C 1 95 ? 26.098 7.295 59.979 1.00 25.35 120 PRO C CA 1
ATOM 2615 C C . PRO C 1 95 ? 26.462 7.297 58.518 1.00 27.13 120 PRO C C 1
ATOM 2616 O O . PRO C 1 95 ? 27.626 7.557 58.134 1.00 25.07 120 PRO C O 1
ATOM 2620 N N . LEU C 1 96 ? 25.457 7.038 57.700 1.00 27.45 121 LEU C N 1
ATOM 2621 C CA . LEU C 1 96 ? 25.613 7.131 56.260 1.00 30.38 121 LEU C CA 1
ATOM 2622 C C . LEU C 1 96 ? 25.545 8.577 55.926 1.00 36.06 121 LEU C C 1
ATOM 2623 O O . LEU C 1 96 ? 24.551 9.240 56.287 1.00 39.55 121 LEU C O 1
ATOM 2628 N N . ASP C 1 97 ? 26.584 9.049 55.207 1.00 38.53 122 ASP C N 1
ATOM 2629 C CA . ASP C 1 97 ? 26.780 10.466 54.886 1.00 39.52 122 ASP C CA 1
ATOM 2630 C C . ASP C 1 97 ? 25.474 11.252 54.899 1.00 35.62 122 ASP C C 1
ATOM 2631 O O . ASP C 1 97 ? 24.534 10.934 54.165 1.00 35.58 122 ASP C O 1
ATOM 2633 N N . GLY C 1 98 ? 25.458 12.281 55.734 1.00 32.58 123 GLY C N 1
ATOM 2634 C CA . GLY C 1 98 ? 24.297 13.121 55.948 1.00 31.06 123 GLY C CA 1
ATOM 2635 C C . GLY C 1 98 ? 23.641 12.920 57.299 1.00 26.77 123 GLY C C 1
ATOM 2636 O O . GLY C 1 98 ? 23.243 13.881 57.949 1.00 28.43 123 GLY C O 1
ATOM 2637 N N . SER C 1 99 ? 23.507 11.672 57.733 1.00 22.70 124 SER C N 1
ATOM 2638 C CA . SER C 1 99 ? 22.867 11.384 59.006 1.00 22.23 124 SER C CA 1
ATOM 2639 C C . SER C 1 99 ? 23.660 11.886 60.207 1.00 22.11 124 SER C C 1
ATOM 2640 O O . SER C 1 99 ? 24.867 11.890 60.181 1.00 19.95 124 SER C O 1
ATOM 2643 N N . PRO C 1 100 ? 22.970 12.273 61.275 1.00 21.84 125 PRO C N 1
ATOM 2644 C CA . PRO C 1 100 ? 23.668 12.665 62.472 1.00 22.62 125 PRO C CA 1
ATOM 2645 C C . PRO C 1 100 ? 24.203 11.470 63.245 1.00 22.39 125 PRO C C 1
ATOM 2646 O O . PRO C 1 100 ? 23.708 10.337 63.107 1.00 22.09 125 PRO C O 1
ATOM 2650 N N . LYS C 1 101 ? 25.176 11.745 64.093 1.00 20.60 126 LYS C N 1
ATOM 2651 C CA . LYS C 1 101 ? 25.698 10.747 65.010 1.00 19.97 126 LYS C CA 1
ATOM 2652 C C . LYS C 1 101 ? 24.674 10.423 66.070 1.00 18.01 126 LYS C C 1
ATOM 2653 O O . LYS C 1 101 ? 23.820 11.236 66.380 1.00 19.32 126 LYS C O 1
ATOM 2659 N N . PHE C 1 102 ? 24.779 9.218 66.619 1.00 18.22 127 PHE C N 1
ATOM 2660 C CA . PHE C 1 102 ? 24.081 8.868 67.841 1.00 17.09 127 PHE C CA 1
ATOM 2661 C C . PHE C 1 102 ? 24.775 9.520 69.021 1.00 19.89 127 PHE C C 1
ATOM 2662 O O . PHE C 1 102 ? 25.979 9.762 68.997 1.00 20.70 127 PHE C O 1
ATOM 2670 N N . GLY C 1 103 ? 24.004 9.869 70.037 1.00 19.74 128 GLY C N 1
ATOM 2671 C CA . GLY C 1 103 ? 24.583 10.367 71.282 1.00 18.66 128 GLY C CA 1
ATOM 2672 C C . GLY C 1 103 ? 24.897 11.857 71.253 1.00 20.11 128 GLY C C 1
ATOM 2673 O O . GLY C 1 103 ? 25.532 12.351 72.177 1.00 21.34 128 GLY C O 1
ATOM 2674 N N . VAL C 1 104 ? 24.447 12.564 70.209 1.00 18.59 129 VAL C N 1
ATOM 2675 C CA . VAL C 1 104 ? 24.530 14.027 70.110 1.00 17.86 129 VAL C CA 1
ATOM 2676 C C . VAL C 1 104 ? 23.161 14.583 69.736 1.00 18.43 129 VAL C C 1
ATOM 2677 O O . VAL C 1 104 ? 22.355 13.882 69.096 1.00 19.73 129 VAL C O 1
ATOM 2681 N N . PRO C 1 105 ? 22.885 15.849 70.085 1.00 18.07 130 PRO C N 1
ATOM 2682 C CA . PRO C 1 105 ? 21.581 16.442 69.735 1.00 18.92 130 PRO C CA 1
ATOM 2683 C C . PRO C 1 105 ? 21.459 16.625 68.225 1.00 20.61 130 PRO C C 1
ATOM 2684 O O . PRO C 1 105 ? 22.321 17.246 67.600 1.00 21.66 130 PRO C O 1
ATOM 2688 N N . ALA C 1 106 ? 20.396 16.091 67.646 1.00 17.83 131 ALA C N 1
ATOM 2689 C CA . ALA C 1 106 ? 20.240 16.104 66.199 1.00 18.07 131 ALA C CA 1
ATOM 2690 C C . ALA C 1 106 ? 18.815 16.389 65.793 1.00 17.52 131 ALA C C 1
ATOM 2691 O O . ALA C 1 106 ? 17.877 16.235 66.579 1.00 16.08 131 ALA C O 1
ATOM 2693 N N . ASP C 1 107 ? 18.644 16.743 64.524 1.00 18.64 132 ASP C N 1
ATOM 2694 C CA . ASP C 1 107 ? 17.298 16.913 63.982 1.00 17.30 132 ASP C CA 1
ATOM 2695 C C . ASP C 1 107 ? 16.715 15.539 63.634 1.00 17.95 132 ASP C C 1
ATOM 2696 O O . ASP C 1 107 ? 17.103 14.947 62.637 1.00 19.57 132 ASP C O 1
ATOM 2701 N N . TRP C 1 108 ? 15.778 15.072 64.454 1.00 15.62 133 TRP C N 1
ATOM 2702 C CA . TRP C 1 108 ? 15.126 13.766 64.272 1.00 17.11 133 TRP C CA 1
ATOM 2703 C C . TRP C 1 108 ? 13.690 13.896 63.762 1.00 15.62 133 TRP C C 1
ATOM 2704 O O . TRP C 1 108 ? 12.908 12.961 63.879 1.00 17.24 133 TRP C O 1
ATOM 2715 N N . THR C 1 109 ? 13.355 15.038 63.139 1.00 16.83 134 THR C N 1
ATOM 2716 C CA . THR C 1 109 ? 12.050 15.213 62.495 1.00 15.61 134 THR C CA 1
ATOM 2717 C C . THR C 1 109 ? 11.969 14.473 61.158 1.00 15.69 134 THR C C 1
ATOM 2718 O O . THR C 1 109 ? 10.935 14.514 60.519 1.00 18.47 134 THR C O 1
ATOM 2722 N N . ARG C 1 110 ? 13.066 13.825 60.750 1.00 17.04 135 ARG C N 1
ATOM 2723 C CA . ARG C 1 110 ? 13.126 12.978 59.548 1.00 17.89 135 ARG C CA 1
ATOM 2724 C C . ARG C 1 110 ? 13.881 11.711 59.904 1.00 17.17 135 ARG C C 1
ATOM 2725 O O . ARG C 1 110 ? 14.652 11.726 60.841 1.00 15.08 135 ARG C O 1
ATOM 2733 N N . GLU C 1 111 ? 13.660 10.626 59.169 1.00 16.49 136 GLU C N 1
ATOM 2734 C CA . GLU C 1 111 ? 14.420 9.365 59.355 1.00 16.83 136 GLU C CA 1
ATOM 2735 C C . GLU C 1 111 ? 15.826 9.500 58.826 1.00 16.38 136 GLU C C 1
ATOM 2736 O O . GLU C 1 111 ? 16.102 10.323 57.955 1.00 16.14 136 GLU C O 1
ATOM 2742 N N . HIS C 1 112 ? 16.729 8.702 59.385 1.00 16.11 137 HIS C N 1
ATOM 2743 C CA . HIS C 1 112 ? 18.126 8.718 59.012 1.00 16.64 137 HIS C CA 1
ATOM 2744 C C . HIS C 1 112 ? 18.650 7.304 58.903 1.00 17.66 137 HIS C C 1
ATOM 2745 O O . HIS C 1 112 ? 18.140 6.387 59.549 1.00 18.85 137 HIS C O 1
ATOM 2752 N N . LYS C 1 113 ? 19.688 7.142 58.090 1.00 16.06 138 LYS C N 1
ATOM 2753 C CA . LYS C 1 113 ? 20.299 5.840 57.815 1.00 17.57 138 LYS C CA 1
ATOM 2754 C C . LYS C 1 113 ? 21.698 5.677 58.349 1.00 16.78 138 LYS C C 1
ATOM 2755 O O . LYS C 1 113 ? 22.458 6.634 58.413 1.00 17.75 138 LYS C O 1
ATOM 2761 N N . TYR C 1 114 ? 22.008 4.437 58.710 1.00 16.98 139 TYR C N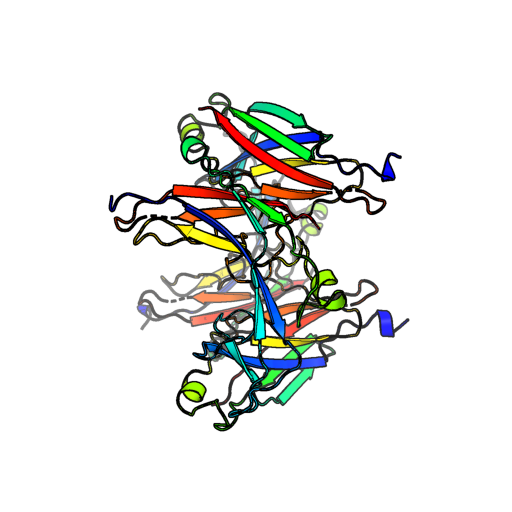 1
ATOM 2762 C CA . TYR C 1 114 ? 23.238 4.033 59.387 1.00 16.50 139 TYR C CA 1
ATOM 2763 C C . TYR C 1 114 ? 23.782 2.724 58.824 1.00 16.76 139 TYR C C 1
ATOM 2764 O O . TYR C 1 114 ? 23.029 1.882 58.350 1.00 17.03 139 TYR C O 1
ATOM 2773 N N . SER C 1 115 ? 25.093 2.552 58.891 1.00 17.30 140 SER C N 1
ATOM 2774 C CA . SER C 1 115 ? 25.738 1.288 58.521 1.00 18.92 140 SER C CA 1
ATOM 2775 C C . SER C 1 115 ? 26.250 0.649 59.789 1.00 21.08 140 SER C C 1
ATOM 2776 O O . SER C 1 115 ? 27.049 1.256 60.515 1.00 23.54 140 SER C O 1
ATOM 2779 N N . VAL C 1 116 ? 25.748 -0.544 60.100 1.00 19.43 141 VAL C N 1
ATOM 2780 C CA . VAL C 1 116 ? 26.240 -1.295 61.238 1.00 19.40 141 VAL C CA 1
ATOM 2781 C C . VAL C 1 116 ? 27.187 -2.342 60.706 1.00 20.14 141 VAL C C 1
ATOM 2782 O O . VAL C 1 116 ? 26.818 -3.127 59.822 1.00 18.37 141 VAL C O 1
ATOM 2794 N N . ALA C 1 118 ? 29.502 -5.574 61.426 1.00 22.94 143 ALA C N 1
ATOM 2795 C CA . ALA C 1 118 ? 29.727 -6.692 62.296 1.00 24.80 143 ALA C CA 1
ATOM 2796 C C . ALA C 1 118 ? 31.218 -6.806 62.558 1.00 28.78 143 ALA C C 1
ATOM 2797 O O . ALA C 1 118 ? 32.038 -6.183 61.871 1.00 28.31 143 ALA C O 1
ATOM 2799 N N . ALA C 1 119 ? 31.571 -7.613 63.555 1.00 32.19 144 ALA C N 1
ATOM 2800 C CA . ALA C 1 119 ? 32.972 -7.834 63.898 1.00 33.89 144 ALA C CA 1
ATOM 2801 C C . ALA C 1 119 ? 33.768 -8.369 62.708 1.00 35.17 144 ALA C C 1
ATOM 2802 O O . ALA C 1 119 ? 34.960 -8.055 62.560 1.00 32.91 144 ALA C O 1
ATOM 2804 N N . ASP C 1 120 ? 33.106 -9.152 61.846 1.00 34.66 145 ASP C N 1
ATOM 2805 C CA . ASP C 1 120 ? 33.787 -9.829 60.735 1.00 33.63 145 ASP C CA 1
ATOM 2806 C C . ASP C 1 120 ? 33.951 -8.948 59.508 1.00 31.81 145 ASP C C 1
ATOM 2807 O O . ASP C 1 120 ? 34.463 -9.401 58.488 1.00 31.29 145 ASP C O 1
ATOM 2812 N N . GLY C 1 121 ? 33.516 -7.698 59.598 1.00 28.97 146 GLY C N 1
ATOM 2813 C CA . GLY C 1 121 ? 33.705 -6.738 58.506 1.00 30.70 146 GLY C CA 1
ATOM 2814 C C . GLY C 1 121 ? 32.496 -6.553 57.599 1.00 29.15 146 GLY C C 1
ATOM 2815 O O . GLY C 1 121 ? 32.429 -5.588 56.861 1.00 29.06 146 GLY C O 1
ATOM 2816 N N . THR C 1 122 ? 31.532 -7.461 57.651 1.00 28.15 147 THR C N 1
ATOM 2817 C CA . THR C 1 122 ? 30.304 -7.313 56.857 1.00 25.98 147 THR C CA 1
ATOM 2818 C C . THR C 1 122 ? 29.383 -6.287 57.523 1.00 24.11 147 THR C C 1
ATOM 2819 O O . THR C 1 122 ? 29.533 -5.973 58.708 1.00 25.56 147 THR C O 1
ATOM 2823 N N . LYS C 1 123 ? 28.461 -5.748 56.746 1.00 20.46 148 LYS C N 1
ATOM 2824 C CA . LYS C 1 123 ? 27.626 -4.645 57.200 1.00 20.14 148 LYS C CA 1
ATOM 2825 C C . LYS C 1 123 ? 26.155 -4.884 56.909 1.00 20.60 148 LYS C C 1
ATOM 2826 O O . LYS C 1 123 ? 25.792 -5.820 56.188 1.00 22.50 148 LYS C O 1
ATOM 2832 N N . LYS C 1 124 ? 25.326 -4.024 57.495 1.00 19.73 149 LYS C N 1
ATOM 2833 C CA . LYS C 1 124 ? 23.893 -3.984 57.246 1.00 19.28 149 LYS C CA 1
ATOM 2834 C C . LYS C 1 124 ? 23.439 -2.534 57.386 1.00 19.78 149 LYS C C 1
ATOM 2835 O O . LYS C 1 124 ? 23.788 -1.843 58.352 1.00 20.00 149 LYS C O 1
ATOM 2841 N N . ILE C 1 125 ? 22.671 -2.060 56.417 1.00 14.67 150 ILE C N 1
ATOM 2842 C CA . ILE C 1 125 ? 22.162 -0.696 56.457 1.00 17.17 150 ILE C CA 1
ATOM 2843 C C . ILE C 1 125 ? 20.852 -0.701 57.217 1.00 17.33 150 ILE C C 1
ATOM 2844 O O . ILE C 1 125 ? 19.968 -1.514 56.962 1.00 18.44 150 ILE C O 1
ATOM 2849 N N . TRP C 1 126 ? 20.736 0.213 58.161 1.00 15.87 151 TRP C N 1
ATOM 2850 C CA . TRP C 1 126 ? 19.522 0.385 58.921 1.00 15.05 151 TRP C CA 1
ATOM 2851 C C . TRP C 1 126 ? 18.948 1.764 58.676 1.00 16.64 151 TRP C C 1
ATOM 2852 O O . TRP C 1 126 ? 19.667 2.770 58.660 1.00 17.00 151 TRP C O 1
ATOM 2863 N N . THR C 1 127 ? 17.643 1.820 58.502 1.00 15.00 152 THR C N 1
ATOM 2864 C CA . THR C 1 127 ? 16.940 3.095 58.582 1.00 15.54 152 THR C CA 1
ATOM 2865 C C . THR C 1 127 ? 16.393 3.268 60.002 1.00 16.52 152 THR C C 1
ATOM 2866 O O . THR C 1 127 ? 15.697 2.368 60.499 1.00 17.97 152 THR C O 1
ATOM 2870 N N . VAL C 1 128 ? 16.631 4.423 60.626 1.00 13.32 153 VAL C N 1
ATOM 2871 C CA . VAL C 1 128 ? 16.142 4.708 61.986 1.00 13.95 153 VAL C CA 1
ATOM 2872 C C . VAL C 1 128 ? 15.163 5.877 61.942 1.00 15.06 153 VAL C C 1
ATOM 2873 O O . VAL C 1 128 ? 15.464 6.935 61.381 1.00 15.91 153 VAL C O 1
ATOM 2877 N N . LYS C 1 129 ? 13.957 5.653 62.450 1.00 13.95 154 LYS C N 1
ATOM 2878 C CA . LYS C 1 129 ? 12.923 6.688 62.463 1.00 16.14 154 LYS C CA 1
ATOM 2879 C C . LYS C 1 129 ? 12.390 6.790 63.877 1.00 17.37 154 LYS C C 1
ATOM 2880 O O . LYS C 1 129 ? 12.042 5.778 64.499 1.00 18.17 154 LYS C O 1
ATOM 2886 N N . VAL C 1 130 ? 12.285 8.016 64.377 1.00 16.18 155 VAL C N 1
ATOM 2887 C CA . VAL C 1 130 ? 11.780 8.227 65.704 1.00 15.20 155 VAL C CA 1
ATOM 2888 C C . VAL C 1 130 ? 10.746 9.334 65.729 1.00 15.11 155 VAL C C 1
ATOM 2889 O O . VAL C 1 130 ? 10.725 10.219 64.872 1.00 18.57 155 VAL C O 1
ATOM 2893 N N . THR C 1 131 ? 9.880 9.262 66.732 1.00 16.69 156 THR C N 1
ATOM 2894 C CA . THR C 1 131 ? 8.877 10.257 66.983 1.00 17.42 156 THR C CA 1
ATOM 2895 C C . THR C 1 131 ? 8.856 10.507 68.489 1.00 17.95 156 THR C C 1
ATOM 2896 O O . THR C 1 131 ? 9.437 9.748 69.280 1.00 17.72 156 THR C O 1
ATOM 2900 N N . LEU C 1 132 ? 8.185 11.588 68.880 1.00 19.03 157 LEU C N 1
ATOM 2901 C CA . LEU C 1 132 ? 8.240 12.100 70.240 1.00 20.25 157 LEU C CA 1
ATOM 2902 C C . LEU C 1 132 ? 6.856 12.573 70.670 1.00 22.37 157 LEU C C 1
ATOM 2903 O O . LEU C 1 132 ? 6.181 13.294 69.935 1.00 24.72 157 LEU C O 1
ATOM 2908 N N . ASN C 1 133 ? 6.456 12.151 71.864 1.00 22.49 158 ASN C N 1
ATOM 2909 C CA . ASN C 1 133 ? 5.201 12.525 72.483 1.00 24.64 158 ASN C CA 1
ATOM 2910 C C . ASN C 1 133 ? 5.433 13.128 73.831 1.00 24.02 158 ASN C C 1
ATOM 2911 O O . ASN C 1 133 ? 6.389 12.756 74.536 1.00 22.89 158 ASN C O 1
ATOM 2916 N N . LYS C 1 134 ? 4.533 14.012 74.224 1.00 23.55 159 LYS C N 1
ATOM 2917 C CA . LYS C 1 134 ? 4.692 14.711 75.480 1.00 23.04 159 LYS C CA 1
ATOM 2918 C C . LYS C 1 134 ? 3.355 14.903 76.165 1.00 25.48 159 LYS C C 1
ATOM 2919 O O . LYS C 1 134 ? 2.287 14.683 75.573 1.00 21.90 159 LYS C O 1
ATOM 2924 N N . LEU D 1 6 ? -3.902 33.077 45.205 1.00 54.58 31 LEU D N 1
ATOM 2925 C CA . LEU D 1 6 ? -3.812 32.672 46.638 1.00 54.30 31 LEU D CA 1
ATOM 2926 C C . LEU D 1 6 ? -3.329 31.214 46.750 1.00 53.17 31 LEU D C 1
ATOM 2927 O O . LEU D 1 6 ? -2.171 30.981 47.118 1.00 52.72 31 LEU D O 1
ATOM 2929 N N . PRO D 1 7 ? -4.198 30.228 46.412 1.00 51.53 32 PRO D N 1
ATOM 2930 C CA . PRO D 1 7 ? -3.806 28.812 46.559 1.00 48.17 32 PRO D CA 1
ATOM 2931 C C . PRO D 1 7 ? -2.598 28.421 45.697 1.00 44.21 32 PRO D C 1
ATOM 2932 O O . PRO D 1 7 ? -1.831 27.528 46.079 1.00 41.74 32 PRO D O 1
ATOM 2936 N N . ALA D 1 8 ? -2.441 29.084 44.549 1.00 40.29 33 ALA D N 1
ATOM 2937 C CA . ALA D 1 8 ? -1.297 28.856 43.659 1.00 37.36 33 ALA D CA 1
ATOM 2938 C C . ALA D 1 8 ? 0.048 29.212 44.330 1.00 35.23 33 ALA D C 1
ATOM 2939 O O . ALA D 1 8 ? 1.060 28.539 44.110 1.00 32.49 33 ALA D O 1
ATOM 2941 N N . TYR D 1 9 ? 0.031 30.248 45.170 1.00 32.98 34 TYR D N 1
ATOM 2942 C CA . TYR D 1 9 ? 1.223 30.755 45.850 1.00 33.22 34 TYR D CA 1
ATOM 2943 C C . TYR D 1 9 ? 1.637 29.869 47.033 1.00 32.21 34 TYR D C 1
ATOM 2944 O O . TYR D 1 9 ? 2.729 30.039 47.574 1.00 31.31 34 TYR D O 1
ATOM 2946 N N . GLU D 1 10 ? 0.744 28.944 47.424 1.00 30.33 35 GLU D N 1
ATOM 2947 C CA . GLU D 1 10 ? 0.942 28.003 48.542 1.00 29.36 35 GLU D CA 1
ATOM 2948 C C . GLU D 1 10 ? 1.491 26.629 48.134 1.00 25.08 35 GLU D C 1
ATOM 2949 O O . GLU D 1 10 ? 1.771 25.815 48.995 1.00 22.90 35 GLU D O 1
ATOM 2955 N N . GLU D 1 11 ? 1.648 26.369 46.842 1.00 23.34 36 GLU D N 1
ATOM 2956 C CA . GLU D 1 11 ? 2.028 25.032 46.383 1.00 21.73 36 GLU D CA 1
ATOM 2957 C C . GLU D 1 11 ? 3.518 24.780 46.463 1.00 19.73 36 GLU D C 1
ATOM 2958 O O . GLU D 1 11 ? 4.328 25.563 45.957 1.00 18.91 36 GLU D O 1
ATOM 2964 N N . ALA D 1 12 ? 3.851 23.663 47.099 1.00 18.06 37 ALA D N 1
ATOM 2965 C CA . ALA D 1 12 ? 5.212 23.244 47.335 1.00 17.63 37 ALA D CA 1
ATOM 2966 C C . ALA D 1 12 ? 5.320 21.752 46.968 1.00 16.69 37 ALA D C 1
ATOM 2967 O O . ALA D 1 12 ? 5.826 20.937 47.749 1.00 18.99 37 ALA D O 1
ATOM 2969 N N . GLU D 1 13 ? 4.860 21.407 45.763 1.00 16.33 38 GLU D N 1
ATOM 2970 C CA . GLU D 1 13 ? 4.817 20.032 45.319 1.00 14.33 38 GLU D CA 1
ATOM 2971 C C . GLU D 1 13 ? 5.985 19.678 44.429 1.00 16.40 38 GLU D C 1
ATOM 2972 O O . GLU D 1 13 ? 6.540 20.538 43.736 1.00 17.62 38 GLU D O 1
ATOM 2978 N N . ILE D 1 14 ? 6.312 18.384 44.440 1.00 15.94 39 ILE D N 1
ATOM 2979 C CA . ILE D 1 14 ? 7.046 17.722 43.362 1.00 15.04 39 ILE D CA 1
ATOM 2980 C C . ILE D 1 14 ? 5.981 17.108 42.439 1.00 15.33 39 ILE D C 1
ATOM 2981 O O . ILE D 1 14 ? 5.064 16.421 42.901 1.00 15.67 39 ILE D O 1
ATOM 2986 N N . THR D 1 15 ? 6.082 17.387 41.143 1.00 13.79 40 THR D N 1
ATOM 2987 C CA . THR D 1 15 ? 5.116 16.902 40.147 1.00 14.37 40 THR D CA 1
ATOM 2988 C C . THR D 1 15 ? 5.675 15.926 39.094 1.00 15.23 40 THR D C 1
ATOM 2989 O O . THR D 1 15 ? 4.924 15.407 38.271 1.00 17.24 40 THR D O 1
ATOM 2993 N N . LYS D 1 16 ? 6.970 15.662 39.144 1.00 14.72 41 LYS D N 1
ATOM 2994 C CA . LYS D 1 16 ? 7.608 14.706 38.243 1.00 14.34 41 LYS D CA 1
ATOM 2995 C C . LYS D 1 16 ? 8.978 14.387 38.785 1.00 13.37 41 LYS D C 1
ATOM 2996 O O . LYS D 1 16 ? 9.664 15.274 39.323 1.00 11.95 41 LYS D O 1
ATOM 3002 N N . VAL D 1 17 ? 9.390 13.136 38.620 1.00 12.39 42 VAL D N 1
ATOM 3003 C CA . VAL D 1 17 ? 10.781 12.718 38.907 1.00 11.58 42 VAL D CA 1
ATOM 3004 C C . VAL D 1 17 ? 11.311 12.044 37.636 1.00 12.89 42 VAL D C 1
ATOM 3005 O O . VAL D 1 17 ? 10.728 11.072 37.140 1.00 16.19 42 VAL D O 1
ATOM 3009 N N . GLY D 1 18 ? 12.455 12.531 37.173 1.00 11.78 43 GLY D N 1
ATOM 3010 C CA . GLY D 1 18 ? 13.131 12.038 35.986 1.00 14.42 43 GLY D CA 1
ATOM 3011 C C . GLY D 1 18 ? 14.590 11.788 36.242 1.00 13.23 43 GLY D C 1
ATOM 3012 O O . GLY D 1 18 ? 15.122 12.182 37.284 1.00 13.38 43 GLY D O 1
ATOM 3013 N N . ALA D 1 19 ? 15.249 11.121 35.305 1.00 13.09 44 ALA D N 1
ATOM 3014 C CA . ALA D 1 19 ? 16.704 10.888 35.415 1.00 13.81 44 ALA D CA 1
ATOM 3015 C C . ALA D 1 19 ? 17.406 10.869 34.069 1.00 14.45 44 ALA D C 1
ATOM 3016 O O . ALA D 1 19 ? 16.834 10.430 33.084 1.00 13.62 44 ALA D O 1
ATOM 3018 N N . TYR D 1 20 ? 18.669 11.297 34.091 1.00 13.60 45 TYR D N 1
ATOM 3019 C CA . TYR D 1 20 ? 19.586 11.211 32.969 1.00 13.70 45 TYR D CA 1
ATOM 3020 C C . TYR D 1 20 ? 20.801 10.396 33.342 1.00 12.22 45 TYR D C 1
ATOM 3021 O O . TYR D 1 20 ? 21.318 10.496 34.465 1.00 14.52 45 TYR D O 1
ATOM 3030 N N . HIS D 1 21 ? 21.284 9.636 32.377 1.00 12.29 46 HIS D N 1
ATOM 3031 C CA . HIS D 1 21 ? 22.602 9.006 32.464 1.00 12.82 46 HIS D CA 1
ATOM 3032 C C . HIS D 1 21 ? 23.543 9.827 31.623 1.00 14.75 46 HIS D C 1
ATOM 3033 O O . HIS D 1 21 ? 23.270 10.058 30.446 1.00 13.78 46 HIS D O 1
ATOM 3040 N N . ARG D 1 22 ? 24.630 10.289 32.231 1.00 17.18 47 ARG D N 1
ATOM 3041 C CA . ARG D 1 22 ? 25.645 11.078 31.533 1.00 16.77 47 ARG D CA 1
ATOM 3042 C C . ARG D 1 22 ? 26.861 10.255 31.265 1.00 19.61 47 ARG D C 1
ATOM 3043 O O . ARG D 1 22 ? 27.224 9.418 32.091 1.00 21.84 47 ARG D O 1
ATOM 3051 N N . PHE D 1 23 ? 27.527 10.537 30.146 1.00 19.22 48 PHE D N 1
ATOM 3052 C CA . PHE D 1 23 ? 28.776 9.865 29.823 1.00 22.74 48 PHE D CA 1
ATOM 3053 C C . PHE D 1 23 ? 29.697 10.787 29.019 1.00 26.25 48 PHE D C 1
ATOM 3054 O O . PHE D 1 23 ? 29.223 11.597 28.205 1.00 22.08 48 PHE D O 1
ATOM 3062 N N . TYR D 1 24 ? 31.006 10.671 29.283 1.00 28.21 49 TYR D N 1
ATOM 3063 C CA . TYR D 1 24 ? 32.040 11.444 28.551 1.00 29.44 49 TYR D CA 1
ATOM 3064 C C . TYR D 1 24 ? 32.059 11.010 27.112 1.00 27.93 49 TYR D C 1
ATOM 3065 O O . TYR D 1 24 ? 32.016 9.830 26.814 1.00 30.56 49 TYR D O 1
ATOM 3074 N N . SER D 1 25 ? 32.093 11.988 26.226 1.00 28.35 50 SER D N 1
ATOM 3075 C CA . SER D 1 25 ? 32.114 11.752 24.783 1.00 28.68 50 SER D CA 1
ATOM 3076 C C . SER D 1 25 ? 33.442 12.197 24.192 1.00 27.40 50 SER D C 1
ATOM 3077 O O . SER D 1 25 ? 34.088 13.117 24.706 1.00 27.31 50 SER D O 1
ATOM 3080 N N . GLY D 1 26 ? 33.806 11.572 23.075 1.00 27.61 51 GLY D N 1
ATOM 3081 C CA . GLY D 1 26 ? 34.969 12.009 22.291 1.00 27.94 51 GLY D CA 1
ATOM 3082 C C . GLY D 1 26 ? 34.648 13.155 21.319 1.00 27.22 51 GLY D C 1
ATOM 3083 O O . GLY D 1 26 ? 35.574 13.766 20.756 1.00 27.69 51 GLY D O 1
ATOM 3084 N N . ASP D 1 27 ? 33.362 13.463 21.146 1.00 20.96 52 ASP D N 1
ATOM 3085 C CA . ASP D 1 27 ? 32.944 14.593 20.321 1.00 21.41 52 ASP D CA 1
ATOM 3086 C C . ASP D 1 27 ? 33.187 15.936 21.052 1.00 20.12 52 ASP D C 1
ATOM 3087 O O . ASP D 1 27 ? 33.377 15.995 22.286 1.00 16.95 52 ASP D O 1
ATOM 3092 N N . LYS D 1 28 ? 33.139 17.021 20.283 1.00 17.52 53 LYS D N 1
ATOM 3093 C CA . LYS D 1 28 ? 33.551 18.308 20.793 1.00 17.74 53 LYS D CA 1
ATOM 3094 C C . LYS D 1 28 ? 32.516 19.339 20.447 1.00 19.82 53 LYS D C 1
ATOM 3095 O O . LYS D 1 28 ? 31.747 19.156 19.499 1.00 17.39 53 LYS D O 1
ATOM 3101 N N . ASP D 1 29 ? 32.551 20.425 21.217 1.00 16.44 54 ASP D N 1
ATOM 3102 C CA . ASP D 1 29 ? 31.831 21.662 20.937 1.00 16.93 54 ASP D CA 1
ATOM 3103 C C . ASP D 1 29 ? 32.569 22.408 19.832 1.00 17.47 54 ASP D C 1
ATOM 3104 O O . ASP D 1 29 ? 33.756 22.737 19.996 1.00 16.62 54 ASP D O 1
ATOM 3109 N N . ALA D 1 30 ? 31.920 22.630 18.687 1.00 15.53 55 ALA D N 1
ATOM 3110 C CA . ALA D 1 30 ? 32.603 23.267 17.544 1.00 17.34 55 ALA D CA 1
ATOM 3111 C C . ALA D 1 30 ? 33.174 24.649 17.883 1.00 16.47 55 ALA D C 1
ATOM 3112 O O . ALA D 1 30 ? 34.202 25.072 17.341 1.00 17.09 55 ALA D O 1
ATOM 3114 N N . ILE D 1 31 ? 32.476 25.368 18.766 1.00 18.02 56 ILE D N 1
ATOM 3115 C CA . ILE D 1 31 ? 32.865 26.739 19.080 1.00 17.90 56 ILE D CA 1
ATOM 3116 C C . ILE D 1 31 ? 34.127 26.782 19.949 1.00 18.01 56 ILE D C 1
ATOM 3117 O O . ILE D 1 31 ? 34.980 27.646 19.736 1.00 17.88 56 ILE D O 1
ATOM 3122 N N . THR D 1 32 ? 34.238 25.864 20.913 1.00 17.83 57 THR D N 1
ATOM 3123 C CA . THR D 1 32 ? 35.351 25.904 21.869 1.00 18.50 57 THR D CA 1
ATOM 3124 C C . THR D 1 32 ? 36.437 24.884 21.564 1.00 18.75 57 THR D C 1
ATOM 3125 O O . THR D 1 32 ? 37.615 25.118 21.880 1.00 16.80 57 THR D O 1
ATOM 3129 N N . GLY D 1 33 ? 36.040 23.740 20.997 1.00 18.29 58 GLY D N 1
ATOM 3130 C CA . GLY D 1 33 ? 36.929 22.590 20.830 1.00 20.28 58 GLY D CA 1
ATOM 3131 C C . GLY D 1 33 ? 37.042 21.734 22.090 1.00 21.28 58 GLY D C 1
ATOM 3132 O O . GLY D 1 33 ? 37.821 20.791 22.125 1.00 19.44 58 GLY D O 1
ATOM 3133 N N . GLU D 1 34 ? 36.274 22.066 23.124 1.00 20.00 59 GLU D N 1
ATOM 3134 C CA . GLU D 1 34 ? 36.267 21.306 24.371 1.00 21.22 59 GLU D CA 1
ATOM 3135 C C . GLU D 1 34 ? 35.438 20.038 24.159 1.00 19.03 59 GLU D C 1
ATOM 3136 O O . GLU D 1 34 ? 34.486 20.029 23.365 1.00 17.19 59 GLU D O 1
ATOM 3142 N N . ASN D 1 35 ? 35.787 18.975 24.866 1.00 20.61 60 ASN D N 1
ATOM 3143 C CA . ASN D 1 35 ? 34.931 17.803 24.877 1.00 20.56 60 ASN D CA 1
ATOM 3144 C C . ASN D 1 35 ? 33.572 18.124 25.468 1.00 19.49 60 ASN D C 1
ATOM 3145 O O . ASN D 1 35 ? 33.425 19.085 26.218 1.00 17.68 60 ASN D O 1
ATOM 3150 N N . ILE D 1 36 ? 32.568 17.321 25.103 1.00 18.43 61 ILE D N 1
ATOM 3151 C CA . ILE D 1 36 ? 31.229 17.434 25.667 1.00 19.40 61 ILE D CA 1
ATOM 3152 C C . ILE D 1 36 ? 30.900 16.153 26.468 1.00 16.83 61 ILE D C 1
ATOM 3153 O O . ILE D 1 36 ? 31.582 15.140 26.342 1.00 15.13 61 ILE D O 1
ATOM 3158 N N . VAL D 1 37 ? 29.920 16.280 27.353 1.00 16.26 62 VAL D N 1
ATOM 3159 C CA . VAL D 1 37 ? 29.325 15.169 28.061 1.00 15.25 62 VAL D CA 1
ATOM 3160 C C . VAL D 1 37 ? 27.968 14.946 27.443 1.00 16.46 62 VAL D C 1
ATOM 3161 O O . VAL D 1 37 ? 27.165 15.880 27.305 1.00 17.45 62 VAL D O 1
ATOM 3165 N N . ALA D 1 38 ? 27.709 13.699 27.081 1.00 15.73 63 ALA D N 1
ATOM 3166 C CA . ALA D 1 38 ? 26.446 13.329 26.484 1.00 12.86 63 ALA D CA 1
ATOM 3167 C C . ALA D 1 38 ? 25.524 12.802 27.559 1.00 13.10 63 ALA D C 1
ATOM 3168 O O . ALA D 1 38 ? 25.993 12.316 28.609 1.00 15.55 63 ALA D O 1
ATOM 3170 N N . GLU D 1 39 ? 24.214 12.867 27.291 1.00 14.74 64 GLU D N 1
ATOM 3171 C CA . GLU D 1 39 ? 23.221 12.321 28.223 1.00 15.95 64 GLU D CA 1
ATOM 3172 C C . GLU D 1 39 ? 21.974 11.793 27.550 1.00 15.72 64 GLU D C 1
ATOM 3173 O O . GLU D 1 39 ? 21.489 12.330 26.514 1.00 16.16 64 GLU D O 1
ATOM 3179 N N . LYS D 1 40 ? 21.451 10.754 28.181 1.00 13.99 65 LYS D N 1
ATOM 3180 C CA . LYS D 1 40 ? 20.247 10.056 27.745 1.00 14.70 65 LYS D CA 1
ATOM 3181 C C . LYS D 1 40 ? 19.240 10.039 28.897 1.00 13.54 65 LYS D C 1
ATOM 3182 O O . LYS D 1 40 ? 19.561 9.607 30.009 1.00 13.79 65 LYS D O 1
ATOM 3188 N N . GLU D 1 41 ? 18.010 10.476 28.649 1.00 13.95 66 GLU D N 1
ATOM 3189 C CA . GLU D 1 41 ? 16.975 10.374 29.667 1.00 11.50 66 GLU D CA 1
ATOM 3190 C C . GLU D 1 41 ? 16.478 8.929 29.811 1.00 14.24 66 GLU D C 1
ATOM 3191 O O . GLU D 1 41 ? 16.183 8.274 28.827 1.00 14.43 66 GLU D O 1
ATOM 3197 N N . LEU D 1 42 ? 16.388 8.440 31.046 1.00 14.04 67 LEU D N 1
ATOM 3198 C CA . LEU D 1 42 ? 15.888 7.101 31.309 1.00 13.04 67 LEU D CA 1
ATOM 3199 C C . LEU D 1 42 ? 14.367 7.071 31.191 1.00 11.83 67 LEU D C 1
ATOM 3200 O O . LEU D 1 42 ? 13.689 8.078 31.400 1.00 12.60 67 LEU D O 1
ATOM 3205 N N . ASP D 1 43 ? 13.830 5.918 30.814 1.00 12.73 68 ASP D N 1
ATOM 3206 C CA . ASP D 1 43 ? 12.412 5.701 30.793 1.00 14.92 68 ASP D CA 1
ATOM 3207 C C . ASP D 1 43 ? 11.926 5.643 32.235 1.00 16.92 68 ASP D C 1
ATOM 3208 O O . ASP D 1 43 ? 12.682 5.226 33.130 1.00 15.77 68 ASP D O 1
ATOM 3213 N N . ARG D 1 44 ? 10.709 6.112 32.500 1.00 18.97 69 ARG D N 1
ATOM 3214 C CA A ARG D 1 44 ? 10.258 6.276 33.884 0.50 17.89 69 ARG D CA 1
ATOM 3215 C CA B ARG D 1 44 ? 10.264 6.255 33.879 0.50 17.92 69 ARG D CA 1
ATOM 3216 C C . ARG D 1 44 ? 8.807 5.933 34.115 1.00 18.34 69 ARG D C 1
ATOM 3217 O O . ARG D 1 44 ? 7.973 6.037 33.208 1.00 19.95 69 ARG D O 1
ATOM 3232 N N . THR D 1 45 ? 8.525 5.550 35.354 1.00 16.57 70 THR D N 1
ATOM 3233 C CA . THR D 1 45 ? 7.192 5.644 35.891 1.00 17.95 70 THR D CA 1
ATOM 3234 C C . THR D 1 45 ? 7.358 6.440 37.168 1.00 18.12 70 THR D C 1
ATOM 3235 O O . THR D 1 45 ? 8.436 6.472 37.752 1.00 16.00 70 THR D O 1
ATOM 3239 N N . ASN D 1 46 ? 6.309 7.132 37.555 1.00 17.45 71 ASN D N 1
ATOM 3240 C CA . ASN D 1 46 ? 6.308 7.882 38.805 1.00 17.83 71 ASN D CA 1
ATOM 3241 C C . ASN D 1 46 ? 5.109 7.449 39.624 1.00 16.07 71 ASN D C 1
ATOM 3242 O O . ASN D 1 46 ? 4.020 7.183 39.071 1.00 17.82 71 ASN D O 1
ATOM 3247 N N . ASN D 1 47 ? 5.283 7.432 40.937 1.00 16.28 72 ASN D N 1
ATOM 3248 C CA . ASN D 1 47 ? 4.172 7.292 41.878 1.00 16.44 72 ASN D CA 1
ATOM 3249 C C . ASN D 1 47 ? 4.396 8.355 42.932 1.00 16.26 72 ASN D C 1
ATOM 3250 O O . ASN D 1 47 ? 5.285 8.225 43.777 1.00 15.50 72 ASN D O 1
ATOM 3255 N N . ILE D 1 48 ? 3.625 9.432 42.843 1.00 16.98 73 ILE D N 1
ATOM 3256 C CA . ILE D 1 48 ? 3.770 10.574 43.730 1.00 19.90 73 ILE D CA 1
ATOM 3257 C C . ILE D 1 48 ? 2.595 10.679 44.701 1.00 21.09 73 ILE D C 1
ATOM 3258 O O . ILE D 1 48 ? 1.418 10.882 44.297 1.00 18.84 73 ILE D O 1
ATOM 3263 N N . ASP D 1 49 ? 2.923 10.528 45.986 1.00 20.35 74 ASP D N 1
ATOM 3264 C CA . ASP D 1 49 ? 1.955 10.691 47.091 1.00 21.73 74 ASP D CA 1
ATOM 3265 C C . ASP D 1 49 ? 2.103 12.102 47.625 1.00 21.29 74 ASP D C 1
ATOM 3266 O O . ASP D 1 49 ? 2.986 12.382 48.434 1.00 18.51 74 ASP D O 1
ATOM 3271 N N . SER D 1 50 ? 1.249 13.000 47.146 1.00 18.87 75 SER D N 1
ATOM 3272 C CA . SER D 1 50 ? 1.265 14.390 47.591 1.00 20.87 75 SER D CA 1
ATOM 3273 C C . SER D 1 50 ? 0.935 14.567 49.065 1.00 20.85 75 SER D C 1
ATOM 3274 O O . SER D 1 50 ? 1.538 15.405 49.728 1.00 22.30 75 SER D O 1
ATOM 3277 N N . GLU D 1 51 ? -0.045 13.823 49.567 1.00 20.72 76 GLU D N 1
ATOM 3278 C CA A GLU D 1 51 ? -0.498 14.079 50.925 0.33 21.96 76 GLU D CA 1
ATOM 3279 C CA B GLU D 1 51 ? -0.512 14.007 50.952 0.33 22.62 76 GLU D CA 1
ATOM 3280 C CA C GLU D 1 51 ? -0.522 13.925 50.952 0.34 22.05 76 GLU D CA 1
ATOM 3281 C C . GLU D 1 51 ? 0.629 13.858 51.956 1.00 22.42 76 GLU D C 1
ATOM 3282 O O . GLU D 1 51 ? 0.709 14.609 52.940 1.00 25.34 76 GLU D O 1
ATOM 3298 N N . HIS D 1 52 ? 1.522 12.908 51.710 1.00 19.16 77 HIS D N 1
ATOM 3299 C CA . HIS D 1 52 ? 2.615 12.610 52.613 1.00 19.59 77 HIS D CA 1
ATOM 3300 C C . HIS D 1 52 ? 3.992 13.085 52.136 1.00 18.99 77 HIS D C 1
ATOM 3301 O O . HIS D 1 52 ? 4.989 12.890 52.821 1.00 18.39 77 HIS D O 1
ATOM 3308 N N . GLY D 1 53 ? 4.048 13.693 50.956 1.00 18.86 78 GLY D N 1
ATOM 3309 C CA . GLY D 1 53 ? 5.319 14.172 50.389 1.00 17.79 78 GLY D CA 1
ATOM 3310 C C . GLY D 1 53 ? 6.293 13.040 50.084 1.00 16.47 78 GLY D C 1
ATOM 3311 O O . GLY D 1 53 ? 7.441 13.102 50.495 1.00 16.58 78 GLY D O 1
ATOM 3312 N N . VAL D 1 54 ? 5.834 12.010 49.369 1.00 15.55 79 VAL D N 1
ATOM 3313 C CA . VAL D 1 54 ? 6.700 10.903 48.922 1.00 15.03 79 VAL D CA 1
ATOM 3314 C C . VAL D 1 54 ? 6.601 10.778 47.403 1.00 16.08 79 VAL D C 1
ATOM 3315 O O . VAL D 1 54 ? 5.527 10.507 46.858 1.00 19.74 79 VAL D O 1
ATOM 3319 N N . ALA D 1 55 ? 7.733 11.014 46.734 1.00 12.77 80 ALA D N 1
ATOM 3320 C CA . ALA D 1 55 ? 7.848 10.937 45.262 1.00 14.38 80 ALA D CA 1
ATOM 3321 C C . ALA D 1 55 ? 8.746 9.764 44.896 1.00 17.85 80 ALA D C 1
ATOM 3322 O O . ALA D 1 55 ? 9.925 9.710 45.293 1.00 18.77 80 ALA D O 1
ATOM 3324 N N . THR D 1 56 ? 8.165 8.769 44.235 1.00 17.30 81 THR D N 1
ATOM 3325 C CA . THR D 1 56 ? 8.885 7.554 43.890 1.00 18.18 81 THR D CA 1
ATOM 3326 C C . THR D 1 56 ? 8.935 7.400 42.359 1.00 18.82 81 THR D C 1
ATOM 3327 O O . THR D 1 56 ? 7.978 7.750 41.665 1.00 17.97 81 THR D O 1
ATOM 3331 N N . ALA D 1 57 ? 10.048 6.873 41.860 1.00 17.23 82 ALA D N 1
ATOM 3332 C CA . ALA D 1 57 ? 10.220 6.667 40.421 1.00 16.44 82 ALA D CA 1
ATOM 3333 C C . ALA D 1 57 ? 10.888 5.329 40.212 1.00 16.00 82 ALA D C 1
ATOM 3334 O O . ALA D 1 57 ? 11.729 4.937 41.010 1.00 17.47 82 ALA D O 1
ATOM 3336 N N . VAL D 1 58 ? 10.497 4.644 39.147 1.00 14.96 83 VAL D N 1
ATOM 3337 C CA . VAL D 1 58 ? 11.173 3.447 38.670 1.00 14.79 83 VAL D CA 1
ATOM 3338 C C . VAL D 1 58 ? 11.715 3.779 37.296 1.00 14.12 83 VAL D C 1
ATOM 3339 O O . VAL D 1 58 ? 10.964 4.190 36.406 1.00 13.86 83 VAL D O 1
ATOM 3343 N N . PHE D 1 59 ? 13.025 3.639 37.130 1.00 13.22 84 PHE D N 1
ATOM 3344 C CA . PHE D 1 59 ? 13.672 3.965 35.869 1.00 15.31 84 PHE D CA 1
ATOM 3345 C C . PHE D 1 59 ? 14.086 2.681 35.182 1.00 16.20 84 PHE D C 1
ATOM 3346 O O . PHE D 1 59 ? 14.494 1.725 35.852 1.00 15.37 84 PHE D O 1
ATOM 3354 N N . THR D 1 60 ? 13.966 2.662 33.852 1.00 16.49 85 THR D N 1
ATOM 3355 C CA . THR D 1 60 ? 14.488 1.579 33.026 1.00 18.70 85 THR D CA 1
ATOM 3356 C C . THR D 1 60 ? 15.339 2.189 31.913 1.00 16.61 85 THR D C 1
ATOM 3357 O O . THR D 1 60 ? 15.184 3.377 31.558 1.00 17.12 85 THR D O 1
ATOM 3361 N N . ILE D 1 61 ? 16.229 1.387 31.351 1.00 14.98 86 ILE D N 1
ATOM 3362 C CA . ILE D 1 61 ? 17.286 1.926 30.478 1.00 15.55 86 ILE D CA 1
ATOM 3363 C C . ILE D 1 61 ? 16.793 1.791 29.039 1.00 15.70 86 ILE D C 1
ATOM 3364 O O . ILE D 1 61 ? 16.456 0.698 28.622 1.00 16.36 86 ILE D O 1
ATOM 3369 N N . PRO D 1 62 ? 16.743 2.897 28.292 1.00 16.53 87 PRO D N 1
ATOM 3370 C CA . PRO D 1 62 ? 16.262 2.810 26.915 1.00 18.22 87 PRO D CA 1
ATOM 3371 C C . PRO D 1 62 ? 17.138 1.887 26.104 1.00 17.74 87 PRO D C 1
ATOM 3372 O O . PRO D 1 62 ? 18.305 1.678 26.444 1.00 16.30 87 PRO D O 1
ATOM 3376 N N . ALA D 1 63 ? 16.578 1.328 25.036 1.00 18.74 88 ALA D N 1
ATOM 3377 C CA . ALA D 1 63 ? 17.341 0.542 24.071 1.00 19.59 88 ALA D CA 1
ATOM 3378 C C . ALA D 1 63 ? 18.488 1.346 23.447 1.00 19.13 88 ALA D C 1
ATOM 3379 O O . ALA D 1 63 ? 18.437 2.567 23.391 1.00 18.59 88 ALA D O 1
ATOM 3381 N N . ALA D 1 64 ? 19.528 0.651 22.992 1.00 17.13 89 ALA D N 1
ATOM 3382 C CA . ALA D 1 64 ? 20.606 1.314 22.277 1.00 21.04 89 ALA D CA 1
ATOM 3383 C C . ALA D 1 64 ? 19.998 2.191 21.183 1.00 20.63 89 ALA D C 1
ATOM 3384 O O . ALA D 1 64 ? 19.018 1.814 20.529 1.00 20.37 89 ALA D O 1
ATOM 3386 N N . GLY D 1 65 ? 20.572 3.370 21.030 1.00 18.66 90 GLY D N 1
ATOM 3387 C CA . GLY D 1 65 ? 20.188 4.312 19.994 1.00 22.67 90 GLY D CA 1
ATOM 3388 C C . GLY D 1 65 ? 21.387 4.895 19.280 1.00 23.46 90 GLY D C 1
ATOM 3389 O O . GLY D 1 65 ? 22.501 4.380 19.390 1.00 25.98 90 GLY D O 1
ATOM 3390 N N . GLY D 1 66 ? 21.140 5.963 18.520 1.00 24.62 91 GLY D N 1
ATOM 3391 C CA . GLY D 1 66 ? 22.156 6.627 17.734 1.00 23.98 91 GLY D CA 1
ATOM 3392 C C . GLY D 1 66 ? 23.578 6.524 18.243 1.00 22.92 91 GLY D C 1
ATOM 3393 O O . GLY D 1 66 ? 24.393 5.786 17.689 1.00 23.85 91 GLY D O 1
ATOM 3394 N N . LYS D 1 67 ? 23.882 7.280 19.288 1.00 19.99 92 LYS D N 1
ATOM 3395 C CA . LYS D 1 67 ? 25.195 7.236 19.885 1.00 20.23 92 LYS D CA 1
ATOM 3396 C C . LYS D 1 67 ? 25.140 6.795 21.331 1.00 18.14 92 LYS D C 1
ATOM 3397 O O . LYS D 1 67 ? 25.956 7.207 22.145 1.00 18.04 92 LYS D O 1
ATOM 3403 N N . PHE D 1 68 ? 24.171 5.934 21.629 1.00 15.81 93 PHE D N 1
ATOM 3404 C CA . PHE D 1 68 ? 24.011 5.346 22.937 1.00 14.36 93 PHE D CA 1
ATOM 3405 C C . PHE D 1 68 ? 24.148 3.857 22.733 1.00 14.86 93 PHE D C 1
ATOM 3406 O O . PHE D 1 68 ? 23.201 3.169 22.327 1.00 17.06 93 PHE D O 1
ATOM 3414 N N . THR D 1 69 ? 25.340 3.361 23.016 1.00 16.57 94 THR D N 1
ATOM 3415 C CA . THR D 1 69 ? 25.719 1.987 22.649 1.00 19.57 94 THR D CA 1
ATOM 3416 C C . THR D 1 69 ? 25.305 0.999 23.735 1.00 21.70 94 THR D C 1
ATOM 3417 O O . THR D 1 69 ? 24.976 1.394 24.873 1.00 21.14 94 THR D O 1
ATOM 3421 N N . GLU D 1 70 ? 25.327 -0.284 23.388 1.00 22.86 95 GLU D N 1
ATOM 3422 C CA A GLU D 1 70 ? 25.015 -1.317 24.376 0.50 23.86 95 GLU D CA 1
ATOM 3423 C CA B GLU D 1 70 ? 25.055 -1.355 24.332 0.50 24.45 95 GLU D CA 1
ATOM 3424 C C . GLU D 1 70 ? 26.056 -1.322 25.492 1.00 23.79 95 GLU D C 1
ATOM 3425 O O . GLU D 1 70 ? 25.705 -1.554 26.646 1.00 22.17 95 GLU D O 1
ATOM 3436 N N . ALA D 1 71 ? 27.305 -1.002 25.169 1.00 22.92 96 ALA D N 1
ATOM 3437 C CA . ALA D 1 71 ? 28.356 -0.862 26.191 1.00 24.78 96 ALA D CA 1
ATOM 3438 C C . ALA D 1 71 ? 27.994 0.227 27.198 1.00 20.72 96 ALA D C 1
ATOM 3439 O O . ALA D 1 71 ? 28.169 0.062 28.419 1.00 22.65 96 ALA D O 1
ATOM 3441 N N . GLU D 1 72 ? 27.442 1.331 26.710 1.00 20.66 97 GLU D N 1
ATOM 3442 C CA . GLU D 1 72 ? 27.053 2.415 27.601 1.00 18.98 97 GLU D CA 1
ATOM 3443 C C . GLU D 1 72 ? 25.833 2.068 28.452 1.00 20.25 97 GLU D C 1
ATOM 3444 O O . GLU D 1 72 ? 25.756 2.465 29.615 1.00 21.17 97 GLU D O 1
ATOM 3450 N N . ARG D 1 73 ? 24.889 1.315 27.901 1.00 18.20 98 ARG D N 1
ATOM 3451 C CA . ARG D 1 73 ? 23.728 0.897 28.683 1.00 18.22 98 ARG D CA 1
ATOM 3452 C C . ARG D 1 73 ? 24.169 0.132 29.913 1.00 20.17 98 ARG D C 1
ATOM 3453 O O . ARG D 1 73 ? 23.557 0.277 30.986 1.00 17.95 98 ARG D O 1
ATOM 3461 N N . ALA D 1 74 ? 25.237 -0.661 29.763 1.00 19.23 99 ALA D N 1
ATOM 3462 C CA . ALA D 1 74 ? 25.780 -1.496 30.848 1.00 21.97 99 ALA D CA 1
ATOM 3463 C C . ALA D 1 74 ? 26.417 -0.685 31.978 1.00 22.62 99 ALA D C 1
ATOM 3464 O O . ALA D 1 74 ? 26.653 -1.201 33.069 1.00 23.42 99 ALA D O 1
ATOM 3466 N N . LYS D 1 75 ? 26.661 0.593 31.726 1.00 21.45 100 LYS D N 1
ATOM 3467 C CA . LYS D 1 75 ? 27.242 1.477 32.730 1.00 22.63 100 LYS D CA 1
ATOM 3468 C C . LYS D 1 75 ? 26.210 2.273 33.529 1.00 20.66 100 LYS D C 1
ATOM 3469 O O . LYS D 1 75 ? 26.584 2.931 34.482 1.00 21.01 100 LYS D O 1
ATOM 3475 N N . VAL D 1 76 ? 24.929 2.232 33.152 1.00 17.85 101 VAL D N 1
ATOM 3476 C CA . VAL D 1 76 ? 23.925 3.006 33.874 1.00 15.48 101 VAL D CA 1
ATOM 3477 C C . VAL D 1 76 ? 23.829 2.484 35.315 1.00 17.88 101 VAL D C 1
ATOM 3478 O O . VAL D 1 76 ? 23.662 1.282 35.536 1.00 18.32 101 VAL D O 1
ATOM 3482 N N . SER D 1 77 ? 23.923 3.388 36.282 1.00 19.51 102 SER D N 1
ATOM 3483 C CA . SER D 1 77 ? 23.952 2.994 37.695 1.00 20.33 102 SER D CA 1
ATOM 3484 C C . SER D 1 77 ? 23.332 4.073 38.562 1.00 21.20 102 SER D C 1
ATOM 3485 O O . SER D 1 77 ? 23.549 5.253 38.298 1.00 19.77 102 SER D O 1
ATOM 3488 N N . LEU D 1 78 ? 22.602 3.661 39.611 1.00 19.42 103 LEU D N 1
ATOM 3489 C CA . LEU D 1 78 ? 22.091 4.588 40.617 1.00 20.22 103 LEU D CA 1
ATOM 3490 C C . LEU D 1 78 ? 23.207 5.251 41.413 1.00 21.26 103 LEU D C 1
ATOM 3491 O O . LEU D 1 78 ? 22.962 6.275 42.045 1.00 20.73 103 LEU D O 1
ATOM 3496 N N . SER D 1 79 ? 24.413 4.665 41.408 1.00 19.12 104 SER D N 1
ATOM 3497 C CA . SER D 1 79 ? 25.557 5.271 42.094 1.00 20.36 104 SER D CA 1
ATOM 3498 C C . SER D 1 79 ? 26.053 6.571 41.458 1.00 21.94 104 SER D C 1
ATOM 3499 O O . SER D 1 79 ? 26.796 7.322 42.070 1.00 22.35 104 SER D O 1
ATOM 3502 N N . ASN D 1 80 ? 25.655 6.838 40.220 1.00 19.96 105 ASN D N 1
ATOM 3503 C CA . ASN D 1 80 ? 26.120 8.018 39.509 1.00 20.15 105 ASN D CA 1
ATOM 3504 C C . ASN D 1 80 ? 25.067 8.353 38.475 1.00 20.11 105 ASN D C 1
ATOM 3505 O O . ASN D 1 80 ? 25.199 8.014 37.302 1.00 17.71 105 ASN D O 1
ATOM 3510 N N . LEU D 1 81 ? 23.997 8.984 38.962 1.00 18.99 106 LEU D N 1
ATOM 3511 C CA . LEU D 1 81 ? 22.826 9.319 38.155 1.00 16.91 106 LEU D CA 1
ATOM 3512 C C . LEU D 1 81 ? 22.434 10.747 38.386 1.00 16.72 106 LEU D C 1
ATOM 3513 O O . LEU D 1 81 ? 22.561 11.271 39.498 1.00 19.83 106 LEU D O 1
ATOM 3518 N N . VAL D 1 82 ? 21.934 11.383 37.341 1.00 13.75 107 VAL D N 1
ATOM 3519 C CA . VAL D 1 82 ? 21.353 12.719 37.449 1.00 15.63 107 VAL D CA 1
ATOM 3520 C C . VAL D 1 82 ? 19.839 12.618 37.591 1.00 17.69 107 VAL D C 1
ATOM 3521 O O . VAL D 1 82 ? 19.163 12.205 36.659 1.00 19.29 107 VAL D O 1
ATOM 3525 N N . VAL D 1 83 ? 19.312 12.951 38.764 1.00 16.46 108 VAL D N 1
ATOM 3526 C CA . VAL D 1 83 ? 17.848 12.984 38.972 1.00 14.83 108 VAL D CA 1
ATOM 3527 C C . VAL D 1 83 ? 17.391 14.435 38.916 1.00 15.17 108 VAL D C 1
ATOM 3528 O O . VAL D 1 83 ? 18.055 15.323 39.426 1.00 18.36 108 VAL D O 1
ATOM 3532 N N . TYR D 1 84 ? 16.277 14.683 38.250 1.00 14.78 109 TYR D N 1
ATOM 3533 C CA . TYR D 1 84 ? 15.663 16.011 38.248 1.00 13.81 109 TYR D CA 1
ATOM 3534 C C . TYR D 1 84 ? 14.230 15.856 38.673 1.00 15.37 109 TYR D C 1
ATOM 3535 O O . TYR D 1 84 ? 13.643 14.757 38.523 1.00 15.67 109 TYR D O 1
ATOM 3544 N N . VAL D 1 85 ? 13.654 16.962 39.149 1.00 14.44 110 VAL D N 1
ATOM 3545 C CA . VAL D 1 85 ? 12.235 17.025 39.457 1.00 15.15 110 VAL D CA 1
ATOM 3546 C C . VAL D 1 85 ? 11.635 18.285 38.861 1.00 15.95 110 VAL D C 1
ATOM 3547 O O . VAL D 1 85 ? 12.354 19.253 38.581 1.00 17.51 110 VAL D O 1
ATOM 3551 N N . ASN D 1 86 ? 10.324 18.261 38.638 1.00 12.54 111 ASN D N 1
ATOM 3552 C CA . ASN D 1 86 ? 9.540 19.471 38.466 1.00 14.57 111 ASN D CA 1
ATOM 3553 C C . ASN D 1 86 ? 8.849 19.760 39.782 1.00 14.63 111 ASN D C 1
ATOM 3554 O O . ASN D 1 86 ? 8.396 18.818 40.464 1.00 16.33 111 ASN D O 1
ATOM 3559 N N . VAL D 1 87 ? 8.855 21.037 40.158 1.00 15.84 112 VAL D N 1
ATOM 3560 C CA . VAL D 1 87 ? 8.172 21.512 41.345 1.00 17.27 112 VAL D CA 1
ATOM 3561 C C . VAL D 1 87 ? 7.148 22.571 40.954 1.00 19.52 112 VAL D C 1
ATOM 3562 O O . VAL D 1 87 ? 7.107 23.036 39.798 1.00 17.91 112 VAL D O 1
ATOM 3566 N N . SER D 1 88 ? 6.304 22.912 41.910 1.00 16.86 113 SER D N 1
ATOM 3567 C CA . SER D 1 88 ? 5.263 23.909 41.692 1.00 18.09 113 SER D CA 1
ATOM 3568 C C . SER D 1 88 ? 5.881 25.204 41.223 1.00 20.38 113 SER D C 1
ATOM 3569 O O . SER D 1 88 ? 7.037 25.523 41.551 1.00 20.60 113 SER D O 1
ATOM 3572 N N . THR D 1 89 ? 5.106 25.963 40.453 1.00 21.53 114 THR D N 1
ATOM 3573 C CA . THR D 1 89 ? 5.578 27.240 39.932 1.00 24.28 114 THR D CA 1
ATOM 3574 C C . THR D 1 89 ? 6.020 28.132 41.094 1.00 24.85 114 THR D C 1
ATOM 3575 O O . THR D 1 89 ? 5.297 28.273 42.077 1.00 24.02 114 THR D O 1
ATOM 3579 N N . ALA D 1 90 ? 7.234 28.656 40.980 1.00 25.16 115 ALA D N 1
ATOM 3580 C CA . ALA D 1 90 ? 7.814 29.590 41.935 1.00 25.87 115 ALA D CA 1
ATOM 3581 C C . ALA D 1 90 ? 8.290 28.940 43.249 1.00 25.66 115 ALA D C 1
ATOM 3582 O O . ALA D 1 90 ? 8.754 29.641 44.148 1.00 25.84 115 ALA D O 1
ATOM 3584 N N . ALA D 1 91 ? 8.182 27.615 43.368 1.00 21.41 116 ALA D N 1
ATOM 3585 C CA . ALA D 1 91 ? 8.708 26.901 44.541 1.00 22.49 116 ALA D CA 1
ATOM 3586 C C . ALA D 1 91 ? 10.214 26.723 44.437 1.00 23.23 116 ALA D C 1
ATOM 3587 O O . ALA D 1 91 ? 10.784 26.672 43.338 1.00 24.10 116 ALA D O 1
ATOM 3589 N N . ARG D 1 92 ? 10.862 26.617 45.589 1.00 23.85 117 ARG D N 1
ATOM 3590 C CA . ARG D 1 92 ? 12.316 26.480 45.674 1.00 24.95 117 ARG D CA 1
ATOM 3591 C C . ARG D 1 92 ? 12.684 25.215 46.467 1.00 24.70 117 ARG D C 1
ATOM 3592 O O . ARG D 1 92 ? 12.056 24.909 47.476 1.00 26.44 117 ARG D O 1
ATOM 3596 N N . VAL D 1 93 ? 13.722 24.513 46.016 1.00 24.44 118 VAL D N 1
ATOM 3597 C CA . VAL D 1 93 ? 14.165 23.261 46.629 1.00 24.65 118 VAL D CA 1
ATOM 3598 C C . VAL D 1 93 ? 15.420 23.440 47.482 1.00 26.97 118 VAL D C 1
ATOM 3599 O O . VAL D 1 93 ? 16.409 24.048 47.047 1.00 25.66 118 VAL D O 1
ATOM 3603 N N . THR D 1 94 ? 15.380 22.903 48.694 1.00 23.57 119 THR D N 1
ATOM 3604 C CA . THR D 1 94 ? 16.553 22.828 49.551 1.00 24.05 119 THR D CA 1
ATOM 3605 C C . THR D 1 94 ? 16.871 21.359 49.893 1.00 23.09 119 THR D C 1
ATOM 3606 O O . THR D 1 94 ? 16.077 20.681 50.569 1.00 22.10 119 THR D O 1
ATOM 3610 N N . PRO D 1 95 ? 18.042 20.863 49.480 1.00 22.39 120 PRO D N 1
ATOM 3611 C CA . PRO D 1 95 ? 18.373 19.499 49.917 1.00 18.96 120 PRO D CA 1
ATOM 3612 C C . PRO D 1 95 ? 18.584 19.451 51.436 1.00 21.52 120 PRO D C 1
ATOM 3613 O O . PRO D 1 95 ? 19.158 20.375 52.013 1.00 20.24 120 PRO D O 1
ATOM 3617 N N . LEU D 1 96 ? 18.096 18.387 52.061 1.00 17.71 121 LEU D N 1
ATOM 3618 C CA . LEU D 1 96 ? 18.245 18.190 53.486 1.00 19.28 121 LEU D CA 1
ATOM 3619 C C . LEU D 1 96 ? 19.223 17.049 53.762 1.00 20.16 121 LEU D C 1
ATOM 3620 O O . LEU D 1 96 ? 19.387 16.112 52.961 1.00 20.61 121 LEU D O 1
ATOM 3625 N N . ASP D 1 97 ? 19.828 17.118 54.938 1.00 20.47 122 ASP D N 1
ATOM 3626 C CA . ASP D 1 97 ? 20.751 16.095 55.386 1.00 24.16 122 ASP D CA 1
ATOM 3627 C C . ASP D 1 97 ? 21.867 16.060 54.310 1.00 26.29 122 ASP D C 1
ATOM 3628 O O . ASP D 1 97 ? 22.293 17.114 53.819 1.00 28.22 122 ASP D O 1
ATOM 3633 N N . GLY D 1 98 ? 22.340 14.902 53.919 1.00 26.59 123 GLY D N 1
ATOM 3634 C CA . GLY D 1 98 ? 23.393 14.907 52.905 1.00 26.65 123 GLY D CA 1
ATOM 3635 C C . GLY D 1 98 ? 22.866 14.752 51.491 1.00 23.10 123 GLY D C 1
ATOM 3636 O O . GLY D 1 98 ? 23.606 14.319 50.636 1.00 24.22 123 GLY D O 1
ATOM 3637 N N . SER D 1 99 ? 21.601 15.092 51.224 1.00 23.10 124 SER D N 1
ATOM 3638 C CA . SER D 1 99 ? 21.022 14.824 49.901 1.00 19.94 124 SER D CA 1
ATOM 3639 C C . SER D 1 99 ? 21.763 15.561 48.788 1.00 19.33 124 SER D C 1
ATOM 3640 O O . SER D 1 99 ? 22.205 16.681 48.983 1.00 17.68 124 SER D O 1
ATOM 3643 N N . PRO D 1 100 ? 21.856 14.945 47.608 1.00 19.90 125 PRO D N 1
ATOM 3644 C CA . PRO D 1 100 ? 22.430 15.654 46.464 1.00 19.58 125 PRO D CA 1
ATOM 3645 C C . PRO D 1 100 ? 21.502 16.721 45.909 1.00 19.23 125 PRO D C 1
ATOM 3646 O O . PRO D 1 100 ? 20.288 16.688 46.120 1.00 19.71 125 PRO D O 1
ATOM 3650 N N . LYS D 1 101 ? 22.066 17.661 45.176 1.00 16.78 126 LYS D N 1
ATOM 3651 C CA . LYS D 1 101 ? 21.272 18.549 44.368 1.00 19.48 126 LYS D CA 1
ATOM 3652 C C . LYS D 1 101 ? 20.668 17.767 43.186 1.00 19.37 126 LYS D C 1
ATOM 3653 O O . LYS D 1 101 ? 21.248 16.787 42.699 1.00 19.73 126 LYS D O 1
ATOM 3659 N N . PHE D 1 102 ? 19.516 18.226 42.722 1.00 18.96 127 PHE D N 1
ATOM 3660 C CA . PHE D 1 102 ? 18.957 17.732 41.481 1.00 18.53 127 PHE D CA 1
ATOM 3661 C C . PHE D 1 102 ? 19.774 18.309 40.324 1.00 20.99 127 PHE D C 1
ATOM 3662 O O . PHE D 1 102 ? 20.333 19.387 40.459 1.00 18.81 127 PHE D O 1
ATOM 3670 N N . GLY D 1 103 ? 19.851 17.585 39.208 1.00 20.57 128 GLY D N 1
ATOM 3671 C CA . GLY D 1 103 ? 20.557 18.085 38.039 1.00 20.98 128 GLY D CA 1
ATOM 3672 C C . GLY D 1 103 ? 22.050 17.826 38.049 1.00 20.84 128 GLY D C 1
ATOM 3673 O O . GLY D 1 103 ? 22.739 18.220 37.125 1.00 22.76 128 GLY D O 1
ATOM 3674 N N . VAL D 1 104 ? 22.558 17.166 39.086 1.00 21.15 129 VAL D N 1
ATOM 3675 C CA . VAL D 1 104 ? 23.971 16.834 39.151 1.00 22.48 129 VAL D CA 1
ATOM 3676 C C . VAL D 1 104 ? 24.130 15.331 39.324 1.00 22.14 129 VAL D C 1
ATOM 3677 O O . VAL D 1 104 ? 23.257 14.683 39.926 1.00 25.68 129 VAL D O 1
ATOM 3681 N N . PRO D 1 105 ? 25.234 14.761 38.804 1.00 21.64 130 PRO D N 1
ATOM 3682 C CA . PRO D 1 105 ? 25.438 13.336 38.971 1.00 20.99 130 PRO D CA 1
ATOM 3683 C C . PRO D 1 105 ? 25.668 13.059 40.443 1.00 22.17 130 PRO D C 1
ATOM 3684 O O . PRO D 1 105 ? 26.433 13.794 41.108 1.00 22.37 130 PRO D O 1
ATOM 3688 N N . ALA D 1 106 ? 24.957 12.069 40.964 1.00 19.83 131 ALA D N 1
ATOM 3689 C CA . ALA D 1 106 ? 24.956 11.813 42.386 1.00 20.33 131 ALA D CA 1
ATOM 3690 C C . ALA D 1 106 ? 24.649 10.359 42.707 1.00 18.83 131 ALA D C 1
ATOM 3691 O O . ALA D 1 106 ? 24.265 9.555 41.852 1.00 20.12 131 ALA D O 1
ATOM 3693 N N . ASP D 1 107 ? 24.855 10.017 43.962 1.00 20.88 132 ASP D N 1
ATOM 3694 C CA . ASP D 1 107 ? 24.558 8.702 44.484 1.00 22.20 132 ASP D CA 1
ATOM 3695 C C . ASP D 1 107 ? 23.083 8.648 44.874 1.00 20.45 132 ASP D C 1
ATOM 3696 O O . ASP D 1 107 ? 22.669 9.274 45.867 1.00 19.42 132 ASP D O 1
ATOM 3701 N N . TRP D 1 108 ? 22.303 7.914 44.080 1.00 19.28 133 TRP D N 1
ATOM 3702 C CA . TRP D 1 108 ? 20.860 7.735 44.280 1.00 17.50 133 TRP D CA 1
ATOM 3703 C C . TRP D 1 108 ? 20.527 6.299 44.684 1.00 18.47 133 TRP D C 1
ATOM 3704 O O . TRP D 1 108 ? 19.399 5.827 44.488 1.00 17.24 133 TRP D O 1
ATOM 3715 N N . THR D 1 109 ? 21.504 5.606 45.271 1.00 20.17 134 THR D N 1
ATOM 3716 C CA . THR D 1 109 ? 21.284 4.264 45.792 1.00 21.71 134 THR D CA 1
ATOM 3717 C C . THR D 1 109 ? 20.342 4.252 46.998 1.00 23.17 134 THR D C 1
ATOM 3718 O O . THR D 1 109 ? 19.777 3.220 47.299 1.00 27.86 134 THR D O 1
ATOM 3722 N N . ARG D 1 110 ? 20.160 5.393 47.674 1.00 20.97 135 ARG D N 1
ATOM 3723 C CA A ARG D 1 110 ? 19.187 5.435 48.754 0.50 21.05 135 ARG D CA 1
ATOM 3724 C CA B ARG D 1 110 ? 19.306 5.542 48.861 0.50 21.48 135 ARG D CA 1
ATOM 3725 C C . ARG D 1 110 ? 18.323 6.678 48.635 1.00 20.94 135 ARG D C 1
ATOM 3726 O O . ARG D 1 110 ? 18.606 7.571 47.830 1.00 19.13 135 ARG D O 1
ATOM 3741 N N . GLU D 1 111 ? 17.232 6.688 49.401 1.00 18.31 136 GLU D N 1
ATOM 3742 C CA . GLU D 1 111 ? 16.258 7.782 49.367 1.00 19.48 136 GLU D CA 1
ATOM 3743 C C . GLU D 1 111 ? 16.924 9.059 49.859 1.00 19.38 136 GLU D C 1
ATOM 3744 O O . GLU D 1 111 ? 17.855 8.993 50.667 1.00 20.40 136 GLU D O 1
ATOM 3750 N N . HIS D 1 112 ? 16.421 10.204 49.384 1.00 15.73 137 HIS D N 1
ATOM 3751 C CA . HIS D 1 112 ? 16.916 11.508 49.786 1.00 15.79 137 HIS D CA 1
ATOM 3752 C C . HIS D 1 112 ? 15.766 12.436 50.119 1.00 18.53 137 HIS D C 1
ATOM 3753 O O . HIS D 1 112 ? 14.673 12.292 49.601 1.00 21.21 137 HIS D O 1
ATOM 3760 N N . LYS D 1 113 ? 16.031 13.412 50.969 1.00 18.85 138 LYS D N 1
ATOM 3761 C CA . LYS D 1 113 ? 14.995 14.288 51.475 1.00 18.15 138 LYS D CA 1
ATOM 3762 C C . LYS D 1 113 ? 15.262 15.744 51.144 1.00 18.13 138 LYS D C 1
ATOM 3763 O O . LYS D 1 113 ? 16.413 16.202 51.071 1.00 19.04 138 LYS D O 1
ATOM 3769 N N . TYR D 1 114 ? 14.173 16.464 50.900 1.00 18.62 139 TYR D N 1
ATOM 3770 C CA . TYR D 1 114 ? 14.242 17.831 50.415 1.00 18.18 139 TYR D CA 1
ATOM 3771 C C . TYR D 1 114 ? 13.189 18.657 51.128 1.00 18.81 139 TYR D C 1
ATOM 3772 O O . TYR D 1 114 ? 12.136 18.135 51.513 1.00 19.26 139 TYR D O 1
ATOM 3781 N N . SER D 1 115 ? 13.466 19.942 51.328 1.00 19.07 140 SER D N 1
ATOM 3782 C CA . SER D 1 115 ? 12.406 20.867 51.693 1.00 18.10 140 SER D CA 1
ATOM 3783 C C . SER D 1 115 ? 12.042 21.752 50.494 1.00 21.03 140 SER D C 1
ATOM 3784 O O . SER D 1 115 ? 12.875 22.494 50.001 1.00 21.52 140 SER D O 1
ATOM 3787 N N . VAL D 1 116 ? 10.788 21.671 50.048 1.00 20.23 141 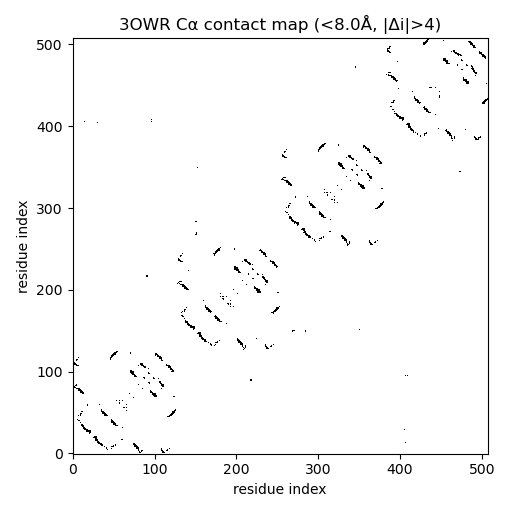VAL D N 1
ATOM 3788 C CA . VAL D 1 116 ? 10.299 22.481 48.957 1.00 18.24 141 VAL D CA 1
ATOM 3789 C C . VAL D 1 116 ? 9.495 23.632 49.550 1.00 16.77 141 VAL D C 1
ATOM 3790 O O . VAL D 1 116 ? 8.585 23.410 50.343 1.00 17.95 141 VAL D O 1
ATOM 3802 N N . ALA D 1 118 ? 7.128 26.943 48.933 1.00 21.02 143 ALA D N 1
ATOM 3803 C CA . ALA D 1 118 ? 6.245 27.651 48.036 1.00 24.08 143 ALA D CA 1
ATOM 3804 C C . ALA D 1 118 ? 6.557 29.129 48.078 1.00 26.16 143 ALA D C 1
ATOM 3805 O O . ALA D 1 118 ? 7.242 29.609 48.986 1.00 26.37 143 ALA D O 1
ATOM 3807 N N . ALA D 1 119 ? 6.049 29.867 47.094 1.00 27.78 144 ALA D N 1
ATOM 3808 C CA . ALA D 1 119 ? 6.303 31.296 47.017 1.00 27.87 144 ALA D CA 1
ATOM 3809 C C . ALA D 1 119 ? 5.820 32.032 48.278 1.00 29.19 144 ALA D C 1
ATOM 3810 O O . ALA D 1 119 ? 6.418 33.027 48.672 1.00 28.80 144 ALA D O 1
ATOM 3812 N N . ASP D 1 120 ? 4.778 31.537 48.943 1.00 26.74 145 ASP D N 1
ATOM 3813 C CA . ASP D 1 120 ? 4.312 32.211 50.163 1.00 28.71 145 ASP D CA 1
ATOM 3814 C C . ASP D 1 120 ? 5.034 31.799 51.452 1.00 26.47 145 ASP D C 1
ATOM 3815 O O . ASP D 1 120 ? 4.626 32.198 52.531 1.00 28.22 145 ASP D O 1
ATOM 3820 N N . GLY D 1 121 ? 6.080 30.992 51.353 1.00 25.86 146 GLY D N 1
ATOM 3821 C CA . GLY D 1 121 ? 6.792 30.517 52.548 1.00 26.51 146 GLY D CA 1
ATOM 3822 C C . GLY D 1 121 ? 6.360 29.162 53.096 1.00 25.76 146 GLY D C 1
ATOM 3823 O O . GLY D 1 121 ? 6.937 28.680 54.079 1.00 25.24 146 GLY D O 1
ATOM 3824 N N . THR D 1 122 ? 5.371 28.518 52.482 1.00 23.15 147 THR D N 1
ATOM 3825 C CA . THR D 1 122 ? 4.956 27.201 52.956 1.00 22.47 147 THR D CA 1
ATOM 3826 C C . THR D 1 122 ? 5.979 26.155 52.528 1.00 21.46 147 THR D C 1
ATOM 3827 O O . THR D 1 122 ? 6.261 26.014 51.328 1.00 22.34 147 THR D O 1
ATOM 3831 N N . LYS D 1 123 ? 6.536 25.448 53.507 1.00 19.13 148 LYS D N 1
ATOM 3832 C CA . LYS D 1 123 ? 7.531 24.417 53.266 1.00 18.74 148 LYS D CA 1
ATOM 3833 C C . LYS D 1 123 ? 6.872 23.064 53.346 1.00 18.61 148 LYS D C 1
ATOM 3834 O O . LYS D 1 123 ? 5.995 22.831 54.213 1.00 19.02 148 LYS D O 1
ATOM 3840 N N . LYS D 1 124 ? 7.297 22.162 52.465 1.00 18.26 149 LYS D N 1
ATOM 3841 C CA . LYS D 1 124 ? 6.847 20.778 52.508 1.00 15.47 149 LYS D CA 1
ATOM 3842 C C . LYS D 1 124 ? 8.035 19.864 52.393 1.00 16.68 149 LYS D C 1
ATOM 3843 O O . LYS D 1 124 ? 8.855 19.986 51.476 1.00 16.20 149 LYS D O 1
ATOM 3849 N N . ILE D 1 125 ? 8.113 18.919 53.321 1.00 15.47 150 ILE D N 1
ATOM 3850 C CA . ILE D 1 125 ? 9.164 17.917 53.276 1.00 14.45 150 ILE D CA 1
ATOM 3851 C C . ILE D 1 125 ? 8.811 16.861 52.210 1.00 16.64 150 ILE D C 1
ATOM 3852 O O . ILE D 1 125 ? 7.664 16.364 52.140 1.00 15.56 150 ILE D O 1
ATOM 3857 N N . TRP D 1 126 ? 9.795 16.541 51.367 1.00 15.55 151 TRP D N 1
ATOM 3858 C CA . TRP D 1 126 ? 9.643 15.545 50.336 1.00 14.81 151 TRP D CA 1
ATOM 3859 C C . TRP D 1 126 ? 10.725 14.477 50.459 1.00 14.15 151 TRP D C 1
ATOM 3860 O O . TRP D 1 126 ? 11.892 14.778 50.639 1.00 17.11 151 TRP D O 1
ATOM 3871 N N . THR D 1 127 ? 10.310 13.219 50.366 1.00 13.11 152 THR D N 1
ATOM 3872 C CA . THR D 1 127 ? 11.230 12.101 50.272 1.00 16.23 152 THR D CA 1
ATOM 3873 C C . THR D 1 127 ? 11.202 11.605 48.862 1.00 16.16 152 THR D C 1
ATOM 3874 O O . THR D 1 127 ? 10.120 11.357 48.351 1.00 17.07 152 THR D O 1
ATOM 3878 N N . VAL D 1 128 ? 12.372 11.514 48.209 1.00 15.00 153 VAL D N 1
ATOM 3879 C CA . VAL D 1 128 ? 12.455 11.068 46.837 1.00 14.67 153 VAL D CA 1
ATOM 3880 C C . VAL D 1 128 ? 13.175 9.725 46.808 1.00 15.43 153 VAL D C 1
ATOM 3881 O O . VAL D 1 128 ? 14.294 9.630 47.304 1.00 15.52 153 VAL D O 1
ATOM 3885 N N . LYS D 1 129 ? 12.505 8.689 46.299 1.00 16.86 154 LYS D N 1
ATOM 3886 C CA A LYS D 1 129 ? 13.049 7.328 46.234 0.50 18.29 154 LYS D CA 1
ATOM 3887 C CA B LYS D 1 129 ? 13.093 7.352 46.228 0.50 18.61 154 LYS D CA 1
ATOM 3888 C C . LYS D 1 129 ? 13.038 6.869 44.788 1.00 19.06 154 LYS D C 1
ATOM 3889 O O . LYS D 1 129 ? 11.981 6.903 44.141 1.00 20.43 154 LYS D O 1
ATOM 3900 N N . VAL D 1 130 ? 14.178 6.430 44.277 1.00 19.50 155 VAL D N 1
ATOM 3901 C CA . VAL D 1 130 ? 14.213 5.962 42.899 1.00 18.65 155 VAL D CA 1
ATOM 3902 C C . VAL D 1 130 ? 14.821 4.589 42.880 1.00 19.38 155 VAL D C 1
ATOM 3903 O O . VAL D 1 130 ? 15.630 4.251 43.744 1.00 20.34 155 VAL D O 1
ATOM 3907 N N . THR D 1 131 ? 14.399 3.782 41.924 1.00 17.26 156 THR D N 1
ATOM 3908 C CA . THR D 1 131 ? 15.008 2.502 41.698 1.00 17.25 156 THR D CA 1
ATOM 3909 C C . THR D 1 131 ? 15.265 2.354 40.215 1.00 16.85 156 THR D C 1
ATOM 3910 O O . THR D 1 131 ? 14.710 3.109 39.403 1.00 15.39 156 THR D O 1
ATOM 3914 N N . LEU D 1 132 ? 16.105 1.380 39.877 1.00 16.92 157 LEU D N 1
ATOM 3915 C CA . LEU D 1 132 ? 16.452 1.086 38.494 1.00 16.32 157 LEU D CA 1
ATOM 3916 C C . LEU D 1 132 ? 16.129 -0.394 38.288 1.00 20.16 157 LEU D C 1
ATOM 3917 O O . LEU D 1 132 ? 16.671 -1.266 38.986 1.00 21.06 157 LEU D O 1
ATOM 3922 N N . ASN D 1 133 ? 15.180 -0.661 37.399 1.00 19.29 158 ASN D N 1
ATOM 3923 C CA A ASN D 1 133 ? 14.836 -2.034 37.032 0.50 19.66 158 ASN D CA 1
ATOM 3924 C CA B ASN D 1 133 ? 14.821 -2.017 37.061 0.50 20.30 158 ASN D CA 1
ATOM 3925 C C . ASN D 1 133 ? 15.613 -2.390 35.794 1.00 20.02 158 ASN D C 1
ATOM 3926 O O . ASN D 1 133 ? 15.408 -1.802 34.725 1.00 23.13 158 ASN D O 1
ATOM 3935 N N . LYS D 1 134 ? 16.560 -3.307 35.945 1.00 17.79 159 LYS D N 1
ATOM 3936 C CA A LYS D 1 134 ? 17.456 -3.677 34.854 0.50 19.98 159 LYS D CA 1
ATOM 3937 C CA B LYS D 1 134 ? 17.464 -3.677 34.855 0.50 19.96 159 LYS D CA 1
ATOM 3938 C C . LYS D 1 134 ? 17.919 -5.101 35.016 1.00 19.84 159 LYS D C 1
ATOM 3939 O O . LYS D 1 134 ? 17.820 -5.622 36.114 1.00 17.06 159 LYS D O 1
#

Solvent-accessible surface area: 27248 Å² total

Foldseek 3Di:
DLPFFFWDDKWWKDKDFLPDADPPPRHGDIDIGTWAKDWDGDVVVQEIEMETEHDDQDDSSHPVNSVVDDLAFIAMDTDTPPQKDKDFDPPDDDHRGGHNQPDWGKMWMGNVPDIGIHIYHYHYHD/DLQQFFDWDDKWKKDKDWDPDADPVPRHTDIDIDTWDWDWDADGVQQEIEMETEHDDADDPRHPVNSVVDDLQWMAMDTDGRPAKDKDWPDPDDDHGGTHRLVAKTWIWMGNVPNTDIHIYHYYYDD/DQLPFWAWDDKWWKDKDFLVDADPPVRHTDIDIGTWDKDWDGDQVVQEIEMETEHDDQDDSSHVVNSVPDDLAFIAMATDTGPPKDKDWDPPDDDHRGTHNQPDKGKIWMGNVPDIGIHIYHYHYHD/DVLQQFWAWDDKWWKDKDWDPDADPVPRHTDIDIDIWDWDWDADRVQQEIEMETEHDDADDPRDPVNSVVDDLQWMAMATDTRPAKDKDWPDPDDDHRGTHRQVDKTWIWMGNVPHTDIHIYHYYYDD

Nearest PDB structures (foldseek):
  3owr-assembly3_C  TM=1.003E+00  e=9.286E-25  Bacteroides fragilis NCTC 9343
  8aa0-assembly1_T  TM=6.968E-01  e=7.315E-04  Bacteroides thetaiotaomicron VPI-5482
  8aa2-assembly1_G  TM=5.845E-01  e=4.360E-04  Bacteroides thetaiotaomicron VPI-5482
  2rq8-assembly1_A  TM=4.581E-01  e=7.246E-01  Homo sapiens
  7z4f-assembly1_G  TM=2.465E-01  e=7.675E-01  Escherichia phage vB_EcoP_SU10

B-factor: mean 22.33, std 8.46, range [9.83, 74.0]

Radius of gyration: 29.22 Å; Cα contacts (8 Å, |Δi|>4): 1207; chains: 4; bounding box: 69×74×97 Å